Protein AF-0000000087527450 (afdb_homodimer)

Foldseek 3Di:
DAFFQCLDLVLVCLCCQDPVNFVLVQLQCQLFPCPVDDGFDGKDKDDLQPPPDDPPDDRQDFSIWIQTPVREIETEHREEADDPCVVVSQVVVQVCVQVPPDDPPDDPVPGHAYEYEYEYQADDDPVDLDQKDKDADADPPPRHGPDRRYMYMYGHLVSLDDDPVRQDGPNNLVSCCNNPLNPDPDDDPVDDDPSSVVSSVSRDCVPPDPVVVVVSVVVVVVSVVVRVVVVVVVVVVVVVVVVVVVVVVLVVVLVVVLLVCVVVVHDLVVSCVVSVNDSVVSVVSNVVD/DAFFQCLDLVLVCLCCQDPVNFVLVQLQCQLFPCPVDDGFDGKDKDDLVPDPDDPPDDRQDFSIWIQTPVREIETEHREEADDPCVVVSQVVVQVCVQVPPDDPPDDPVPGHAYEYEYEYQADDDPVDLDQKDKDADADPPPRHGPDRRYMYMYGHLVSLDDDPVRQDDPNNLVSCCNNPLNPDPDDDPSDDDPSSVVSSVSRDCVPPDPVVVVVSVVVVVVSVVVRVVVVVVVVVVVVVVVVVVVVVVLVVVLVVVLLVCVVVVHDLVVSCVVSVNDSVVSVVSNVVD

Radius of gyration: 30.74 Å; Cα contacts (8 Å, |Δi|>4): 870; chains: 2; bounding box: 102×84×64 Å

pLDDT: mean 83.57, std 12.16, range [44.69, 98.0]

Structure (mmCIF, N/CA/C/O backbone):
data_AF-0000000087527450-model_v1
#
loop_
_entity.id
_entity.type
_entity.pdbx_description
1 polymer Transposase
#
loop_
_atom_site.group_PDB
_atom_site.id
_atom_site.type_symbol
_atom_site.label_atom_id
_atom_site.label_alt_id
_atom_site.label_comp_id
_atom_site.label_asym_id
_atom_site.label_entity_id
_atom_site.label_seq_id
_atom_site.pdbx_PDB_ins_code
_atom_site.Cartn_x
_atom_site.Cartn_y
_atom_site.Cartn_z
_atom_site.occupancy
_atom_site.B_iso_or_equiv
_atom_site.auth_seq_id
_atom_site.auth_comp_id
_atom_site.auth_asym_id
_atom_site.auth_atom_id
_atom_site.pdbx_PDB_model_num
ATOM 1 N N . MET A 1 1 ? 1.921 -38.844 -21.172 1 77.94 1 MET A N 1
ATOM 2 C CA . MET A 1 1 ? 1.468 -37.469 -21.422 1 77.94 1 MET A CA 1
ATOM 3 C C . MET A 1 1 ? 2.553 -36.469 -21.062 1 77.94 1 MET A C 1
ATOM 5 O O . MET A 1 1 ? 3.416 -36.75 -20.234 1 77.94 1 MET A O 1
ATOM 9 N N . ASP A 1 2 ? 2.744 -35.469 -21.938 1 85.62 2 ASP A N 1
ATOM 10 C CA . ASP A 1 2 ? 3.676 -34.375 -21.656 1 85.62 2 ASP A CA 1
ATOM 11 C C . ASP A 1 2 ? 2.93 -33.062 -21.359 1 85.62 2 ASP A C 1
ATOM 13 O O . ASP A 1 2 ? 1.952 -32.75 -22.031 1 85.62 2 ASP A O 1
ATOM 17 N N . PHE A 1 3 ? 3.367 -32.5 -20.219 1 89.81 3 PHE A N 1
ATOM 18 C CA . PHE A 1 3 ? 2.734 -31.25 -19.844 1 89.81 3 PHE A CA 1
ATOM 19 C C . PHE A 1 3 ? 3.703 -30.078 -20 1 89.81 3 PHE A C 1
ATOM 21 O O . PHE A 1 3 ? 4.906 -30.234 -19.781 1 89.81 3 PHE A O 1
ATOM 28 N N . LEU A 1 4 ? 3.141 -28.953 -20.328 1 87.75 4 LEU A N 1
ATOM 29 C CA . LEU A 1 4 ? 3.922 -27.719 -20.344 1 87.75 4 LEU A CA 1
ATOM 30 C C . LEU A 1 4 ? 4.309 -27.312 -18.938 1 87.75 4 LEU A C 1
ATOM 32 O O . LEU A 1 4 ? 3.584 -27.594 -17.969 1 87.75 4 LEU A O 1
ATOM 36 N N . ASP A 1 5 ? 5.477 -26.672 -18.781 1 88.88 5 ASP A N 1
ATOM 37 C CA . ASP A 1 5 ? 5.84 -26.031 -17.516 1 88.88 5 ASP A CA 1
ATOM 38 C C . ASP A 1 5 ? 5.008 -24.781 -17.281 1 88.88 5 ASP A C 1
ATOM 40 O O . ASP A 1 5 ? 5.254 -23.734 -17.875 1 88.88 5 ASP A O 1
ATOM 44 N N . VAL A 1 6 ? 4.145 -24.891 -16.344 1 91.81 6 VAL A N 1
ATOM 45 C CA . VAL A 1 6 ? 3.139 -23.859 -16.094 1 91.81 6 VAL A CA 1
ATOM 46 C C . VAL A 1 6 ? 3.814 -22.578 -15.609 1 91.81 6 VAL A C 1
ATOM 48 O O . VAL A 1 6 ? 3.217 -21.5 -15.641 1 91.81 6 VAL A O 1
ATOM 51 N N . LYS A 1 7 ? 5.02 -22.688 -15.211 1 90.94 7 LYS A N 1
ATOM 52 C CA . LYS A 1 7 ? 5.746 -21.516 -14.711 1 90.94 7 LYS A CA 1
ATOM 53 C C . LYS A 1 7 ? 6.137 -20.578 -15.844 1 90.94 7 LYS A C 1
ATOM 55 O O . LYS A 1 7 ? 6.52 -19.438 -15.609 1 90.94 7 LYS A O 1
ATOM 60 N N . THR A 1 8 ? 6.078 -21.094 -17.016 1 84.06 8 THR A N 1
ATOM 61 C CA . THR A 1 8 ? 6.422 -20.25 -18.156 1 84.06 8 THR A CA 1
ATOM 62 C C . THR A 1 8 ? 5.25 -19.359 -18.531 1 84.06 8 THR A C 1
ATOM 64 O O . THR A 1 8 ? 4.09 -19.719 -18.344 1 84.06 8 THR A O 1
ATOM 67 N N . ASP A 1 9 ? 5.566 -18.219 -19.031 1 80.06 9 ASP A N 1
ATOM 68 C CA . ASP A 1 9 ? 4.574 -17.203 -19.406 1 80.06 9 ASP A CA 1
ATOM 69 C C . ASP A 1 9 ? 3.5 -17.812 -20.312 1 80.06 9 ASP A C 1
ATOM 71 O O . ASP A 1 9 ? 2.305 -17.656 -20.047 1 80.06 9 ASP A O 1
ATOM 75 N N . PHE A 1 10 ? 3.916 -18.531 -21.328 1 82.38 10 PHE A N 1
ATOM 76 C CA . PHE A 1 10 ? 2.994 -19.094 -22.312 1 82.38 10 PHE A CA 1
ATOM 77 C C . PHE A 1 10 ? 2.057 -20.094 -21.641 1 82.38 10 PHE A C 1
ATOM 79 O O . PHE A 1 10 ? 0.837 -20.016 -21.797 1 82.38 10 PHE A O 1
ATOM 86 N N . ALA A 1 11 ? 2.625 -21.031 -20.969 1 87.06 11 ALA A N 1
ATOM 87 C CA . ALA A 1 11 ? 1.831 -22.094 -20.344 1 87.06 11 ALA A CA 1
ATOM 88 C C . ALA A 1 11 ? 0.896 -21.516 -19.281 1 87.06 11 ALA A C 1
ATOM 90 O O . ALA A 1 11 ? -0.259 -21.938 -19.172 1 87.06 11 ALA A O 1
ATOM 91 N N . PHE A 1 12 ? 1.394 -20.562 -18.562 1 90.81 12 PHE A N 1
ATOM 92 C CA . PHE A 1 12 ? 0.581 -19.938 -17.531 1 90.81 12 PHE A CA 1
ATOM 93 C C . PHE A 1 12 ? -0.646 -19.266 -18.125 1 90.81 12 PHE A C 1
ATOM 95 O O . PHE A 1 12 ? -1.765 -19.453 -17.641 1 90.81 12 PHE A O 1
ATOM 102 N N . LYS A 1 13 ? -0.446 -18.5 -19.141 1 86.75 13 LYS A N 1
ATOM 103 C CA . LYS A 1 13 ? -1.53 -17.781 -19.812 1 86.75 13 LYS A CA 1
ATOM 104 C C . LYS A 1 13 ? -2.523 -18.766 -20.438 1 86.75 13 LYS A C 1
ATOM 106 O O . LYS A 1 13 ? -3.732 -18.531 -20.406 1 86.75 13 LYS A O 1
ATOM 111 N N . ARG A 1 14 ? -2.029 -19.797 -20.953 1 87.75 14 ARG A N 1
ATOM 112 C CA . ARG A 1 14 ? -2.881 -20.812 -21.547 1 87.75 14 ARG A CA 1
ATOM 113 C C . ARG A 1 14 ? -3.803 -21.453 -20.516 1 87.75 14 ARG A C 1
ATOM 115 O O . ARG A 1 14 ? -4.992 -21.656 -20.766 1 87.75 14 ARG A O 1
ATOM 122 N N . VAL A 1 15 ? -3.297 -21.672 -19.359 1 92.94 15 VAL A N 1
ATOM 123 C CA . VAL A 1 15 ? -4.043 -22.391 -18.328 1 92.94 15 VAL A CA 1
ATOM 124 C C . VAL A 1 15 ? -4.973 -21.422 -17.594 1 92.94 15 VAL A C 1
ATOM 126 O O . VAL A 1 15 ? -6.125 -21.75 -17.328 1 92.94 15 VAL A O 1
ATOM 129 N N . PHE A 1 16 ? -4.453 -20.203 -17.359 1 93.25 16 PHE A N 1
ATOM 130 C CA . PHE A 1 16 ? -5.195 -19.328 -16.453 1 93.25 16 PHE A CA 1
ATOM 131 C C .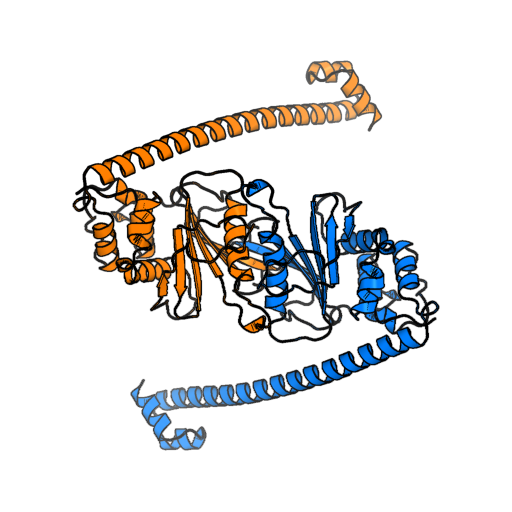 PHE A 1 16 ? -5.746 -18.109 -17.203 1 93.25 16 PHE A C 1
ATOM 133 O O . PHE A 1 16 ? -6.625 -17.406 -16.703 1 93.25 16 PHE A O 1
ATOM 140 N N . GLY A 1 17 ? -5.305 -17.797 -18.328 1 87.31 17 GLY A N 1
ATOM 141 C CA . GLY A 1 17 ? -5.602 -16.531 -18.969 1 87.31 17 GLY A CA 1
ATOM 142 C C . GLY A 1 17 ? -6.461 -16.672 -20.203 1 87.31 17 GLY A C 1
ATOM 143 O O . GLY A 1 17 ? -6.828 -15.68 -20.828 1 87.31 17 GLY A O 1
ATOM 144 N N . SER A 1 18 ? -6.762 -17.875 -20.547 1 82.81 18 SER A N 1
ATOM 145 C CA . SER A 1 18 ? -7.57 -18.094 -21.75 1 82.81 18 SER A CA 1
ATOM 146 C C . SER A 1 18 ? -9.055 -18 -21.438 1 82.81 18 SER A C 1
ATOM 148 O O . SER A 1 18 ? -9.461 -18.016 -20.281 1 82.81 18 SER A O 1
ATOM 150 N N . GLU A 1 19 ? -9.812 -17.766 -22.469 1 78.31 19 GLU A N 1
ATOM 151 C CA . GLU A 1 19 ? -11.266 -17.688 -22.312 1 78.31 19 GLU A CA 1
ATOM 152 C C . GLU A 1 19 ? -11.812 -18.969 -21.688 1 78.31 19 GLU A C 1
ATOM 154 O O . GLU A 1 19 ? -12.773 -18.922 -20.922 1 78.31 19 GLU A O 1
ATOM 159 N N . GLN A 1 20 ? -11.211 -20.047 -21.969 1 82.56 20 GLN A N 1
ATOM 160 C CA . GLN A 1 20 ? -11.656 -21.344 -21.469 1 82.56 20 GLN A CA 1
ATOM 161 C C . GLN A 1 20 ? -11.219 -21.578 -20.031 1 82.56 20 GLN A C 1
ATOM 163 O O . GLN A 1 20 ? -11.641 -22.531 -19.391 1 82.56 20 GLN A O 1
ATOM 168 N N . SER A 1 21 ? -10.5 -20.609 -19.547 1 89.38 21 SER A N 1
ATOM 169 C CA . SER A 1 21 ? -9.867 -20.828 -18.25 1 89.38 21 SER A CA 1
ATOM 170 C C . SER A 1 21 ? -10.664 -20.156 -17.141 1 89.38 21 SER A C 1
ATOM 172 O O . SER A 1 21 ? -10.219 -20.141 -15.984 1 89.38 21 SER A O 1
ATOM 174 N N . LYS A 1 22 ? -11.773 -19.656 -17.484 1 92.56 22 LYS A N 1
ATOM 175 C CA . LYS A 1 22 ? -12.531 -18.859 -16.531 1 92.56 22 LYS A CA 1
ATOM 176 C C . LYS A 1 22 ? -12.773 -19.641 -15.242 1 92.56 22 LYS A C 1
ATOM 178 O O . LYS A 1 22 ? -12.43 -19.188 -14.148 1 92.56 22 LYS A O 1
ATOM 183 N N . GLU A 1 23 ? -13.336 -20.828 -15.391 1 94.31 23 GLU A N 1
ATOM 184 C CA . GLU A 1 23 ? -13.664 -21.641 -14.227 1 94.31 23 GLU A CA 1
ATOM 185 C C . GLU A 1 23 ? -12.406 -22.078 -13.484 1 94.31 23 GLU A C 1
ATOM 187 O O . GLU A 1 23 ? -12.406 -22.188 -12.258 1 94.31 23 GLU A O 1
ATOM 192 N N . ILE A 1 24 ? -11.391 -22.344 -14.219 1 95.62 24 ILE A N 1
ATOM 193 C CA . ILE A 1 24 ? -10.109 -22.734 -13.656 1 95.62 24 ILE A CA 1
ATOM 194 C C . ILE A 1 24 ? -9.562 -21.594 -12.789 1 95.62 24 ILE A C 1
ATOM 196 O O . ILE A 1 24 ? -9.188 -21.812 -11.633 1 95.62 24 ILE A O 1
ATOM 200 N N . LEU A 1 25 ? -9.641 -20.391 -13.383 1 95.12 25 LEU A N 1
ATOM 201 C CA . LEU A 1 25 ? -9.117 -19.234 -12.68 1 95.12 25 LEU A CA 1
ATOM 202 C C . LEU A 1 25 ? -9.945 -18.953 -11.422 1 95.12 25 LEU A C 1
ATOM 204 O O . LEU A 1 25 ? -9.383 -18.625 -10.367 1 95.12 25 LEU A O 1
ATOM 208 N N . ILE A 1 26 ? -11.188 -19.078 -11.523 1 94.62 26 ILE A N 1
ATOM 209 C CA . ILE A 1 26 ? -12.062 -18.859 -10.375 1 94.62 26 ILE A CA 1
ATOM 210 C C . ILE A 1 26 ? -11.688 -19.828 -9.25 1 94.62 26 ILE A C 1
ATOM 212 O O . ILE A 1 26 ? -11.531 -19.422 -8.102 1 94.62 26 ILE A O 1
ATOM 216 N N . ASP A 1 27 ? -11.57 -21.062 -9.594 1 94.94 27 ASP A N 1
ATOM 217 C CA . ASP A 1 27 ? -11.258 -22.094 -8.609 1 94.94 27 ASP A CA 1
ATOM 218 C C . ASP A 1 27 ? -9.898 -21.844 -7.965 1 94.94 27 ASP A C 1
ATOM 220 O O . ASP A 1 27 ? -9.742 -21.984 -6.75 1 94.94 27 ASP A O 1
ATOM 224 N N . PHE A 1 28 ? -8.945 -21.453 -8.734 1 96.75 28 PHE A N 1
ATOM 225 C CA . PHE A 1 28 ? -7.602 -21.156 -8.242 1 96.75 28 PHE A CA 1
ATOM 226 C C . PHE A 1 28 ? -7.621 -19.969 -7.293 1 96.75 28 PHE A C 1
ATOM 228 O O . PHE A 1 28 ? -7.086 -20.047 -6.184 1 96.75 28 PHE A O 1
ATOM 235 N N . LEU A 1 29 ? -8.258 -18.891 -7.703 1 95.88 29 LEU A N 1
ATOM 236 C CA . LEU A 1 29 ? -8.32 -17.688 -6.891 1 95.88 29 LEU A CA 1
ATOM 237 C C . LEU A 1 29 ? -9.039 -17.953 -5.574 1 95.88 29 LEU A C 1
ATOM 239 O O . LEU A 1 29 ? -8.609 -17.484 -4.52 1 95.88 29 LEU A O 1
ATOM 243 N N . ASN A 1 30 ? -10.047 -18.734 -5.613 1 94.56 30 ASN A N 1
ATOM 244 C CA . ASN A 1 30 ? -10.781 -19.062 -4.398 1 94.56 30 ASN A CA 1
ATOM 245 C C . ASN A 1 30 ? -9.945 -19.906 -3.445 1 94.56 30 ASN A C 1
ATOM 247 O O . ASN A 1 30 ? -10.195 -19.938 -2.24 1 94.56 30 ASN A O 1
ATOM 251 N N . ALA A 1 31 ? -9.016 -20.578 -4.004 1 94.5 31 ALA A N 1
ATOM 252 C CA . ALA A 1 31 ? -8.156 -21.453 -3.195 1 94.5 31 ALA A CA 1
ATOM 253 C C . ALA A 1 31 ? -7.078 -20.641 -2.486 1 94.5 31 ALA A C 1
ATOM 255 O O . ALA A 1 31 ? -6.637 -21 -1.395 1 94.5 31 ALA A O 1
ATOM 256 N N . VAL A 1 32 ? -6.656 -19.516 -3.111 1 95.31 32 VAL A N 1
ATOM 257 C CA . VAL A 1 32 ? -5.43 -18.906 -2.602 1 95.31 32 VAL A CA 1
ATOM 258 C C . VAL A 1 32 ? -5.746 -17.547 -2.01 1 95.31 32 VAL A C 1
ATOM 260 O O . VAL A 1 32 ? -4.957 -17 -1.228 1 95.31 32 VAL A O 1
ATOM 263 N N . ILE A 1 33 ? -6.801 -16.906 -2.406 1 92.5 33 ILE A N 1
ATOM 264 C CA . ILE A 1 33 ? -7.184 -15.602 -1.886 1 92.5 33 ILE A CA 1
ATOM 265 C C . ILE A 1 33 ? -8.234 -15.773 -0.792 1 92.5 33 ILE A C 1
ATOM 267 O O . ILE A 1 33 ? -9.172 -16.562 -0.941 1 92.5 33 ILE A O 1
ATOM 271 N N . ASP A 1 34 ? -8.047 -15.078 0.252 1 82.75 34 ASP A N 1
ATOM 272 C CA . ASP A 1 34 ? -9.016 -15.102 1.34 1 82.75 34 ASP A CA 1
ATOM 273 C C . ASP A 1 34 ? -10.117 -14.062 1.124 1 82.75 34 ASP A C 1
ATOM 275 O O . ASP A 1 34 ? -9.953 -12.898 1.486 1 82.75 34 ASP A O 1
ATOM 279 N N . PHE A 1 35 ? -11.273 -14.375 0.501 1 75.56 35 PHE A N 1
ATOM 280 C CA . PHE A 1 35 ? -12.375 -13.461 0.224 1 75.56 35 PHE A CA 1
ATOM 281 C C . PHE A 1 35 ? -13.289 -13.336 1.434 1 75.56 35 PHE A C 1
ATOM 283 O O . PHE A 1 35 ? -14.227 -12.531 1.429 1 75.56 35 PHE A O 1
ATOM 290 N N . GLU A 1 36 ? -12.906 -13.375 2.742 1 65.75 36 GLU A N 1
ATOM 291 C CA . GLU A 1 36 ? -13.664 -13.297 3.984 1 65.75 36 GLU A CA 1
ATOM 292 C C . GLU A 1 36 ? -15.078 -13.844 3.803 1 65.75 36 GLU A C 1
ATOM 294 O O . GLU A 1 36 ? -15.609 -14.531 4.684 1 65.75 36 GLU A O 1
ATOM 299 N N . ASP A 1 37 ? -15.805 -13.383 2.676 1 66.19 37 ASP A N 1
ATOM 300 C CA . ASP A 1 37 ? -17.156 -13.836 2.402 1 66.19 37 ASP A CA 1
ATOM 301 C C . ASP A 1 37 ? -17.172 -15 1.412 1 66.19 37 ASP A C 1
ATOM 303 O O . ASP A 1 37 ? -16.156 -15.68 1.24 1 66.19 37 ASP A O 1
ATOM 307 N N . ALA A 1 38 ? -18.328 -15.039 0.753 1 67.81 38 ALA A N 1
ATOM 308 C CA . ALA A 1 38 ? -18.5 -16.078 -0.255 1 67.81 38 ALA A CA 1
ATOM 309 C C . ALA A 1 38 ? -17.5 -15.914 -1.397 1 67.81 38 ALA A C 1
ATOM 311 O O . ALA A 1 38 ? -17.188 -14.789 -1.795 1 67.81 38 ALA A O 1
ATOM 312 N N . GLY A 1 39 ? -16.594 -16.859 -1.729 1 80.69 39 GLY A N 1
ATOM 313 C CA . GLY A 1 39 ? -15.695 -16.891 -2.875 1 80.69 39 GLY A CA 1
ATOM 314 C C . GLY A 1 39 ? -16.281 -16.234 -4.109 1 80.69 39 GLY A C 1
ATOM 315 O O . GLY A 1 39 ? -17.453 -15.859 -4.117 1 80.69 39 GLY A O 1
ATOM 316 N N . ILE A 1 40 ? -15.492 -15.945 -5.051 1 86.81 40 ILE A N 1
ATOM 317 C CA . ILE A 1 40 ? -15.969 -15.359 -6.297 1 86.81 40 ILE A CA 1
ATOM 318 C C . ILE A 1 40 ? -16.594 -16.438 -7.172 1 86.81 40 ILE A C 1
ATOM 320 O O . ILE A 1 40 ? -16.172 -17.594 -7.152 1 86.81 40 ILE A O 1
ATOM 324 N N . THR A 1 41 ? -17.609 -16.031 -7.832 1 87.62 41 THR A N 1
ATOM 325 C CA . THR A 1 41 ? -18.344 -17 -8.656 1 87.62 41 THR A CA 1
ATOM 326 C C . THR A 1 41 ? -18.203 -16.656 -10.133 1 87.62 41 THR A C 1
ATOM 328 O O . THR A 1 41 ? -18.562 -17.453 -11 1 87.62 41 THR A O 1
ATOM 331 N N . ASP A 1 42 ? -17.75 -15.477 -10.383 1 87.69 42 ASP A N 1
ATOM 332 C CA . ASP A 1 42 ? -17.562 -15.031 -11.766 1 87.69 42 ASP A CA 1
ATOM 333 C C . ASP A 1 42 ? -16.422 -14.031 -11.875 1 87.69 42 ASP A C 1
ATOM 335 O O . ASP A 1 42 ? -16 -13.445 -10.875 1 87.69 42 ASP A O 1
ATOM 339 N N . LEU A 1 43 ? -15.836 -14.008 -13.086 1 90 43 LEU A N 1
ATOM 340 C CA . LEU A 1 43 ? -14.805 -13.016 -13.383 1 90 43 LEU A CA 1
ATOM 341 C C . LEU A 1 43 ? -14.68 -12.789 -14.883 1 90 43 LEU A C 1
ATOM 343 O O . LEU A 1 43 ? -15.258 -13.531 -15.68 1 90 43 LEU A O 1
ATOM 347 N N . THR A 1 44 ? -14.109 -11.711 -15.219 1 88.38 44 THR A N 1
ATOM 348 C CA . THR A 1 44 ? -13.797 -11.398 -16.609 1 88.38 44 THR A CA 1
ATOM 349 C C . THR A 1 44 ? -12.297 -11.25 -16.797 1 88.38 44 THR A C 1
ATOM 351 O O . THR A 1 44 ? -11.656 -10.422 -16.141 1 88.38 44 THR A O 1
ATOM 354 N N . ILE A 1 45 ? -11.789 -12.109 -17.625 1 87.69 45 ILE A N 1
ATOM 355 C CA . ILE A 1 45 ? -10.367 -12 -17.953 1 87.69 45 ILE A CA 1
ATOM 356 C C . ILE A 1 45 ? -10.156 -10.883 -18.969 1 87.69 45 ILE A C 1
ATOM 358 O O . ILE A 1 45 ? -10.859 -10.805 -19.969 1 87.69 45 ILE A O 1
ATOM 362 N N . VAL A 1 46 ? -9.312 -9.969 -18.625 1 81.19 46 VAL A N 1
ATOM 363 C CA . VAL A 1 46 ? -9.047 -8.82 -19.484 1 81.19 46 VAL A CA 1
ATOM 364 C C . VAL A 1 46 ? -7.664 -8.961 -20.125 1 81.19 46 VAL A C 1
ATOM 366 O O . VAL A 1 46 ? -6.742 -9.5 -19.5 1 81.19 46 VAL A O 1
ATOM 369 N N . ASP A 1 47 ? -7.582 -8.617 -21.375 1 71.06 47 ASP A N 1
ATOM 370 C CA . ASP A 1 47 ? -6.289 -8.641 -22.062 1 71.06 47 ASP A CA 1
ATOM 371 C C . ASP A 1 47 ? -5.305 -7.676 -21.406 1 71.06 47 ASP A C 1
ATOM 373 O O . ASP A 1 47 ? -5.578 -6.48 -21.297 1 71.06 47 ASP A O 1
ATOM 377 N N . PRO A 1 48 ? -4.301 -8.234 -20.891 1 61.34 48 PRO A N 1
ATOM 378 C CA . PRO A 1 48 ? -3.346 -7.367 -20.188 1 61.34 48 PRO A CA 1
ATOM 379 C C . PRO A 1 48 ? -2.762 -6.285 -21.094 1 61.34 48 PRO A C 1
ATOM 381 O O . PRO A 1 48 ? -2.297 -5.25 -20.609 1 61.34 48 PRO A O 1
ATOM 384 N N . TYR A 1 49 ? -2.742 -6.566 -22.422 1 56.59 49 TYR A N 1
ATOM 385 C CA . TYR A 1 49 ? -2.133 -5.645 -23.375 1 56.59 49 TYR A CA 1
ATOM 386 C C . TYR A 1 49 ? -3.129 -4.582 -23.828 1 56.59 49 TYR A C 1
ATOM 388 O O . TYR A 1 49 ? -2.746 -3.578 -24.422 1 56.59 49 TYR A O 1
ATOM 396 N N . GLN A 1 50 ? -4.375 -4.742 -23.656 1 50.16 50 GLN A N 1
ATOM 397 C CA . GLN A 1 50 ? -5.398 -3.846 -24.188 1 50.16 50 GLN A CA 1
ATOM 398 C C . GLN A 1 50 ? -5.582 -2.627 -23.281 1 50.16 50 GLN A C 1
ATOM 400 O O . GLN A 1 50 ? -6.422 -1.766 -23.562 1 50.16 50 GLN A O 1
ATOM 405 N N . VAL A 1 51 ? -5.086 -2.654 -22.203 1 47.06 51 VAL A N 1
ATOM 406 C CA . VAL A 1 51 ? -5.402 -1.442 -21.453 1 47.06 51 VAL A CA 1
ATOM 407 C C . VAL A 1 51 ? -4.602 -0.267 -22.016 1 47.06 51 VAL A C 1
ATOM 409 O O . VAL A 1 51 ? -3.373 -0.319 -22.078 1 47.06 51 VAL A O 1
ATOM 412 N N . PRO A 1 52 ? -5.285 0.579 -22.734 1 45.06 52 PRO A N 1
ATOM 413 C CA . PRO A 1 52 ? -4.586 1.751 -23.266 1 45.06 52 PRO A CA 1
ATOM 414 C C . PRO A 1 52 ? -3.68 2.418 -22.234 1 45.06 52 PRO A C 1
ATOM 416 O O . PRO A 1 52 ? -4.129 2.746 -21.141 1 45.06 52 PRO A O 1
ATOM 419 N N . LEU A 1 53 ? -2.578 1.956 -22.328 1 48.81 53 LEU A N 1
ATOM 420 C CA . LEU A 1 53 ? -1.609 2.566 -21.438 1 48.81 53 LEU A CA 1
ATOM 421 C C . LEU A 1 53 ? -1.438 4.051 -21.734 1 48.81 53 LEU A C 1
ATOM 423 O O . LEU A 1 53 ? -1.535 4.461 -22.891 1 48.81 53 LEU A O 1
ATOM 427 N N . LEU A 1 54 ? -1.581 4.816 -20.75 1 49.09 54 LEU A N 1
ATOM 428 C CA . LEU A 1 54 ? -1.228 6.219 -20.938 1 49.09 54 LEU A CA 1
ATOM 429 C C . LEU A 1 54 ? 0.114 6.355 -21.641 1 49.09 54 LEU A C 1
ATOM 431 O O . LEU A 1 54 ? 1.072 5.652 -21.312 1 49.09 54 LEU A O 1
ATOM 435 N N . LYS A 1 55 ? 0.058 6.957 -22.734 1 52.12 55 LYS A N 1
ATOM 436 C CA . LYS A 1 55 ? 1.254 7.27 -23.5 1 52.12 55 LYS A CA 1
ATOM 437 C C . LYS A 1 55 ? 2.402 7.699 -22.594 1 52.12 55 LYS A C 1
ATOM 439 O O . LYS A 1 55 ? 2.221 8.547 -21.719 1 52.12 55 LYS A O 1
ATOM 444 N N . GLY A 1 56 ? 3.533 6.992 -22.734 1 50.78 56 GLY A N 1
ATOM 445 C CA . GLY A 1 56 ? 4.75 7.383 -22.047 1 50.78 56 GLY A CA 1
ATOM 446 C C . GLY A 1 56 ? 4.977 6.609 -20.75 1 50.78 56 GLY A C 1
ATOM 447 O O . GLY A 1 56 ? 6.043 6.715 -20.141 1 50.78 56 GLY A O 1
ATOM 448 N N . MET A 1 57 ? 3.982 5.898 -20.344 1 56.69 57 MET A N 1
ATOM 449 C CA . MET A 1 57 ? 4.207 5.105 -19.141 1 56.69 57 MET A CA 1
ATOM 450 C C . MET A 1 57 ? 4.625 3.682 -19.484 1 56.69 57 MET A C 1
ATOM 452 O O . MET A 1 57 ? 4.293 3.182 -20.562 1 56.69 57 MET A O 1
ATOM 456 N N . LYS A 1 58 ? 5.406 3.07 -18.594 1 60.66 58 LYS A N 1
ATOM 457 C CA . LYS A 1 58 ? 5.879 1.701 -18.781 1 60.66 58 LYS A CA 1
ATOM 458 C C . LYS A 1 58 ? 4.715 0.72 -18.844 1 60.66 58 LYS A C 1
ATOM 460 O O . LYS A 1 58 ? 3.756 0.831 -18.078 1 60.66 58 LYS A O 1
ATOM 465 N N . ASP A 1 59 ? 4.812 -0.086 -19.906 1 59.06 59 ASP A N 1
ATOM 466 C CA . ASP A 1 59 ? 3.807 -1.137 -20.016 1 59.06 59 ASP A CA 1
ATOM 467 C C . ASP A 1 59 ? 3.961 -2.168 -18.906 1 59.06 59 ASP A C 1
ATOM 469 O O . ASP A 1 59 ? 5.082 -2.551 -18.562 1 59.06 59 ASP A O 1
ATOM 473 N N . SER A 1 60 ? 2.895 -2.217 -18.062 1 58.94 60 SER A N 1
ATOM 474 C CA . SER A 1 60 ? 2.916 -3.285 -17.078 1 58.94 60 SER A CA 1
ATOM 475 C C . SER A 1 60 ? 2.512 -4.621 -17.688 1 58.94 60 SER A C 1
ATOM 477 O O . SER A 1 60 ? 1.556 -4.688 -18.469 1 58.94 60 SER A O 1
ATOM 479 N N . TYR A 1 61 ? 3.529 -5.547 -17.797 1 62 61 TYR A N 1
ATOM 480 C CA . TYR A 1 61 ? 3.234 -6.875 -18.312 1 62 61 TYR A CA 1
ATOM 481 C C . TYR A 1 61 ? 2.877 -7.84 -17.188 1 62 61 TYR A C 1
ATOM 483 O O . TYR A 1 61 ? 3.676 -8.062 -16.281 1 62 61 TYR A O 1
ATOM 491 N N . VAL A 1 62 ? 1.546 -7.961 -16.984 1 73.31 62 VAL A N 1
ATOM 492 C CA . VAL A 1 62 ? 1.1 -9.016 -16.078 1 73.31 62 VAL A CA 1
ATOM 493 C C . VAL A 1 62 ? 0.564 -10.195 -16.875 1 73.31 62 VAL A C 1
ATOM 495 O O . VAL A 1 62 ? 0.184 -10.047 -18.047 1 73.31 62 VAL A O 1
ATOM 498 N N . ASP A 1 63 ? 0.615 -11.336 -16.312 1 74.38 63 ASP A N 1
ATOM 499 C CA . ASP A 1 63 ? 0.244 -12.555 -17.016 1 74.38 63 ASP A CA 1
ATOM 500 C C . ASP A 1 63 ? -1.271 -12.664 -17.172 1 74.38 63 ASP A C 1
ATOM 502 O O . ASP A 1 63 ? -1.766 -13.062 -18.234 1 74.38 63 ASP A O 1
ATOM 506 N N . VAL A 1 64 ? -1.964 -12.273 -16.188 1 81.81 64 VAL A N 1
ATOM 507 C CA . VAL A 1 64 ? -3.42 -12.359 -16.219 1 81.81 64 VAL A CA 1
ATOM 508 C C . VAL A 1 64 ? -4.027 -11.172 -15.477 1 81.81 64 VAL A C 1
ATOM 510 O O . VAL A 1 64 ? -3.539 -10.781 -14.414 1 81.81 64 VAL A O 1
ATOM 513 N N . LYS A 1 65 ? -4.98 -10.547 -16.078 1 86.75 65 LYS A N 1
ATOM 514 C CA . LYS A 1 65 ? -5.809 -9.523 -15.438 1 86.75 65 LYS A CA 1
ATOM 515 C C . LYS A 1 65 ? -7.277 -9.93 -15.438 1 86.75 65 LYS A C 1
ATOM 517 O O . LYS A 1 65 ? -7.785 -10.453 -16.438 1 86.75 65 LYS A O 1
ATOM 522 N N . ALA A 1 66 ? -7.906 -9.727 -14.297 1 88.88 66 ALA A N 1
ATOM 523 C CA . ALA A 1 66 ? -9.305 -10.133 -14.195 1 88.88 66 ALA A CA 1
ATOM 524 C C . ALA A 1 66 ? -10.086 -9.172 -13.305 1 88.88 66 ALA A C 1
ATOM 526 O O . ALA A 1 66 ? -9.523 -8.562 -12.391 1 88.88 66 ALA A O 1
ATOM 527 N N . VAL A 1 67 ? -11.289 -8.992 -13.609 1 89.69 67 VAL A N 1
ATOM 528 C CA . VAL A 1 67 ? -12.25 -8.297 -12.758 1 89.69 67 VAL A CA 1
ATOM 529 C C . VAL A 1 67 ? -13.211 -9.312 -12.133 1 89.69 67 VAL A C 1
ATOM 531 O O . VAL A 1 67 ? -13.875 -10.07 -12.852 1 89.69 67 VAL A O 1
ATOM 534 N N . LEU A 1 68 ? -13.258 -9.258 -10.867 1 90.88 68 LEU A N 1
ATOM 535 C CA . LEU A 1 68 ? -14.062 -10.234 -10.141 1 90.88 68 LEU A CA 1
ATOM 536 C C . LEU A 1 68 ? -15.516 -9.789 -10.055 1 90.88 68 LEU A C 1
ATOM 538 O O . LEU A 1 68 ? -15.836 -8.641 -10.359 1 90.88 68 LEU A O 1
ATOM 542 N N . SER A 1 69 ? -16.391 -10.711 -9.703 1 86.5 69 SER A N 1
ATOM 543 C CA . SER A 1 69 ? -17.812 -10.438 -9.617 1 86.5 69 SER A CA 1
ATOM 544 C C . SER A 1 69 ? -18.125 -9.406 -8.539 1 86.5 69 SER A C 1
ATOM 546 O O . SER A 1 69 ? -19.156 -8.742 -8.586 1 86.5 69 SER A O 1
ATOM 548 N N . ASP A 1 70 ? -17.203 -9.242 -7.605 1 86.31 70 ASP A N 1
ATOM 549 C CA . ASP A 1 70 ? -17.391 -8.234 -6.57 1 86.31 70 ASP A CA 1
ATOM 550 C C . ASP A 1 70 ? -16.641 -6.949 -6.926 1 86.31 70 ASP A C 1
ATOM 552 O O . ASP A 1 70 ? -16.406 -6.102 -6.059 1 86.31 70 ASP A O 1
ATOM 556 N N . HIS A 1 71 ? -16.172 -6.84 -8.109 1 88.38 71 HIS A N 1
ATOM 557 C CA . HIS A 1 71 ? -15.609 -5.645 -8.734 1 88.38 71 HIS A CA 1
ATOM 558 C C . HIS A 1 71 ? -14.148 -5.453 -8.352 1 88.38 71 HIS A C 1
ATOM 560 O O . HIS A 1 71 ? -13.484 -4.547 -8.859 1 88.38 71 HIS A O 1
ATOM 566 N N . ARG A 1 72 ? -13.695 -6.363 -7.574 1 93.25 72 ARG A N 1
ATOM 567 C CA . ARG A 1 72 ? -12.266 -6.305 -7.32 1 93.25 72 ARG A CA 1
ATOM 568 C C . ARG A 1 72 ? -11.469 -6.652 -8.57 1 93.25 72 ARG A C 1
ATOM 570 O O . ARG A 1 72 ? -11.922 -7.445 -9.398 1 93.25 72 ARG A O 1
ATOM 577 N N . LYS A 1 73 ? -10.312 -6.051 -8.656 1 92.5 73 LYS A N 1
ATOM 578 C CA . LYS A 1 73 ? -9.406 -6.34 -9.766 1 92.5 73 LYS A CA 1
ATOM 579 C C . LYS A 1 73 ? -8.219 -7.172 -9.305 1 92.5 73 LYS A C 1
ATOM 581 O O . LYS A 1 73 ? -7.656 -6.922 -8.234 1 92.5 73 LYS A O 1
ATOM 586 N N . VAL A 1 74 ? -7.914 -8.156 -10.102 1 93.81 74 VAL A N 1
ATOM 587 C CA . VAL A 1 74 ? -6.801 -9.031 -9.758 1 93.81 74 VAL A CA 1
ATOM 588 C C . VAL A 1 74 ? -5.816 -9.102 -10.922 1 93.81 74 VAL A C 1
ATOM 590 O O . VAL A 1 74 ? -6.219 -9.242 -12.078 1 93.81 74 VAL A O 1
ATOM 593 N N . ILE A 1 75 ? -4.57 -8.891 -10.602 1 93.31 75 ILE A N 1
ATOM 594 C CA . ILE A 1 75 ? -3.504 -9.148 -11.562 1 93.31 75 ILE A CA 1
ATOM 595 C C . ILE A 1 75 ? -2.627 -10.297 -11.055 1 93.31 75 ILE A C 1
ATOM 597 O O . ILE A 1 75 ? -2.369 -10.406 -9.859 1 93.31 75 ILE A O 1
ATOM 601 N N . ILE A 1 76 ? -2.266 -11.18 -11.977 1 94.25 76 ILE A N 1
ATOM 602 C CA . ILE A 1 76 ? -1.468 -12.352 -11.625 1 94.25 76 ILE A CA 1
ATOM 603 C C . ILE A 1 76 ? -0.154 -12.336 -12.406 1 94.25 76 ILE A C 1
ATOM 605 O O . ILE A 1 76 ? -0.142 -12.062 -13.609 1 94.25 76 ILE A O 1
ATOM 609 N N . GLU A 1 77 ? 0.934 -12.57 -11.68 1 91.56 77 GLU A N 1
ATOM 610 C CA . GLU A 1 77 ? 2.258 -12.625 -12.297 1 91.56 77 GLU A CA 1
ATOM 611 C C . GLU A 1 77 ? 3.02 -13.875 -11.859 1 91.56 77 GLU A C 1
ATOM 613 O O . GLU A 1 77 ? 3.008 -14.234 -10.68 1 91.56 77 GLU A O 1
ATOM 618 N N . MET A 1 78 ? 3.516 -14.602 -12.852 1 91.5 78 MET A N 1
ATOM 619 C CA . MET A 1 78 ? 4.426 -15.719 -12.602 1 91.5 78 MET A CA 1
ATOM 620 C C . MET A 1 78 ? 5.867 -15.328 -12.906 1 91.5 78 MET A C 1
ATOM 622 O O . MET A 1 78 ? 6.18 -14.914 -14.023 1 91.5 78 MET A O 1
ATOM 626 N N . GLN A 1 79 ? 6.664 -15.352 -11.852 1 87.81 79 GLN A N 1
ATOM 627 C CA . GLN A 1 79 ? 8.047 -14.922 -12.008 1 87.81 79 GLN A CA 1
ATOM 628 C C . GLN A 1 79 ? 9.023 -16.047 -11.68 1 87.81 79 GLN A C 1
ATOM 630 O O . GLN A 1 79 ? 9.07 -16.531 -10.547 1 87.81 79 GLN A O 1
ATOM 635 N N . VAL A 1 80 ? 9.828 -16.375 -12.656 1 87.75 80 VAL A N 1
ATOM 636 C CA . VAL A 1 80 ? 10.742 -17.5 -12.477 1 87.75 80 VAL A CA 1
ATOM 637 C C . VAL A 1 80 ? 12.109 -17 -12.023 1 87.75 80 VAL A C 1
ATOM 639 O O . VAL A 1 80 ? 12.742 -17.609 -11.164 1 87.75 80 VAL A O 1
ATOM 642 N N . LEU A 1 81 ? 12.508 -15.844 -12.578 1 82.62 81 LEU A N 1
ATOM 643 C CA . LEU A 1 81 ? 13.836 -15.297 -12.297 1 82.62 81 LEU A CA 1
ATOM 644 C C . LEU A 1 81 ? 13.75 -14.195 -11.25 1 82.62 81 LEU A C 1
ATOM 646 O O . LEU A 1 81 ? 12.891 -13.312 -11.336 1 82.62 81 LEU A O 1
ATOM 650 N N . ASN A 1 82 ? 14.578 -14.273 -10.297 1 84 82 ASN A N 1
ATOM 651 C CA . ASN A 1 82 ? 14.664 -13.219 -9.289 1 84 82 ASN A CA 1
ATOM 652 C C . ASN A 1 82 ? 15.492 -12.039 -9.773 1 84 82 ASN A C 1
ATOM 654 O O . ASN A 1 82 ? 16.688 -11.969 -9.523 1 84 82 ASN A O 1
ATOM 658 N N . VAL A 1 83 ? 14.891 -11.141 -10.383 1 79.69 83 VAL A N 1
ATOM 659 C CA . VAL A 1 83 ? 15.586 -9.992 -10.953 1 79.69 83 VAL A CA 1
ATOM 660 C C . VAL A 1 83 ? 15.547 -8.828 -9.969 1 79.69 83 VAL A C 1
ATOM 662 O O . VAL A 1 83 ? 14.648 -8.758 -9.117 1 79.69 83 VAL A O 1
ATOM 665 N N . GLU A 1 84 ? 16.484 -7.961 -10.086 1 79.94 84 GLU A N 1
ATOM 666 C CA . GLU A 1 84 ? 16.547 -6.777 -9.234 1 79.94 84 GLU A CA 1
ATOM 667 C C . GLU A 1 84 ? 15.312 -5.898 -9.422 1 79.94 84 GLU A C 1
ATOM 669 O O . GLU A 1 84 ? 14.891 -5.645 -10.547 1 79.94 84 GLU A O 1
ATOM 674 N N . GLY A 1 85 ? 14.75 -5.531 -8.336 1 84.94 85 GLY A N 1
ATOM 675 C CA . GLY A 1 85 ? 13.625 -4.605 -8.414 1 84.94 85 GLY A CA 1
ATOM 676 C C . GLY A 1 85 ? 12.289 -5.301 -8.609 1 84.94 85 GLY A C 1
ATOM 677 O O . GLY A 1 85 ? 11.266 -4.641 -8.789 1 84.94 85 GLY A O 1
ATOM 678 N N . PHE A 1 86 ? 12.359 -6.613 -8.508 1 88.44 86 PHE A N 1
ATOM 679 C CA . PHE A 1 86 ? 11.117 -7.34 -8.758 1 88.44 86 PHE A CA 1
ATOM 680 C C . PHE A 1 86 ? 10.047 -6.949 -7.75 1 88.44 86 PHE A C 1
ATOM 682 O O . PHE A 1 86 ? 8.883 -6.746 -8.117 1 88.44 86 PHE A O 1
ATOM 689 N N . GLU A 1 87 ? 10.422 -6.82 -6.473 1 90.44 87 GLU A N 1
ATOM 690 C CA . GLU A 1 87 ? 9.461 -6.434 -5.441 1 90.44 87 GLU A CA 1
ATOM 691 C C . GLU A 1 87 ? 8.844 -5.074 -5.746 1 90.44 87 GLU A C 1
ATOM 693 O O . GLU A 1 87 ? 7.648 -4.863 -5.523 1 90.44 87 GLU A O 1
ATOM 698 N N . LYS A 1 88 ? 9.648 -4.148 -6.262 1 91.31 88 LYS A N 1
ATOM 699 C CA . LYS A 1 88 ? 9.156 -2.83 -6.648 1 91.31 88 LYS A CA 1
ATOM 700 C C . LYS A 1 88 ? 8.203 -2.926 -7.832 1 91.31 88 LYS A C 1
ATOM 702 O O . LYS A 1 88 ? 7.199 -2.207 -7.891 1 91.31 88 LYS A O 1
ATOM 707 N N . ARG A 1 89 ? 8.5 -3.842 -8.719 1 90.5 89 ARG A N 1
ATOM 708 C CA . ARG A 1 89 ? 7.66 -4.031 -9.891 1 90.5 89 ARG A CA 1
ATOM 709 C C . ARG A 1 89 ? 6.262 -4.492 -9.5 1 90.5 89 ARG A C 1
ATOM 711 O O . ARG A 1 89 ? 5.266 -4.012 -10.039 1 90.5 89 ARG A O 1
ATOM 718 N N . VAL A 1 90 ? 6.219 -5.414 -8.562 1 93.19 90 VAL A N 1
ATOM 719 C CA . VAL A 1 90 ? 4.934 -5.938 -8.117 1 93.19 90 VAL A CA 1
ATOM 720 C C . VAL A 1 90 ? 4.082 -4.801 -7.555 1 93.19 90 VAL A C 1
ATOM 722 O O . VAL A 1 90 ? 2.922 -4.637 -7.941 1 93.19 90 VAL A O 1
ATOM 725 N N . LEU A 1 91 ? 4.668 -4.02 -6.68 1 94.81 91 LEU A N 1
ATOM 726 C CA . LEU A 1 91 ? 3.951 -2.898 -6.078 1 94.81 91 LEU A CA 1
ATOM 727 C C . LEU A 1 91 ? 3.598 -1.851 -7.129 1 94.81 91 LEU A C 1
ATOM 729 O O . LEU A 1 91 ? 2.502 -1.285 -7.102 1 94.81 91 LEU A O 1
ATOM 733 N N . TYR A 1 92 ? 4.496 -1.623 -8.055 1 93 92 TYR A N 1
ATOM 734 C CA . TYR A 1 92 ? 4.273 -0.684 -9.148 1 93 92 TYR A CA 1
ATOM 735 C C . TYR A 1 92 ? 3.037 -1.062 -9.945 1 93 92 TYR A C 1
ATOM 737 O O . TYR A 1 92 ? 2.178 -0.218 -10.211 1 93 92 TYR A O 1
ATOM 745 N N . ASN A 1 93 ? 2.955 -2.311 -10.297 1 92.19 93 ASN A N 1
ATOM 746 C CA . ASN A 1 93 ? 1.834 -2.783 -11.102 1 92.19 93 ASN A CA 1
ATOM 747 C C . ASN A 1 93 ? 0.512 -2.654 -10.352 1 92.19 93 ASN A C 1
ATOM 749 O O . ASN A 1 93 ? -0.501 -2.262 -10.93 1 92.19 93 ASN A O 1
ATOM 753 N N . ALA A 1 94 ? 0.543 -2.98 -9.094 1 93.88 94 ALA A N 1
ATOM 754 C CA . ALA A 1 94 ? -0.653 -2.844 -8.273 1 93.88 94 ALA A CA 1
ATOM 755 C C . ALA A 1 94 ? -1.075 -1.382 -8.156 1 93.88 94 ALA A C 1
ATOM 757 O O . ALA A 1 94 ? -2.252 -1.053 -8.32 1 93.88 94 ALA A O 1
ATOM 758 N N . ALA A 1 95 ? -0.124 -0.513 -7.848 1 93.19 95 ALA A N 1
ATOM 759 C CA . ALA A 1 95 ? -0.378 0.919 -7.711 1 93.19 95 ALA A CA 1
ATOM 760 C C . ALA A 1 95 ? -0.917 1.505 -9.016 1 93.19 95 ALA A C 1
ATOM 762 O O . ALA A 1 95 ? -1.849 2.314 -9 1 93.19 95 ALA A O 1
ATOM 763 N N . LYS A 1 96 ? -0.338 1.105 -10.102 1 89.69 96 LYS A N 1
ATOM 764 C CA . LYS A 1 96 ? -0.757 1.568 -11.422 1 89.69 96 LYS A CA 1
ATOM 765 C C . LYS A 1 96 ? -2.193 1.15 -11.719 1 89.69 96 LYS A C 1
ATOM 767 O O . LYS A 1 96 ? -3.006 1.968 -12.164 1 89.69 96 LYS A O 1
ATOM 772 N N . LEU A 1 97 ? -2.438 -0.058 -11.453 1 89.75 97 LEU A N 1
ATOM 773 C CA . LEU A 1 97 ? -3.791 -0.552 -11.672 1 89.75 97 LEU A CA 1
ATOM 774 C C . LEU A 1 97 ? -4.793 0.196 -10.805 1 89.75 97 LEU A C 1
ATOM 776 O O . LEU A 1 97 ? -5.891 0.526 -11.258 1 89.75 97 LEU A O 1
ATOM 780 N N . TYR A 1 98 ? -4.465 0.469 -9.602 1 92.19 98 TYR A N 1
ATOM 781 C CA . TYR A 1 98 ? -5.344 1.171 -8.672 1 92.19 98 TYR A CA 1
ATOM 782 C C . TYR A 1 98 ? -5.582 2.607 -9.125 1 92.19 98 TYR A C 1
ATOM 784 O O . TYR A 1 98 ? -6.723 3.08 -9.141 1 92.19 98 TYR A O 1
ATOM 792 N N . SER A 1 99 ? -4.559 3.316 -9.539 1 89.12 99 SER A N 1
ATOM 793 C CA . SER A 1 99 ? -4.637 4.746 -9.82 1 89.12 99 SER A CA 1
ATOM 794 C C . SER A 1 99 ? -5.184 5 -11.227 1 89.12 99 SER A C 1
ATOM 796 O O . SER A 1 99 ? -5.582 6.125 -11.547 1 89.12 99 SER A O 1
ATOM 798 N N . ASN A 1 100 ? -5.281 3.99 -12.039 1 85.19 100 ASN A N 1
ATOM 799 C CA . ASN A 1 100 ? -5.738 4.16 -13.414 1 85.19 100 ASN A CA 1
ATOM 800 C C . ASN A 1 100 ? -7.234 3.904 -13.547 1 85.19 100 ASN A C 1
ATOM 802 O O . ASN A 1 100 ? -7.777 3.912 -14.656 1 85.19 100 ASN A O 1
ATOM 806 N N . GLN A 1 101 ? -7.844 3.754 -12.484 1 85.31 101 GLN A N 1
ATOM 807 C CA . GLN A 1 101 ? -9.266 3.42 -12.539 1 85.31 101 GLN A CA 1
ATOM 808 C C . GLN A 1 101 ? -10.109 4.66 -12.805 1 85.31 101 GLN A C 1
ATOM 810 O O . GLN A 1 101 ? -11.211 4.566 -13.359 1 85.31 101 GLN A O 1
ATOM 815 N N . LEU A 1 102 ? -9.609 5.836 -12.273 1 78.25 102 LEU A N 1
ATOM 816 C CA . LEU A 1 102 ? -10.484 7.004 -12.281 1 78.25 102 LEU A CA 1
ATOM 817 C C . LEU A 1 102 ? -10.234 7.871 -13.508 1 78.25 102 LEU A C 1
ATOM 819 O O . LEU A 1 102 ? -9.094 8.266 -13.773 1 78.25 102 LEU A O 1
ATOM 823 N N . LYS A 1 103 ? -11.328 7.965 -14.305 1 73.12 103 LYS A N 1
ATOM 824 C CA . LYS A 1 103 ? -11.312 9 -15.336 1 73.12 103 LYS A CA 1
ATOM 825 C C . LYS A 1 103 ? -11.609 10.375 -14.742 1 73.12 103 LYS A C 1
ATOM 827 O O . LYS A 1 103 ? -11.914 10.492 -13.555 1 73.12 103 LYS A O 1
ATOM 832 N N . LYS A 1 104 ? -11.656 11.297 -15.641 1 66.12 104 LYS A N 1
ATOM 833 C CA . LYS A 1 104 ? -11.891 12.68 -15.219 1 66.12 104 LYS A CA 1
ATOM 834 C C . LYS A 1 104 ? -13.25 12.82 -14.531 1 66.12 104 LYS A C 1
ATOM 836 O O . LYS A 1 104 ? -14.25 12.266 -15 1 66.12 104 LYS A O 1
ATOM 841 N N . SER A 1 105 ? -13.289 13.195 -13.211 1 65.06 105 SER A N 1
ATOM 842 C CA . SER A 1 105 ? -14.484 13.625 -12.5 1 65.06 105 SER A CA 1
ATOM 843 C C . SER A 1 105 ? -15.055 12.5 -11.648 1 65.06 105 SER A C 1
ATOM 845 O O . SER A 1 105 ? -16.031 12.695 -10.914 1 65.06 105 SER A O 1
ATOM 847 N N . GLU A 1 106 ? -14.562 11.312 -11.891 1 74.25 106 GLU A N 1
ATOM 848 C CA . GLU A 1 106 ? -15.078 10.211 -11.078 1 74.25 106 GLU A CA 1
ATOM 849 C C . GLU A 1 106 ? -14.695 10.375 -9.617 1 74.25 106 GLU A C 1
ATOM 851 O O . GLU A 1 106 ? -13.664 10.977 -9.297 1 74.25 106 GLU A O 1
ATOM 856 N N . LYS A 1 107 ? -15.617 9.852 -8.875 1 80.75 107 LYS A N 1
ATOM 857 C CA . LYS A 1 107 ? -15.438 10 -7.434 1 80.75 107 LYS A CA 1
ATOM 858 C C . LYS A 1 107 ? -14.477 8.945 -6.891 1 80.75 107 LYS A C 1
ATOM 860 O O . LYS A 1 107 ? -14.492 7.797 -7.332 1 80.75 107 LYS A O 1
ATOM 865 N N . TYR A 1 108 ? -13.672 9.297 -5.902 1 8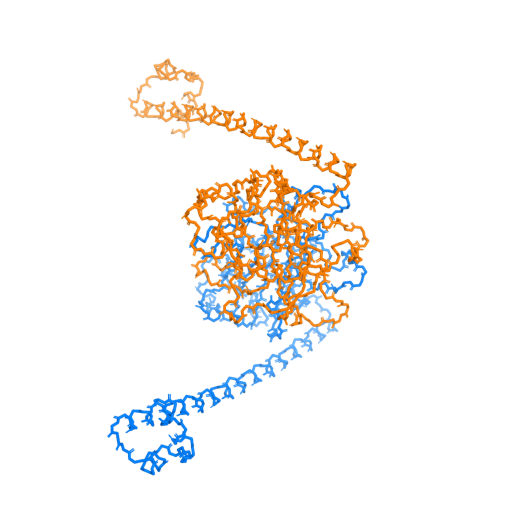4.44 108 TYR A N 1
ATOM 866 C CA . TYR A 1 108 ? -12.703 8.406 -5.277 1 84.44 108 TYR A CA 1
ATOM 867 C C . TYR A 1 108 ? -13.406 7.238 -4.59 1 84.44 108 TYR A C 1
ATOM 869 O O . TYR A 1 108 ? -12.836 6.148 -4.48 1 84.44 108 TYR A O 1
ATOM 877 N N . ALA A 1 109 ? -14.586 7.469 -4.262 1 81.69 109 ALA A N 1
ATOM 878 C CA . ALA A 1 109 ? -15.352 6.438 -3.568 1 81.69 109 ALA A CA 1
ATOM 879 C C . ALA A 1 109 ? -15.617 5.246 -4.484 1 81.69 109 ALA A C 1
ATOM 881 O O . ALA A 1 109 ? -15.906 4.145 -4.008 1 81.69 109 ALA A O 1
ATOM 882 N N . THR A 1 110 ? -15.477 5.379 -5.746 1 85.56 110 THR A N 1
ATOM 883 C CA . THR A 1 110 ? -15.805 4.324 -6.703 1 85.56 110 THR A CA 1
ATOM 884 C C . THR A 1 110 ? -14.586 3.447 -6.973 1 85.56 110 THR A C 1
ATOM 886 O O . THR A 1 110 ? -14.68 2.443 -7.684 1 85.56 110 THR A O 1
ATOM 889 N N . LEU A 1 111 ? -13.461 3.779 -6.348 1 90.06 111 LEU A N 1
ATOM 890 C CA . LEU A 1 111 ? -12.25 2.984 -6.531 1 90.06 111 LEU A CA 1
ATOM 891 C C . LEU A 1 111 ? -12.453 1.563 -6.012 1 90.06 111 LEU A C 1
ATOM 893 O O . LEU A 1 111 ? -12.961 1.368 -4.906 1 90.06 111 LEU A O 1
ATOM 897 N N . GLU A 1 112 ? -12.094 0.612 -6.871 1 91 112 GLU A N 1
ATOM 898 C CA . GLU A 1 112 ? -12.211 -0.794 -6.496 1 91 112 GLU A CA 1
ATOM 899 C C . GLU A 1 112 ? -10.883 -1.338 -5.98 1 91 112 GLU A C 1
ATOM 901 O O . GLU A 1 112 ? -9.812 -0.958 -6.473 1 91 112 GLU A O 1
ATOM 906 N N . PRO A 1 113 ? -10.977 -2.256 -5.062 1 93.31 113 PRO A N 1
ATOM 907 C CA . PRO A 1 113 ? -9.75 -2.854 -4.535 1 93.31 113 PRO A CA 1
ATOM 908 C C . PRO A 1 113 ? -8.969 -3.631 -5.594 1 93.31 113 PRO A C 1
ATOM 910 O O . PRO A 1 113 ? -9.562 -4.148 -6.547 1 93.31 113 PRO A O 1
ATOM 913 N N . VAL A 1 114 ? -7.66 -3.625 -5.441 1 94.62 114 VAL A N 1
ATOM 914 C CA . VAL A 1 114 ? -6.75 -4.324 -6.344 1 94.62 114 VAL A CA 1
ATOM 915 C C . VAL A 1 114 ? -5.988 -5.402 -5.578 1 94.62 114 VAL A C 1
ATOM 917 O O . VAL A 1 114 ? -5.484 -5.152 -4.48 1 94.62 114 VAL A O 1
ATOM 920 N N . ILE A 1 115 ? -5.941 -6.582 -6.152 1 95.44 115 ILE A N 1
ATOM 921 C CA . ILE A 1 115 ? -5.152 -7.684 -5.613 1 95.44 115 ILE A CA 1
ATOM 922 C C . ILE A 1 115 ? -4.066 -8.078 -6.613 1 95.44 115 ILE A C 1
ATOM 924 O O . ILE A 1 115 ? -4.363 -8.375 -7.773 1 95.44 115 ILE A O 1
ATOM 928 N N . ALA A 1 116 ? -2.84 -8.008 -6.199 1 95.81 116 ALA A N 1
ATOM 929 C CA . ALA A 1 116 ? -1.73 -8.516 -7.004 1 95.81 116 ALA A CA 1
ATOM 930 C C . ALA A 1 116 ? -1.248 -9.867 -6.492 1 95.81 116 ALA A C 1
ATOM 932 O O . ALA A 1 116 ? -0.606 -9.945 -5.441 1 95.81 116 ALA A O 1
ATOM 933 N N . LEU A 1 117 ? -1.587 -10.875 -7.188 1 97 117 LEU A N 1
ATOM 934 C CA . LEU A 1 117 ? -1.139 -12.227 -6.871 1 97 117 LEU A CA 1
ATOM 935 C C . LEU A 1 117 ? 0.13 -12.57 -7.645 1 97 117 LEU A C 1
ATOM 937 O O . LEU A 1 117 ? 0.117 -12.633 -8.875 1 97 117 LEU A O 1
ATOM 941 N N . THR A 1 118 ? 1.191 -12.789 -6.926 1 96.31 118 THR A N 1
ATOM 942 C CA . THR A 1 118 ? 2.482 -13.07 -7.539 1 96.31 118 THR A CA 1
ATOM 943 C C . THR A 1 118 ? 2.977 -14.461 -7.145 1 96.31 118 THR A C 1
ATOM 945 O O . THR A 1 118 ? 3.051 -14.781 -5.957 1 96.31 118 THR A O 1
ATOM 948 N N . ILE A 1 119 ? 3.24 -15.273 -8.125 1 96.62 119 ILE A N 1
ATOM 949 C CA . ILE A 1 119 ? 3.832 -16.594 -7.914 1 96.62 119 ILE A CA 1
ATOM 950 C C . ILE A 1 119 ? 5.305 -16.562 -8.312 1 96.62 119 ILE A C 1
ATOM 952 O O . ILE A 1 119 ? 5.652 -16.125 -9.406 1 96.62 119 ILE A O 1
ATOM 956 N N . THR A 1 120 ? 6.133 -17 -7.406 1 94.81 120 THR A N 1
ATOM 957 C CA . THR A 1 120 ? 7.566 -16.922 -7.684 1 94.81 120 THR A CA 1
ATOM 958 C C . THR A 1 120 ? 8.195 -18.312 -7.605 1 94.81 120 THR A C 1
ATOM 960 O O . THR A 1 120 ? 7.816 -19.125 -6.758 1 94.81 120 THR A O 1
ATOM 963 N N . ASP A 1 121 ? 9.141 -18.578 -8.445 1 93.19 121 ASP A N 1
ATOM 964 C CA . ASP A 1 121 ? 9.922 -19.812 -8.391 1 93.19 121 ASP A CA 1
ATOM 965 C C . ASP A 1 121 ? 11.219 -19.609 -7.605 1 93.19 121 ASP A C 1
ATOM 967 O O . ASP A 1 121 ? 12.242 -20.219 -7.918 1 93.19 121 ASP A O 1
ATOM 971 N N . PHE A 1 122 ? 11.25 -18.594 -6.754 1 89.81 122 PHE A N 1
ATOM 972 C CA . PHE A 1 122 ? 12.328 -18.281 -5.828 1 89.81 122 PHE A CA 1
ATOM 973 C C . PHE A 1 122 ? 11.773 -17.781 -4.504 1 89.81 122 PHE A C 1
ATOM 975 O O . PHE A 1 122 ? 10.602 -17.391 -4.422 1 89.81 122 PHE A O 1
ATOM 982 N N . GLU A 1 123 ? 12.617 -17.828 -3.504 1 92.25 123 GLU A N 1
ATOM 983 C CA . GLU A 1 123 ? 12.234 -17.297 -2.201 1 92.25 123 GLU A CA 1
ATOM 984 C C . GLU A 1 123 ? 12.477 -15.789 -2.133 1 92.25 123 GLU A C 1
ATOM 986 O O . GLU A 1 123 ? 13.609 -15.336 -2.324 1 92.25 123 GLU A O 1
ATOM 991 N N . MET A 1 124 ? 11.477 -15.109 -1.88 1 90.38 124 MET A N 1
ATOM 992 C CA . MET A 1 124 ? 11.562 -13.656 -1.816 1 90.38 124 MET A CA 1
ATOM 993 C C . MET A 1 124 ? 11.688 -13.18 -0.372 1 90.38 124 MET A C 1
ATOM 995 O O . MET A 1 124 ? 12.375 -12.195 -0.093 1 90.38 124 MET A O 1
ATOM 999 N N . PHE A 1 125 ? 10.977 -13.852 0.524 1 92.62 125 PHE A N 1
ATOM 1000 C CA . PHE A 1 125 ? 10.875 -13.414 1.909 1 92.62 125 PHE A CA 1
ATOM 1001 C C . PHE A 1 125 ? 11.438 -14.461 2.857 1 92.62 125 PHE A C 1
ATOM 1003 O O . PHE A 1 125 ? 10.703 -15.328 3.344 1 92.62 125 PHE A O 1
ATOM 1010 N N . PRO A 1 126 ? 12.695 -14.352 3.168 1 90.44 126 PRO A N 1
ATOM 1011 C CA . PRO A 1 126 ? 13.328 -15.359 4.02 1 90.44 126 PRO A CA 1
ATOM 1012 C C . PRO A 1 126 ? 12.891 -15.258 5.48 1 90.44 126 PRO A C 1
ATOM 1014 O O . PRO A 1 126 ? 13.18 -16.156 6.277 1 90.44 126 PRO A O 1
ATOM 1017 N N . GLU A 1 127 ? 12.164 -14.172 5.859 1 87.81 127 GLU A N 1
ATOM 1018 C CA . GLU A 1 127 ? 11.789 -13.891 7.242 1 87.81 127 GLU A CA 1
ATOM 1019 C C . GLU A 1 127 ? 10.797 -14.922 7.766 1 87.81 127 GLU A C 1
ATOM 1021 O O . GLU A 1 127 ? 10.633 -15.078 8.977 1 87.81 127 GLU A O 1
ATOM 1026 N N . PHE A 1 128 ? 10.086 -15.633 6.891 1 90 128 PHE A N 1
ATOM 1027 C CA . PHE A 1 128 ? 9.133 -16.656 7.312 1 90 128 PHE A CA 1
ATOM 1028 C C . PHE A 1 128 ? 9.102 -17.812 6.32 1 90 128 PHE A C 1
ATOM 1030 O O . PHE A 1 128 ? 9.586 -17.688 5.191 1 90 128 PHE A O 1
ATOM 1037 N N . ASP A 1 129 ? 8.406 -18.922 6.699 1 93.56 129 ASP A N 1
ATOM 1038 C CA . ASP A 1 129 ? 8.461 -20.141 5.898 1 93.56 129 ASP A CA 1
ATOM 1039 C C . ASP A 1 129 ? 7.121 -20.406 5.215 1 93.56 129 ASP A C 1
ATOM 1041 O O . ASP A 1 129 ? 7 -21.344 4.422 1 93.56 129 ASP A O 1
ATOM 1045 N N . ARG A 1 130 ? 6.211 -19.562 5.402 1 95.44 130 ARG A N 1
ATOM 1046 C CA . ARG A 1 130 ? 4.898 -19.797 4.805 1 95.44 130 ARG A CA 1
ATOM 1047 C C . ARG A 1 130 ? 4.969 -19.719 3.281 1 95.44 130 ARG A C 1
ATOM 1049 O O . ARG A 1 130 ? 5.656 -18.859 2.727 1 95.44 130 ARG A O 1
ATOM 1056 N N . VAL A 1 131 ? 4.227 -20.594 2.633 1 97.5 131 VAL A N 1
ATOM 1057 C CA . VAL A 1 131 ? 4.199 -20.672 1.176 1 97.5 131 VAL A CA 1
ATOM 1058 C C . VAL A 1 131 ? 3.443 -19.469 0.607 1 97.5 131 VAL A C 1
ATOM 1060 O O . VAL A 1 131 ? 3.85 -18.891 -0.406 1 97.5 131 VAL A O 1
ATOM 1063 N N . ILE A 1 132 ? 2.289 -19.141 1.273 1 97.69 132 ILE A N 1
ATOM 1064 C CA . ILE A 1 132 ? 1.46 -18.016 0.852 1 97.69 132 ILE A CA 1
ATOM 1065 C C . ILE A 1 132 ? 1.55 -16.906 1.883 1 97.69 132 ILE A C 1
ATOM 1067 O O . ILE A 1 132 ? 1.455 -17.141 3.088 1 97.69 132 ILE A O 1
ATOM 1071 N N . SER A 1 133 ? 1.814 -15.703 1.459 1 96.69 133 SER A N 1
ATOM 1072 C CA . SER A 1 133 ? 1.838 -14.531 2.338 1 96.69 133 SER A CA 1
ATOM 1073 C C . SER A 1 133 ? 0.913 -13.438 1.825 1 96.69 133 SER A C 1
ATOM 1075 O O . SER A 1 133 ? 0.744 -13.273 0.615 1 96.69 133 SER A O 1
ATOM 1077 N N . TYR A 1 134 ? 0.323 -12.75 2.723 1 96.06 134 TYR A N 1
ATOM 1078 C CA . TYR A 1 134 ? -0.639 -11.688 2.447 1 96.06 134 TYR A CA 1
ATOM 1079 C C . TYR A 1 134 ? -0.142 -10.344 2.98 1 96.06 134 TYR A C 1
ATOM 1081 O O . TYR A 1 134 ? 0.273 -10.25 4.137 1 96.06 134 TYR A O 1
ATOM 1089 N N . TRP A 1 135 ? -0.111 -9.398 2.084 1 95.56 135 TRP A N 1
ATOM 1090 C CA . TRP A 1 135 ? 0.438 -8.094 2.418 1 95.56 135 TRP A CA 1
ATOM 1091 C C . TRP A 1 135 ? -0.589 -6.992 2.172 1 95.56 135 TRP A C 1
ATOM 1093 O O . TRP A 1 135 ? -1.227 -6.953 1.117 1 95.56 135 TRP A O 1
ATOM 1103 N N . ASN A 1 136 ? -0.824 -6.125 3.102 1 95.19 136 ASN A N 1
ATOM 1104 C CA . ASN A 1 136 ? -1.684 -4.957 2.947 1 95.19 136 ASN A CA 1
ATOM 1105 C C . ASN A 1 136 ? -1.192 -3.783 3.793 1 95.19 136 ASN A C 1
ATOM 1107 O O . ASN A 1 136 ? -0.196 -3.902 4.508 1 95.19 136 ASN A O 1
ATOM 1111 N N . LEU A 1 137 ? -1.743 -2.617 3.574 1 95.75 137 LEU A N 1
ATOM 1112 C CA . LEU A 1 137 ? -1.365 -1.424 4.32 1 95.75 137 LEU A CA 1
ATOM 1113 C C . LEU A 1 137 ? -1.832 -1.52 5.77 1 95.75 137 LEU A C 1
ATOM 1115 O O . LEU A 1 137 ? -3.02 -1.724 6.031 1 95.75 137 LEU A O 1
ATOM 1119 N N . ARG A 1 138 ? -0.866 -1.371 6.672 1 94.62 138 ARG A N 1
ATOM 1120 C CA . ARG A 1 138 ? -1.176 -1.465 8.094 1 94.62 138 ARG A CA 1
ATOM 1121 C C . ARG A 1 138 ? -0.462 -0.373 8.883 1 94.62 138 ARG A C 1
ATOM 1123 O O . ARG A 1 138 ? 0.588 0.117 8.461 1 94.62 138 ARG A O 1
ATOM 1130 N N . GLU A 1 139 ? -1.136 -0.09 10.016 1 94.94 139 GLU A N 1
ATOM 1131 C CA . GLU A 1 139 ? -0.527 0.891 10.906 1 94.94 139 GLU A CA 1
ATOM 1132 C C . GLU A 1 139 ? 0.646 0.287 11.672 1 94.94 139 GLU A C 1
ATOM 1134 O O . GLU A 1 139 ? 0.58 -0.862 12.117 1 94.94 139 GLU A O 1
ATOM 1139 N N . LYS A 1 140 ? 1.703 0.975 11.812 1 91.88 140 LYS A N 1
ATOM 1140 C CA . LYS A 1 140 ? 3.006 0.5 12.273 1 91.88 140 LYS A CA 1
ATOM 1141 C C . LYS A 1 140 ? 2.922 -0.034 13.703 1 91.88 140 LYS A C 1
ATOM 1143 O O . LYS A 1 140 ? 3.578 -1.021 14.039 1 91.88 140 LYS A O 1
ATOM 1148 N N . GLU A 1 141 ? 2.156 0.527 14.586 1 90.12 141 GLU A N 1
ATOM 1149 C CA . GLU A 1 141 ? 2.145 0.169 16 1 90.12 141 GLU A CA 1
ATOM 1150 C C . GLU A 1 141 ? 0.949 -0.718 16.344 1 90.12 141 GLU A C 1
ATOM 1152 O O . GLU A 1 141 ? 1.099 -1.742 17 1 90.12 141 GLU A O 1
ATOM 1157 N N . SER A 1 142 ? -0.202 -0.368 15.844 1 90.88 142 SER A N 1
ATOM 1158 C CA . SER A 1 142 ? -1.423 -1.086 16.188 1 90.88 142 SER A CA 1
ATOM 1159 C C . SER A 1 142 ? -1.708 -2.209 15.203 1 90.88 142 SER A C 1
ATOM 1161 O O . SER A 1 142 ? -2.529 -3.088 15.469 1 90.88 142 SER A O 1
ATOM 1163 N N . PHE A 1 143 ? -1.146 -2.135 13.992 1 90.5 143 PHE A N 1
ATOM 1164 C CA . PHE A 1 143 ? -1.244 -3.135 12.938 1 90.5 143 PHE A CA 1
ATOM 1165 C C . PHE A 1 143 ? -2.664 -3.207 12.391 1 90.5 143 PHE A C 1
ATOM 1167 O O . PHE A 1 143 ? -3.039 -4.191 11.75 1 90.5 143 PHE A O 1
ATOM 1174 N N . VAL A 1 144 ? -3.395 -2.129 12.734 1 91.75 144 VAL A N 1
ATOM 1175 C CA . VAL A 1 144 ? -4.719 -2.023 12.133 1 91.75 144 VAL A CA 1
ATOM 1176 C C . VAL A 1 144 ? -4.586 -1.875 10.617 1 91.75 144 VAL A C 1
ATOM 1178 O O . VAL A 1 144 ? -3.676 -1.198 10.133 1 91.75 144 VAL A O 1
ATOM 1181 N N . GLN A 1 145 ? -5.484 -2.547 9.922 1 92.38 145 GLN A N 1
ATOM 1182 C CA . GLN A 1 145 ? -5.469 -2.465 8.469 1 92.38 14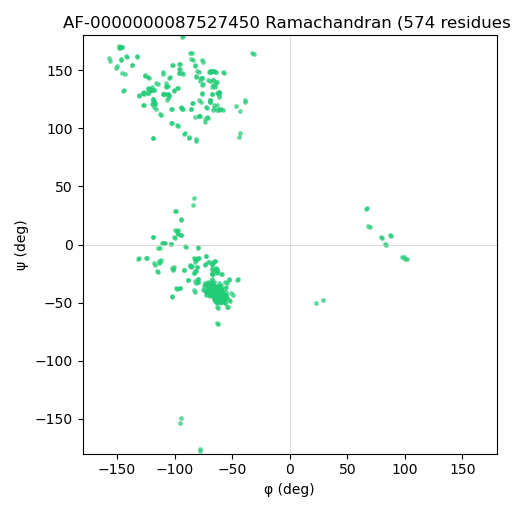5 GLN A CA 1
ATOM 1183 C C . GLN A 1 145 ? -6.055 -1.139 7.984 1 92.38 145 GLN A C 1
ATOM 1185 O O . GLN A 1 145 ? -7.055 -0.664 8.523 1 92.38 145 GLN A O 1
ATOM 1190 N N . TYR A 1 146 ? -5.398 -0.367 7.098 1 92.69 146 TYR A N 1
ATOM 1191 C CA . TYR A 1 146 ? -5.828 0.915 6.547 1 92.69 146 TYR A CA 1
ATOM 1192 C C . TYR A 1 146 ? -7.117 0.76 5.746 1 92.69 146 TYR A C 1
ATOM 1194 O O . TYR A 1 146 ? -8.125 1.4 6.051 1 92.69 146 TYR A O 1
ATOM 1202 N N . SER A 1 147 ? -6.961 0.061 4.613 1 84.75 147 SER A N 1
ATOM 1203 C CA . SER A 1 147 ? -8.047 -0.28 3.707 1 84.75 147 SER A CA 1
ATOM 1204 C C . SER A 1 147 ? -7.809 -1.625 3.031 1 84.75 147 SER A C 1
ATOM 1206 O O . SER A 1 147 ? -6.773 -2.258 3.252 1 84.75 147 SER A O 1
ATOM 1208 N N . GLY A 1 148 ? -8.734 -2.162 2.371 1 82.75 148 GLY A N 1
ATOM 1209 C CA . GLY A 1 148 ? -8.602 -3.379 1.586 1 82.75 148 GLY A CA 1
ATOM 1210 C C . GLY A 1 148 ? -8.406 -3.113 0.105 1 82.75 148 GLY A C 1
ATOM 1211 O O . GLY A 1 148 ? -8.664 -3.984 -0.728 1 82.75 148 GLY A O 1
ATOM 1212 N N . ASP A 1 149 ? -7.742 -1.819 -0.093 1 91.56 149 ASP A N 1
ATOM 1213 C CA . ASP A 1 149 ? -7.793 -1.405 -1.491 1 91.56 149 ASP A CA 1
ATOM 1214 C C . ASP A 1 149 ? -6.605 -1.958 -2.273 1 91.56 149 ASP A C 1
ATOM 1216 O O . ASP A 1 149 ? -6.676 -2.111 -3.494 1 91.56 149 ASP A O 1
ATOM 1220 N N . ILE A 1 150 ? -5.457 -2.145 -1.641 1 94.75 150 ILE A N 1
ATOM 1221 C CA . ILE A 1 150 ? -4.316 -2.77 -2.301 1 94.75 150 ILE A CA 1
ATOM 1222 C C . ILE A 1 150 ? -3.816 -3.945 -1.466 1 94.75 150 ILE A C 1
ATOM 1224 O O . ILE A 1 150 ? -3.439 -3.773 -0.305 1 94.75 150 ILE A O 1
ATOM 1228 N N . GLU A 1 151 ? -3.844 -5.051 -2.045 1 95.31 151 GLU A N 1
ATOM 1229 C CA . GLU A 1 151 ? -3.348 -6.27 -1.413 1 95.31 151 GLU A CA 1
ATOM 1230 C C . GLU A 1 151 ? -2.344 -6.988 -2.311 1 95.31 151 GLU A C 1
ATOM 1232 O O . GLU A 1 151 ? -2.568 -7.129 -3.514 1 95.31 151 GLU A O 1
ATOM 1237 N N . LEU A 1 152 ? -1.224 -7.324 -1.735 1 96.88 152 LEU A N 1
ATOM 1238 C CA . LEU A 1 152 ? -0.241 -8.164 -2.414 1 96.88 152 LEU A CA 1
ATOM 1239 C C . LEU A 1 152 ? -0.239 -9.578 -1.838 1 96.88 152 LEU A C 1
ATOM 1241 O O . LEU A 1 152 ? -0.221 -9.75 -0.618 1 96.88 152 LEU A O 1
ATOM 1245 N N . ILE A 1 153 ? -0.325 -10.516 -2.65 1 97.44 153 ILE A N 1
ATOM 1246 C CA . ILE A 1 153 ? -0.257 -11.922 -2.264 1 97.44 153 ILE A CA 1
ATOM 1247 C C . ILE A 1 153 ? 0.907 -12.602 -2.982 1 97.44 153 ILE A C 1
ATOM 1249 O O . ILE A 1 153 ? 1.102 -12.406 -4.184 1 97.44 153 ILE A O 1
ATOM 1253 N N . PHE A 1 154 ? 1.664 -13.352 -2.217 1 97.56 154 PHE A N 1
ATOM 1254 C CA . PHE A 1 154 ? 2.789 -14.062 -2.809 1 97.56 154 PHE A CA 1
ATOM 1255 C C . PHE A 1 154 ? 2.676 -15.562 -2.551 1 97.56 154 PHE A C 1
ATOM 1257 O O . PHE A 1 154 ? 2.316 -15.984 -1.449 1 97.56 154 PHE A O 1
ATOM 1264 N N . ILE A 1 155 ? 2.904 -16.297 -3.551 1 98 155 ILE A N 1
ATOM 1265 C CA . ILE A 1 155 ? 3.117 -17.75 -3.438 1 98 155 ILE A CA 1
ATOM 1266 C C . ILE A 1 155 ? 4.562 -18.078 -3.801 1 98 155 ILE A C 1
ATOM 1268 O O . ILE A 1 155 ? 4.965 -17.938 -4.957 1 98 155 ILE A O 1
ATOM 1272 N N . GLU A 1 156 ? 5.305 -18.5 -2.846 1 97.88 156 GLU A N 1
ATOM 1273 C CA . GLU A 1 156 ? 6.695 -18.875 -3.082 1 97.88 156 GLU A CA 1
ATOM 1274 C C . GLU A 1 156 ? 6.836 -20.391 -3.25 1 97.88 156 GLU A C 1
ATOM 1276 O O . GLU A 1 156 ? 6.926 -21.125 -2.266 1 97.88 156 GLU A O 1
ATOM 1281 N N . LEU A 1 157 ? 6.977 -20.828 -4.484 1 97.19 157 LEU A N 1
ATOM 1282 C CA . LEU A 1 157 ? 6.891 -22.234 -4.852 1 97.19 157 LEU A CA 1
ATOM 1283 C C . LEU A 1 157 ? 7.984 -23.047 -4.16 1 97.19 157 LEU A C 1
ATOM 1285 O O . LEU A 1 157 ? 7.742 -24.172 -3.717 1 97.19 157 LEU A O 1
ATOM 1289 N N . PRO A 1 158 ? 9.203 -22.484 -3.967 1 95.56 158 PRO A N 1
ATOM 1290 C CA . PRO A 1 158 ? 10.266 -23.297 -3.359 1 95.56 158 PRO A CA 1
ATOM 1291 C C . PRO A 1 158 ? 9.945 -23.688 -1.92 1 95.56 158 PRO A C 1
ATOM 1293 O O . PRO A 1 158 ? 10.469 -24.703 -1.427 1 95.56 158 PRO A O 1
ATOM 1296 N N . LYS A 1 159 ? 9.102 -22.969 -1.319 1 96.44 159 LYS A N 1
ATOM 1297 C CA . LYS A 1 159 ? 8.758 -23.266 0.07 1 96.44 159 LYS A CA 1
ATOM 1298 C C . LYS A 1 159 ? 7.742 -24.406 0.157 1 96.44 159 LYS A C 1
ATOM 1300 O O . LYS A 1 159 ? 7.527 -24.969 1.231 1 96.44 159 LYS A O 1
ATOM 1305 N N . PHE A 1 160 ? 7.039 -24.688 -0.923 1 97.56 160 PHE A N 1
ATOM 1306 C CA . PHE A 1 160 ? 6.094 -25.797 -0.98 1 97.56 160 PHE A CA 1
ATOM 1307 C C . PHE A 1 160 ? 6.82 -27.109 -1.173 1 97.56 160 PHE A C 1
ATOM 1309 O O . PHE A 1 160 ? 7.301 -27.406 -2.268 1 97.56 160 PHE A O 1
ATOM 1316 N N . THR A 1 161 ? 6.824 -27.953 -0.15 1 95.81 161 THR A N 1
ATOM 1317 C CA . THR A 1 161 ? 7.664 -29.141 -0.195 1 95.81 161 THR A CA 1
ATOM 1318 C C . THR A 1 161 ? 6.809 -30.406 -0.117 1 95.81 161 THR A C 1
ATOM 1320 O O . THR A 1 161 ? 7.34 -31.516 -0.057 1 95.81 161 THR A O 1
ATOM 1323 N N . LYS A 1 162 ? 5.547 -30.219 -0.163 1 94.88 162 LYS A N 1
ATOM 1324 C CA . LYS A 1 162 ? 4.668 -31.391 -0.083 1 94.88 162 LYS A CA 1
ATOM 1325 C C . LYS A 1 162 ? 4.75 -32.219 -1.354 1 94.88 162 LYS A C 1
ATOM 1327 O O . LYS A 1 162 ? 4.812 -31.688 -2.459 1 94.88 162 LYS A O 1
ATOM 1332 N N . ASN A 1 163 ? 4.719 -33.5 -1.168 1 92.94 163 ASN A N 1
ATOM 1333 C CA . ASN A 1 163 ? 4.617 -34.406 -2.305 1 92.94 163 ASN A CA 1
ATOM 1334 C C . ASN A 1 163 ? 3.166 -34.781 -2.6 1 92.94 163 ASN A C 1
ATOM 1336 O O . ASN A 1 163 ? 2.25 -34.312 -1.923 1 92.94 163 ASN A O 1
ATOM 1340 N N . GLU A 1 164 ? 2.982 -35.562 -3.615 1 91.81 164 GLU A N 1
ATOM 1341 C CA . GLU A 1 164 ? 1.653 -35.906 -4.113 1 91.81 164 GLU A CA 1
ATOM 1342 C C . GLU A 1 164 ? 0.782 -36.5 -3.01 1 91.81 164 GLU A C 1
ATOM 1344 O O . GLU A 1 164 ? -0.411 -36.188 -2.924 1 91.81 164 GLU A O 1
ATOM 1349 N N . LYS A 1 165 ? 1.328 -37.281 -2.117 1 91.5 165 LYS A N 1
ATOM 1350 C CA . LYS A 1 165 ? 0.584 -38 -1.085 1 91.5 165 LYS A CA 1
ATOM 1351 C C . LYS A 1 165 ? 0.225 -37.094 0.075 1 91.5 165 LYS A C 1
ATOM 1353 O O . LYS A 1 165 ? -0.629 -37.406 0.899 1 91.5 165 LYS A O 1
ATOM 1358 N N . GLU A 1 166 ? 0.786 -35.938 0.115 1 93.88 166 GLU A N 1
ATOM 1359 C CA . GLU A 1 166 ? 0.625 -35.031 1.251 1 93.88 166 GLU A CA 1
ATOM 1360 C C . GLU A 1 166 ? -0.358 -33.906 0.93 1 93.88 166 GLU A C 1
ATOM 1362 O O . GLU A 1 166 ? -0.593 -33.031 1.759 1 93.88 166 GLU A O 1
ATOM 1367 N N . LEU A 1 167 ? -0.854 -33.969 -0.26 1 93.75 167 LEU A N 1
ATOM 1368 C CA . LEU A 1 167 ? -1.776 -32.906 -0.667 1 93.75 167 LEU A CA 1
ATOM 1369 C C . LEU A 1 167 ? -3.115 -33.062 0.049 1 93.75 167 LEU A C 1
ATOM 1371 O O . LEU A 1 167 ? -3.822 -34.062 -0.139 1 93.75 167 LEU A O 1
ATOM 1375 N N . CYS A 1 168 ? -3.543 -32.031 0.89 1 90.5 168 CYS A N 1
ATOM 1376 C CA . CYS A 1 168 ? -4.719 -32.188 1.741 1 90.5 168 CYS A CA 1
ATOM 1377 C C . CYS A 1 168 ? -5.789 -31.172 1.367 1 90.5 168 CYS A C 1
ATOM 1379 O O . CYS A 1 168 ? -6.949 -31.312 1.755 1 90.5 168 CYS A O 1
ATOM 1381 N N . SER A 1 169 ? -5.504 -30.141 0.646 1 93.94 169 SER A N 1
ATOM 1382 C CA . SER A 1 169 ? -6.445 -29.078 0.291 1 93.94 169 SER A CA 1
ATOM 1383 C C . SER A 1 169 ? -6.379 -28.75 -1.198 1 93.94 169 SER A C 1
ATOM 1385 O O . SER A 1 169 ? -5.418 -29.125 -1.876 1 93.94 169 SER A O 1
ATOM 1387 N N . VAL A 1 170 ? -7.398 -28.141 -1.619 1 94.88 170 VAL A N 1
ATOM 1388 C CA . VAL A 1 170 ? -7.422 -27.672 -3.002 1 94.88 170 VAL A CA 1
ATOM 1389 C C . VAL A 1 170 ? -6.277 -26.703 -3.238 1 94.88 170 VAL A C 1
ATOM 1391 O O . VAL A 1 170 ? -5.66 -26.688 -4.305 1 94.88 170 VAL A O 1
ATOM 1394 N N . THR A 1 171 ? -5.984 -25.938 -2.211 1 96.31 171 THR A N 1
ATOM 1395 C CA . THR A 1 171 ? -4.863 -25.016 -2.273 1 96.31 171 THR A CA 1
ATOM 1396 C C . THR A 1 171 ? -3.555 -25.75 -2.512 1 96.31 171 THR A C 1
ATOM 1398 O O . THR A 1 171 ? -2.771 -25.375 -3.387 1 96.31 171 THR A O 1
ATOM 1401 N N . ASP A 1 172 ? -3.348 -26.828 -1.82 1 96.69 172 ASP A N 1
ATOM 1402 C CA . ASP A 1 172 ? -2.16 -27.656 -2.012 1 96.69 172 ASP A CA 1
ATOM 1403 C C . ASP A 1 172 ? -2.057 -28.141 -3.455 1 96.69 172 ASP A C 1
ATOM 1405 O O . ASP A 1 172 ? -0.984 -28.078 -4.059 1 96.69 172 ASP A O 1
ATOM 1409 N N . LYS A 1 173 ? -3.137 -28.625 -3.902 1 97 173 LYS A N 1
ATOM 1410 C CA . LYS A 1 173 ? -3.158 -29.25 -5.223 1 97 173 LYS A CA 1
ATOM 1411 C C . LYS A 1 173 ? -2.857 -28.219 -6.316 1 97 173 LYS A C 1
ATOM 1413 O O . LYS A 1 173 ? -2.135 -28.516 -7.27 1 97 173 LYS A O 1
ATOM 1418 N N . TRP A 1 174 ? -3.387 -27 -6.176 1 97.44 174 TRP A N 1
ATOM 1419 C CA . TRP A 1 174 ? -3.109 -25.953 -7.152 1 97.44 174 TRP A CA 1
ATOM 1420 C C . TRP A 1 174 ? -1.63 -25.578 -7.141 1 97.44 174 TRP A C 1
ATOM 1422 O O . TRP A 1 174 ? -1.01 -25.453 -8.203 1 97.44 174 TRP A O 1
ATOM 1432 N N . ILE A 1 175 ? -1.106 -25.391 -5.945 1 97.88 175 ILE A N 1
ATOM 1433 C CA . ILE A 1 175 ? 0.3 -25.016 -5.836 1 97.88 175 ILE A CA 1
ATOM 1434 C C . ILE A 1 175 ? 1.176 -26.141 -6.383 1 97.88 175 ILE A C 1
ATOM 1436 O O . ILE A 1 175 ? 2.146 -25.891 -7.102 1 97.88 175 ILE A O 1
ATOM 1440 N N . TYR A 1 176 ? 0.833 -27.406 -6.082 1 97.19 176 TYR A N 1
ATOM 1441 C CA . TYR A 1 176 ? 1.544 -28.562 -6.605 1 97.19 176 TYR A CA 1
ATOM 1442 C C . TYR A 1 176 ? 1.5 -28.594 -8.133 1 97.19 176 TYR A C 1
ATOM 1444 O O . TYR A 1 176 ? 2.52 -28.828 -8.781 1 97.19 176 TYR A O 1
ATOM 1452 N N . PHE A 1 177 ? 0.335 -28.391 -8.695 1 97.06 177 PHE A N 1
ATOM 1453 C CA . PHE A 1 177 ? 0.147 -28.375 -10.141 1 97.06 177 PHE A CA 1
ATOM 1454 C C . PHE A 1 177 ? 1.061 -27.328 -10.789 1 97.06 177 PHE A C 1
ATOM 1456 O O . PHE A 1 177 ? 1.805 -27.656 -11.719 1 97.06 177 PHE A O 1
ATOM 1463 N N . ILE A 1 178 ? 1.042 -26.078 -10.266 1 96.81 178 ILE A N 1
ATOM 1464 C CA . ILE A 1 178 ? 1.835 -25 -10.852 1 96.81 178 ILE A CA 1
ATOM 1465 C C . ILE A 1 178 ? 3.32 -25.344 -10.75 1 96.81 178 ILE A C 1
ATOM 1467 O O . ILE A 1 178 ? 4.07 -25.172 -11.711 1 96.81 178 ILE A O 1
ATOM 1471 N N . LYS A 1 179 ? 3.711 -25.875 -9.648 1 95.81 179 LYS A N 1
ATOM 1472 C CA . LYS A 1 179 ? 5.117 -26.125 -9.359 1 95.81 179 LYS A CA 1
ATOM 1473 C C . LYS A 1 179 ? 5.641 -27.312 -10.172 1 95.81 179 LYS A C 1
ATOM 1475 O O . LYS A 1 179 ? 6.781 -27.281 -10.641 1 95.81 179 LYS A O 1
ATOM 1480 N N . ASN A 1 180 ? 4.762 -28.328 -10.445 1 94 180 ASN A N 1
ATOM 1481 C CA . ASN A 1 180 ? 5.328 -29.625 -10.836 1 94 180 ASN A CA 1
ATOM 1482 C C . ASN A 1 180 ? 4.773 -30.094 -12.18 1 94 180 ASN A C 1
ATOM 1484 O O . ASN A 1 180 ? 5.238 -31.094 -12.734 1 94 180 ASN A O 1
ATOM 1488 N N . ALA A 1 181 ? 3.793 -29.531 -12.711 1 91.44 181 ALA A N 1
ATOM 1489 C CA . ALA A 1 181 ? 3.102 -30.047 -13.883 1 91.44 181 ALA A CA 1
ATOM 1490 C C . ALA A 1 181 ? 4.09 -30.406 -14.992 1 91.44 181 ALA A C 1
ATOM 1492 O O . ALA A 1 181 ? 3.994 -31.469 -15.602 1 91.44 181 ALA A O 1
ATOM 1493 N N . GLY A 1 182 ? 5.043 -29.531 -15.18 1 87.75 182 GLY A N 1
ATOM 1494 C CA . GLY A 1 182 ? 5.988 -29.719 -16.266 1 87.75 182 GLY A CA 1
ATOM 1495 C C . GLY A 1 182 ? 6.855 -30.953 -16.109 1 87.75 182 GLY A C 1
ATOM 1496 O O . GLY A 1 182 ? 7.484 -31.406 -17.062 1 87.75 182 GLY A O 1
ATOM 1497 N N . GLU A 1 183 ? 6.871 -31.516 -14.945 1 88.12 183 GLU A N 1
ATOM 1498 C CA . GLU A 1 183 ? 7.723 -32.688 -14.656 1 88.12 183 GLU A CA 1
ATOM 1499 C C . GLU A 1 183 ? 6.898 -33.938 -14.508 1 88.12 183 GLU A C 1
ATOM 1501 O O . GLU A 1 183 ? 7.449 -35.031 -14.289 1 88.12 183 GLU A O 1
ATOM 1506 N N . LEU A 1 184 ? 5.621 -33.812 -14.68 1 90.69 184 LEU A N 1
ATOM 1507 C CA . LEU A 1 184 ? 4.742 -34.969 -14.5 1 90.69 184 LEU A CA 1
ATOM 1508 C C . LEU A 1 184 ? 4.5 -35.688 -15.828 1 90.69 184 LEU A C 1
ATOM 1510 O O . LEU A 1 184 ? 4.426 -35.031 -16.875 1 90.69 184 LEU A O 1
ATOM 1514 N N . ASP A 1 185 ? 4.34 -36.969 -15.727 1 89.69 185 ASP A N 1
ATOM 1515 C CA . ASP A 1 185 ? 4.023 -37.781 -16.906 1 89.69 185 ASP A CA 1
ATOM 1516 C C . ASP A 1 185 ? 2.539 -38.125 -16.953 1 89.69 185 ASP A C 1
ATOM 1518 O O . ASP A 1 185 ? 2.025 -38.531 -18 1 89.69 185 ASP A O 1
ATOM 1522 N N . PHE A 1 186 ? 1.943 -38.062 -15.867 1 91 186 PHE A N 1
ATOM 1523 C CA . PHE A 1 186 ? 0.517 -38.344 -15.758 1 91 186 PHE A CA 1
ATOM 1524 C C . PHE A 1 186 ? -0.125 -37.469 -14.68 1 91 186 PHE A C 1
ATOM 1526 O O . PHE A 1 186 ? 0.571 -36.906 -13.836 1 91 186 PHE A O 1
ATOM 1533 N N . VAL A 1 187 ? -1.398 -37.344 -14.805 1 92.62 187 VAL A N 1
ATOM 1534 C CA . VAL A 1 187 ? -2.148 -36.688 -13.742 1 92.62 187 VAL A CA 1
ATOM 1535 C C . VAL A 1 187 ? -2.166 -37.562 -12.492 1 92.62 187 VAL A C 1
ATOM 1537 O O . VAL A 1 187 ? -2.619 -38.688 -12.539 1 92.62 187 VAL A O 1
ATOM 1540 N N . PRO A 1 188 ? -1.689 -37.031 -11.383 1 92.06 188 PRO A N 1
ATOM 1541 C CA . PRO A 1 188 ? -1.737 -37.844 -10.172 1 92.06 188 PRO A CA 1
ATOM 1542 C C . PRO A 1 188 ? -3.152 -38.312 -9.828 1 92.06 188 PRO A C 1
ATOM 1544 O O . PRO A 1 188 ? -4.113 -37.531 -10.008 1 92.06 188 PRO A O 1
ATOM 1547 N N . LYS A 1 189 ? -3.295 -39.438 -9.258 1 89.56 189 LYS A N 1
ATOM 1548 C CA . LYS A 1 189 ? -4.586 -40.062 -8.961 1 89.56 189 LYS A CA 1
ATOM 1549 C C . LYS A 1 189 ? -5.344 -39.281 -7.902 1 89.56 189 LYS A C 1
ATOM 1551 O O . LYS A 1 189 ? -6.574 -39.344 -7.844 1 89.56 189 LYS A O 1
ATOM 1556 N N . THR A 1 190 ? -4.625 -38.562 -7.09 1 90.38 190 THR A N 1
ATOM 1557 C CA . THR A 1 190 ? -5.227 -37.812 -6 1 90.38 190 THR A CA 1
ATOM 1558 C C . THR A 1 190 ? -6.012 -36.625 -6.535 1 90.38 190 THR A C 1
ATOM 1560 O O . THR A 1 190 ? -6.797 -36 -5.805 1 90.38 190 THR A O 1
ATOM 1563 N N . PHE A 1 191 ? -5.766 -36.281 -7.809 1 93.44 191 PHE A N 1
ATOM 1564 C CA . PHE A 1 191 ? -6.48 -35.188 -8.422 1 93.44 191 PHE A CA 1
ATOM 1565 C C . PHE A 1 191 ? -7.809 -35.625 -9 1 93.44 191 PHE A C 1
ATOM 1567 O O . PHE A 1 191 ? -7.84 -36.5 -9.883 1 93.44 191 PHE A O 1
ATOM 1574 N N . SER A 1 192 ? -8.914 -35.094 -8.461 1 92.06 192 SER A N 1
ATOM 1575 C CA . SER A 1 192 ? -10.242 -35.5 -8.93 1 92.06 192 SER A CA 1
ATOM 1576 C C . SER A 1 192 ? -11.109 -34.25 -9.211 1 92.06 192 SER A C 1
ATOM 1578 O O . SER A 1 192 ? -12.164 -34.375 -9.836 1 92.06 192 SER A O 1
ATOM 1580 N N . GLU A 1 193 ? -10.672 -33.125 -8.781 1 94.25 193 GLU A N 1
ATOM 1581 C CA . GLU A 1 193 ? -11.445 -31.906 -8.969 1 94.25 193 GLU A CA 1
ATOM 1582 C C . GLU A 1 193 ? -11.523 -31.516 -10.438 1 94.25 193 GLU A C 1
ATOM 1584 O O . GLU A 1 193 ? -10.5 -31.422 -11.117 1 94.25 193 GLU A O 1
ATOM 1589 N N . PRO A 1 194 ? -12.641 -31.266 -10.906 1 94.81 194 PRO A N 1
ATOM 1590 C CA . PRO A 1 194 ? -12.82 -31.016 -12.336 1 94.81 194 PRO A CA 1
ATOM 1591 C C . PRO A 1 194 ? -11.953 -29.875 -12.852 1 94.81 194 PRO A C 1
ATOM 1593 O O . PRO A 1 194 ? -11.344 -29.984 -13.922 1 94.81 194 PRO A O 1
ATOM 1596 N N . ASN A 1 195 ? -11.922 -28.812 -12.141 1 95.62 195 ASN A N 1
ATOM 1597 C CA . ASN A 1 195 ? -11.172 -27.641 -12.594 1 95.62 195 ASN A CA 1
ATOM 1598 C C . ASN A 1 195 ? -9.68 -27.938 -12.68 1 95.62 195 ASN A C 1
ATOM 1600 O O . ASN A 1 195 ? -8.992 -27.453 -13.586 1 95.62 195 ASN A O 1
ATOM 1604 N N . LEU A 1 196 ? -9.18 -28.688 -11.773 1 96.19 196 LEU A N 1
ATOM 1605 C CA . LEU A 1 196 ? -7.773 -29.078 -11.797 1 96.19 196 LEU A CA 1
ATOM 1606 C C . LEU A 1 196 ? -7.488 -30.016 -12.969 1 96.19 196 LEU A C 1
ATOM 1608 O O . LEU A 1 196 ? -6.449 -29.906 -13.625 1 96.19 196 LEU A O 1
ATOM 1612 N N . LEU A 1 197 ? -8.398 -30.906 -13.219 1 95.31 197 LEU A N 1
ATOM 1613 C CA . LEU A 1 197 ? -8.25 -31.797 -14.359 1 95.31 197 LEU A CA 1
ATOM 1614 C C . LEU A 1 197 ? -8.273 -31.031 -15.672 1 95.31 197 LEU A C 1
ATOM 1616 O O . LEU A 1 197 ? -7.484 -31.312 -16.578 1 95.31 197 LEU A O 1
ATOM 1620 N N . ASP A 1 198 ? -9.164 -30.062 -15.75 1 94.75 198 ASP A N 1
ATOM 1621 C CA . ASP A 1 198 ? -9.211 -29.188 -16.922 1 94.75 198 ASP A CA 1
ATOM 1622 C C . ASP A 1 198 ? -7.887 -28.453 -17.094 1 94.75 198 ASP A C 1
ATOM 1624 O O . ASP A 1 198 ? -7.426 -28.25 -18.219 1 94.75 198 ASP A O 1
ATOM 1628 N N . ALA A 1 199 ? -7.348 -28 -15.977 1 95.44 199 ALA A N 1
ATOM 1629 C CA . ALA A 1 199 ? -6.059 -27.312 -16.016 1 95.44 199 ALA A CA 1
ATOM 1630 C C . ALA A 1 199 ? -4.969 -28.219 -16.578 1 95.44 199 ALA A C 1
ATOM 1632 O O . ALA A 1 199 ? -4.16 -27.781 -17.406 1 95.44 199 ALA A O 1
ATOM 1633 N N . PHE A 1 200 ? -4.953 -29.469 -16.188 1 94.44 200 PHE A N 1
ATOM 1634 C CA . PHE A 1 200 ? -4.008 -30.438 -16.734 1 94.44 200 PHE A CA 1
ATOM 1635 C C . PHE A 1 200 ? -4.215 -30.625 -18.234 1 94.44 200 PHE A C 1
ATOM 1637 O O . PHE A 1 200 ? -3.25 -30.734 -18.984 1 94.44 200 PHE A O 1
ATOM 1644 N N . ASP A 1 201 ? -5.418 -30.656 -18.609 1 92.38 201 ASP A N 1
ATOM 1645 C CA . ASP A 1 201 ? -5.73 -30.812 -20.031 1 92.38 201 ASP A CA 1
ATOM 1646 C C . ASP A 1 201 ? -5.176 -29.641 -20.844 1 92.38 201 ASP A C 1
ATOM 1648 O O . ASP A 1 201 ? -4.602 -29.844 -21.922 1 92.38 201 ASP A O 1
ATOM 1652 N N . LEU A 1 202 ? -5.355 -28.438 -20.344 1 91.19 202 LEU A N 1
ATOM 1653 C CA . LEU A 1 202 ? -4.871 -27.25 -21.031 1 91.19 202 LEU A CA 1
ATOM 1654 C C . LEU A 1 202 ? -3.344 -27.219 -21.047 1 91.19 202 LEU A C 1
ATOM 1656 O O . LEU A 1 202 ? -2.738 -26.688 -21.984 1 91.19 202 LEU A O 1
ATOM 1660 N N . ALA A 1 203 ? -2.777 -27.797 -20.016 1 91.69 203 ALA A N 1
ATOM 1661 C CA . ALA A 1 203 ? -1.319 -27.828 -19.938 1 91.69 203 ALA A CA 1
ATOM 1662 C C . ALA A 1 203 ? -0.749 -28.969 -20.781 1 91.69 203 ALA A C 1
ATOM 1664 O O . ALA A 1 203 ? 0.454 -29 -21.047 1 91.69 203 ALA A O 1
ATOM 1665 N N . ASN A 1 204 ? -1.59 -29.844 -21.172 1 90.19 204 ASN A N 1
ATOM 1666 C CA . ASN A 1 204 ? -1.168 -31 -21.969 1 90.19 204 ASN A CA 1
ATOM 1667 C C . ASN A 1 204 ? -0.688 -30.594 -23.359 1 90.19 204 ASN A C 1
ATOM 1669 O O . ASN A 1 204 ? -1.326 -29.781 -24.016 1 90.19 204 ASN A O 1
ATOM 1673 N N . THR A 1 205 ? 0.378 -31.109 -23.844 1 82.62 205 THR A N 1
ATOM 1674 C CA . THR A 1 205 ? 1.017 -30.719 -25.094 1 82.62 205 THR A CA 1
ATOM 1675 C C . THR A 1 205 ? 0.396 -31.453 -26.281 1 82.62 205 THR A C 1
ATOM 1677 O O . THR A 1 205 ? 0.638 -31.094 -27.438 1 82.62 205 THR A O 1
ATOM 1680 N N . ALA A 1 206 ? -0.251 -32.5 -26.016 1 69.88 206 ALA A N 1
ATOM 1681 C CA . ALA A 1 206 ? -0.757 -33.375 -27.062 1 69.88 206 ALA A CA 1
ATOM 1682 C C . ALA A 1 206 ? -1.416 -32.562 -28.188 1 69.88 206 ALA A C 1
ATOM 1684 O O . ALA A 1 206 ? -1.326 -32.938 -29.359 1 69.88 206 ALA A O 1
ATOM 1685 N N . GLY A 1 207 ? -1.974 -31.438 -27.953 1 67.88 207 GLY A N 1
ATOM 1686 C CA . GLY A 1 207 ? -2.66 -30.703 -29 1 67.88 207 GLY A CA 1
ATOM 1687 C C . GLY A 1 207 ? -1.822 -29.578 -29.594 1 67.88 207 GLY A C 1
ATOM 1688 O O . GLY A 1 207 ? -2.281 -28.844 -30.469 1 67.88 207 GLY A O 1
ATOM 1689 N N . MET A 1 208 ? -0.585 -29.609 -29.281 1 77.81 208 MET A N 1
ATOM 1690 C CA . MET A 1 208 ? 0.249 -28.516 -29.797 1 77.81 208 MET A CA 1
ATOM 1691 C C . MET A 1 208 ? 1.098 -28.984 -30.969 1 77.81 208 MET A C 1
ATOM 1693 O O . MET A 1 208 ? 1.479 -30.156 -31.047 1 77.81 208 MET A O 1
ATOM 1697 N N . ASN A 1 209 ? 1.254 -28.078 -31.891 1 79.69 209 ASN A N 1
ATOM 1698 C CA . ASN A 1 209 ? 2.1 -28.438 -33.031 1 79.69 209 ASN A CA 1
ATOM 1699 C C . ASN A 1 209 ? 3.578 -28.422 -32.656 1 79.69 209 ASN A C 1
ATOM 1701 O O . ASN A 1 209 ? 3.961 -27.828 -31.641 1 79.69 209 ASN A O 1
ATOM 1705 N N . GLU A 1 210 ? 4.309 -29.141 -33.406 1 77.44 210 GLU A N 1
ATOM 1706 C CA . GLU A 1 210 ? 5.727 -29.359 -33.156 1 77.44 210 GLU A CA 1
ATOM 1707 C C . GLU A 1 210 ? 6.477 -28.031 -33.062 1 77.44 210 GLU A C 1
ATOM 1709 O O . GLU A 1 210 ? 7.336 -27.844 -32.188 1 77.44 210 GLU A O 1
ATOM 1714 N N . ASP A 1 211 ? 6.164 -27.141 -33.875 1 75.56 211 ASP A N 1
ATOM 1715 C CA . ASP A 1 211 ? 6.844 -25.844 -33.906 1 75.56 211 ASP A CA 1
ATOM 1716 C C . ASP A 1 211 ? 6.578 -25.047 -32.625 1 75.56 211 ASP A C 1
ATOM 1718 O O . ASP A 1 211 ? 7.5 -24.484 -32.031 1 75.56 211 ASP A O 1
ATOM 1722 N N . GLU A 1 212 ? 5.324 -25.094 -32.25 1 75.75 212 GLU A N 1
ATOM 1723 C CA . GLU A 1 212 ? 4.945 -24.391 -31.047 1 75.75 212 GLU A CA 1
ATOM 1724 C C . GLU A 1 212 ? 5.625 -25 -29.812 1 75.75 212 GLU A C 1
ATOM 1726 O O . GLU A 1 212 ? 6.098 -24.266 -28.938 1 75.75 212 GLU A O 1
ATOM 1731 N N . LEU A 1 213 ? 5.703 -26.266 -29.891 1 78.56 213 LEU A N 1
ATOM 1732 C CA . LEU A 1 213 ? 6.301 -26.984 -28.766 1 78.56 213 LEU A CA 1
ATOM 1733 C C . LEU A 1 213 ? 7.793 -26.688 -28.672 1 78.56 213 LEU A C 1
ATOM 1735 O O . LEU A 1 213 ? 8.312 -26.469 -27.578 1 78.56 213 LEU A O 1
ATOM 1739 N N . GLU A 1 214 ? 8.461 -26.656 -29.766 1 75.12 214 GLU A N 1
ATOM 1740 C CA . GLU A 1 214 ? 9.891 -26.375 -29.797 1 75.12 214 GLU A CA 1
ATOM 1741 C C . GLU A 1 214 ? 10.195 -24.984 -29.234 1 75.12 214 GLU A C 1
ATOM 1743 O O . GLU A 1 214 ? 11.156 -24.812 -28.484 1 75.12 214 GLU A O 1
ATOM 1748 N N . VAL A 1 215 ? 9.383 -24.109 -29.578 1 74.38 215 VAL A N 1
ATOM 1749 C CA . VAL A 1 215 ? 9.57 -22.734 -29.109 1 74.38 215 VAL A CA 1
ATOM 1750 C C . VAL A 1 215 ? 9.422 -22.688 -27.594 1 74.38 215 VAL A C 1
ATOM 1752 O O . VAL A 1 215 ? 10.227 -22.047 -26.906 1 74.38 215 VAL A O 1
ATOM 1755 N N . GLN A 1 216 ? 8.5 -23.359 -27.141 1 77.06 216 GLN A N 1
ATOM 1756 C CA . GLN A 1 216 ? 8.234 -23.344 -25.703 1 77.06 216 GLN A CA 1
ATOM 1757 C C . GLN A 1 216 ? 9.336 -24.047 -24.938 1 77.06 216 GLN A C 1
ATOM 1759 O O . GLN A 1 216 ? 9.734 -23.594 -23.844 1 77.06 216 GLN A O 1
ATOM 1764 N N . PHE A 1 217 ? 9.859 -25.047 -25.594 1 73 217 PHE A N 1
ATOM 1765 C CA . PHE A 1 217 ? 10.93 -25.781 -24.938 1 73 217 PHE A CA 1
ATOM 1766 C C . PHE A 1 217 ? 12.219 -24.953 -24.906 1 73 217 PHE A C 1
ATOM 1768 O O . PHE A 1 217 ? 12.914 -24.922 -23.891 1 73 217 PHE A O 1
ATOM 1775 N N . LYS A 1 218 ? 12.492 -24.312 -25.938 1 69.06 218 LYS A N 1
ATOM 1776 C CA . LYS A 1 218 ? 13.664 -23.453 -25.984 1 69.06 218 LYS A CA 1
ATOM 1777 C C . LYS A 1 218 ? 13.562 -22.312 -24.984 1 69.06 218 LYS A C 1
ATOM 1779 O O . LYS A 1 218 ? 14.539 -21.984 -24.312 1 69.06 218 LYS A O 1
ATOM 1784 N N . ARG A 1 219 ? 12.406 -21.828 -24.891 1 70.12 219 ARG A N 1
ATOM 1785 C CA . ARG A 1 219 ? 12.18 -20.75 -23.922 1 70.12 219 ARG A CA 1
ATOM 1786 C C . ARG A 1 219 ? 12.383 -21.25 -22.5 1 70.12 219 ARG A C 1
ATOM 1788 O O . ARG A 1 219 ? 13.023 -20.562 -21.688 1 70.12 219 ARG A O 1
ATOM 1795 N N . ARG A 1 220 ? 11.812 -22.312 -22.297 1 74.12 220 ARG A N 1
ATOM 1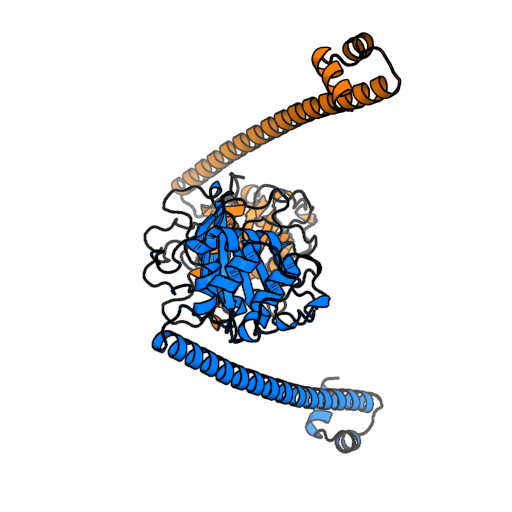796 C CA . ARG A 1 220 ? 11.969 -22.922 -20.984 1 74.12 220 ARG A CA 1
ATOM 1797 C C . ARG A 1 220 ? 13.445 -23.141 -20.656 1 74.12 220 ARG A C 1
ATOM 1799 O O . ARG A 1 220 ? 13.898 -22.781 -19.562 1 74.12 220 ARG A O 1
ATOM 1806 N N . ASP A 1 221 ? 14.156 -23.625 -21.594 1 70 221 ASP A N 1
ATOM 1807 C CA . ASP A 1 221 ? 15.578 -23.891 -21.391 1 70 221 ASP A CA 1
ATOM 1808 C C . ASP A 1 221 ? 16.344 -22.594 -21.156 1 70 221 ASP A C 1
ATOM 1810 O O . ASP A 1 221 ? 17.25 -22.547 -20.312 1 70 221 ASP A O 1
ATOM 1814 N N . PHE A 1 222 ? 16 -21.703 -21.891 1 68.38 222 PHE A N 1
ATOM 1815 C CA . PHE A 1 222 ? 16.641 -20.406 -21.75 1 68.38 222 PHE A CA 1
ATOM 1816 C C . PHE A 1 222 ? 16.406 -19.828 -20.359 1 68.38 222 PHE A C 1
ATOM 1818 O O . PHE A 1 222 ? 17.344 -19.359 -19.719 1 68.38 222 PHE A O 1
ATOM 1825 N N . ILE A 1 223 ? 15.242 -19.922 -19.922 1 73.19 223 ILE A N 1
ATOM 1826 C CA . ILE A 1 223 ? 14.883 -19.406 -18.594 1 73.19 223 ILE A CA 1
ATOM 1827 C C . ILE A 1 223 ? 15.641 -20.188 -17.516 1 73.19 223 ILE A C 1
ATOM 1829 O O . ILE A 1 223 ? 16.156 -19.594 -16.578 1 73.19 223 ILE A O 1
ATOM 1833 N N . TRP A 1 224 ? 15.781 -21.375 -17.781 1 71.88 224 TRP A N 1
ATOM 1834 C CA . TRP A 1 224 ? 16.469 -22.219 -16.812 1 71.88 224 TRP A CA 1
ATOM 1835 C C . TRP A 1 224 ? 17.969 -21.906 -16.766 1 71.88 224 TRP A C 1
ATOM 1837 O O . TRP A 1 224 ? 18.562 -21.859 -15.695 1 71.88 224 TRP A O 1
ATOM 1847 N N . LEU A 1 225 ? 18.438 -21.672 -17.938 1 65.88 225 LEU A N 1
ATOM 1848 C CA . LEU A 1 225 ? 19.844 -21.25 -18 1 65.88 225 LEU A CA 1
ATOM 1849 C C . LEU A 1 225 ? 20.031 -19.922 -17.266 1 65.88 225 LEU A C 1
ATOM 1851 O O . LEU A 1 225 ? 20.984 -19.766 -16.5 1 65.88 225 LEU A O 1
ATOM 1855 N N . GLN A 1 226 ? 19.172 -19.078 -17.484 1 69.31 226 GLN A N 1
ATOM 1856 C CA . GLN A 1 226 ? 19.25 -17.781 -16.812 1 69.31 226 GLN A CA 1
ATOM 1857 C C . GLN A 1 226 ? 19.094 -17.938 -15.312 1 69.31 226 GLN A C 1
ATOM 1859 O O . GLN A 1 226 ? 19.797 -17.281 -14.539 1 69.31 226 GLN A O 1
ATOM 1864 N N . LYS A 1 227 ? 18.141 -18.703 -14.977 1 71.88 227 LYS A N 1
ATOM 1865 C CA . LYS A 1 227 ? 17.922 -18.969 -13.555 1 71.88 227 LYS A CA 1
ATOM 1866 C C . LYS A 1 227 ? 19.172 -19.531 -12.891 1 71.88 227 LYS A C 1
ATOM 1868 O O . LYS A 1 227 ? 19.562 -19.094 -11.805 1 71.88 227 LYS A O 1
ATOM 1873 N N . GLY A 1 228 ? 19.766 -20.5 -13.562 1 67.62 228 GLY A N 1
ATOM 1874 C CA . GLY A 1 228 ? 21.016 -21.047 -13.07 1 67.62 228 GLY A CA 1
ATOM 1875 C C . GLY A 1 228 ? 22.109 -20.016 -12.938 1 67.62 228 GLY A C 1
ATOM 1876 O O . GLY A 1 228 ? 22.859 -20 -11.953 1 67.62 228 GLY A O 1
ATOM 1877 N N . SER A 1 229 ? 22.141 -19.125 -13.898 1 64.56 229 SER A N 1
ATOM 1878 C CA . SER A 1 229 ? 23.141 -18.047 -13.891 1 64.56 229 SER A CA 1
ATOM 1879 C C . SER A 1 229 ? 22.906 -17.078 -12.742 1 64.56 229 SER A C 1
ATOM 1881 O O . SER A 1 229 ? 23.844 -16.672 -12.07 1 64.56 229 SER A O 1
ATOM 1883 N N . LEU A 1 230 ? 21.719 -16.75 -12.531 1 69.62 230 LEU A N 1
ATOM 1884 C CA . LEU A 1 230 ? 21.391 -15.812 -11.461 1 69.62 230 LEU A CA 1
ATOM 1885 C C . LEU A 1 230 ? 21.625 -16.453 -10.094 1 69.62 230 LEU A C 1
ATOM 1887 O O . LEU A 1 230 ? 22.109 -15.789 -9.172 1 69.62 230 LEU A O 1
ATOM 1891 N N . GLU A 1 231 ? 21.203 -17.656 -9.961 1 66.69 231 GLU A N 1
ATOM 1892 C CA . GLU A 1 231 ? 21.469 -18.375 -8.711 1 66.69 231 GLU A CA 1
ATOM 1893 C C . GLU A 1 231 ? 22.953 -18.453 -8.406 1 66.69 231 GLU A C 1
ATOM 1895 O O . GLU A 1 231 ? 23.375 -18.281 -7.262 1 66.69 231 GLU A O 1
ATOM 1900 N N . LYS A 1 232 ? 23.688 -18.734 -9.422 1 59.78 232 LYS A N 1
ATOM 1901 C CA . LYS A 1 232 ? 25.141 -18.75 -9.258 1 59.78 232 LYS A CA 1
ATOM 1902 C C . LYS A 1 232 ? 25.672 -17.375 -8.867 1 59.78 232 LYS A C 1
ATOM 1904 O O . LYS A 1 232 ? 26.5 -17.266 -7.957 1 59.78 232 LYS A O 1
ATOM 1909 N N . ALA A 1 233 ? 25.172 -16.375 -9.516 1 64.06 233 ALA A N 1
ATOM 1910 C CA . ALA A 1 233 ? 25.578 -15 -9.195 1 64.06 233 ALA A CA 1
ATOM 1911 C C . ALA A 1 233 ? 25.203 -14.656 -7.754 1 64.06 233 ALA A C 1
ATOM 1913 O O . ALA A 1 233 ? 26 -14.016 -7.047 1 64.06 233 ALA A O 1
ATOM 1914 N N . ARG A 1 234 ? 24.109 -15.031 -7.363 1 63.59 234 ARG A N 1
ATOM 1915 C CA . ARG A 1 234 ? 23.672 -14.805 -5.988 1 63.59 234 ARG A CA 1
ATOM 1916 C C . ARG A 1 234 ? 24.562 -15.547 -5.004 1 63.59 234 ARG A C 1
ATOM 1918 O O . ARG A 1 234 ? 24.984 -14.977 -3.988 1 63.59 234 ARG A O 1
ATOM 1925 N N . LYS A 1 235 ? 24.75 -16.844 -5.277 1 59.25 235 LYS A N 1
ATOM 1926 C CA . LYS A 1 235 ? 25.625 -17.641 -4.426 1 59.25 235 LYS A CA 1
ATOM 1927 C C . LYS A 1 235 ? 27.016 -17 -4.336 1 59.25 235 LYS A C 1
ATOM 1929 O O . LYS A 1 235 ? 27.594 -16.906 -3.246 1 59.25 235 LYS A O 1
ATOM 1934 N N . ASP A 1 236 ? 27.453 -16.578 -5.465 1 59.16 236 ASP A N 1
ATOM 1935 C CA . ASP A 1 236 ? 28.734 -15.891 -5.488 1 59.16 236 ASP A CA 1
ATOM 1936 C C . ASP A 1 236 ? 28.688 -14.602 -4.676 1 59.16 236 ASP A C 1
ATOM 1938 O O . ASP A 1 236 ? 29.625 -14.281 -3.943 1 59.16 236 ASP A O 1
ATOM 1942 N N . GLY A 1 237 ? 27.609 -13.945 -4.824 1 60.72 237 GLY A N 1
ATOM 1943 C CA . GLY A 1 237 ? 27.422 -12.727 -4.062 1 60.72 237 GLY A CA 1
ATOM 1944 C C . GLY A 1 237 ? 27.312 -12.969 -2.566 1 60.72 237 GLY A C 1
ATOM 1945 O O . GLY A 1 237 ? 27.891 -12.227 -1.771 1 60.72 237 GLY A O 1
ATOM 1946 N N . VAL A 1 238 ? 26.531 -13.898 -2.217 1 59.5 238 VAL A N 1
ATOM 1947 C CA . VAL A 1 238 ? 26.422 -14.281 -0.812 1 59.5 238 VAL A CA 1
ATOM 1948 C C . VAL A 1 238 ? 27.797 -14.656 -0.272 1 59.5 238 VAL A C 1
ATOM 1950 O O . VAL A 1 238 ? 28.188 -14.227 0.82 1 59.5 238 VAL A O 1
ATOM 1953 N N . GLN A 1 239 ? 28.516 -15.406 -1.052 1 58 239 GLN A N 1
ATOM 1954 C CA . GLN A 1 239 ? 29.859 -15.789 -0.642 1 58 239 GLN A CA 1
ATOM 1955 C C . GLN A 1 239 ? 30.766 -14.57 -0.494 1 58 239 GLN A C 1
ATOM 1957 O O . GLN A 1 239 ? 31.516 -14.453 0.481 1 58 239 GLN A O 1
ATOM 1962 N N . GLU A 1 240 ? 30.641 -13.75 -1.434 1 61.56 240 GLU A N 1
ATOM 1963 C CA . GLU A 1 240 ? 31.391 -12.5 -1.346 1 61.56 240 GLU A CA 1
ATOM 1964 C C . GLU A 1 240 ? 30.953 -11.68 -0.139 1 61.56 240 GLU A C 1
ATOM 1966 O O . GLU A 1 240 ? 31.781 -11.094 0.561 1 61.56 240 GLU A O 1
ATOM 1971 N N . GLY A 1 241 ? 29.672 -11.617 0.071 1 62.75 241 GLY A N 1
ATOM 1972 C CA . GLY A 1 241 ? 29.125 -10.914 1.226 1 62.75 241 GLY A CA 1
ATOM 1973 C C . GLY A 1 241 ? 29.562 -11.523 2.547 1 62.75 241 GLY A C 1
ATOM 1974 O O . GLY A 1 241 ? 29.922 -10.797 3.479 1 62.75 241 GLY A O 1
ATOM 1975 N N . ILE A 1 242 ? 29.453 -12.781 2.627 1 60.16 242 ILE A N 1
ATOM 1976 C CA . ILE A 1 242 ? 29.938 -13.492 3.807 1 60.16 242 ILE A CA 1
ATOM 1977 C C . ILE A 1 242 ? 31.422 -13.172 4.027 1 60.16 242 ILE A C 1
ATOM 1979 O O . ILE A 1 242 ? 31.844 -12.875 5.148 1 60.16 242 ILE A O 1
ATOM 1983 N N . GLN A 1 243 ? 32.188 -13.18 2.982 1 62.81 243 GLN A N 1
ATOM 1984 C CA . GLN A 1 243 ? 33.625 -12.875 3.09 1 62.81 243 GLN A CA 1
ATOM 1985 C C . GLN A 1 243 ? 33.844 -11.438 3.541 1 62.81 243 GLN A C 1
ATOM 1987 O O . GLN A 1 243 ? 34.656 -11.172 4.426 1 62.81 243 GLN A O 1
ATOM 1992 N N . GLU A 1 244 ? 33.094 -10.617 2.912 1 65.06 244 GLU A N 1
ATOM 1993 C CA . GLU A 1 244 ? 33.188 -9.219 3.316 1 65.06 244 GLU A CA 1
ATOM 1994 C C . GLU A 1 244 ? 32.719 -9.031 4.762 1 65.06 244 GLU A C 1
ATOM 1996 O O . GLU A 1 244 ? 33.344 -8.289 5.523 1 65.06 244 GLU A O 1
ATOM 2001 N N . GLY A 1 245 ? 31.656 -9.617 5.07 1 65.31 245 GLY A N 1
ATOM 2002 C CA . GLY A 1 245 ? 31.172 -9.578 6.441 1 65.31 245 GLY A CA 1
ATOM 2003 C C . GLY A 1 245 ? 32.156 -10.164 7.438 1 65.31 245 GLY A C 1
ATOM 2004 O O . GLY A 1 245 ? 32.344 -9.609 8.523 1 65.31 245 GLY A O 1
ATOM 2005 N N . LEU A 1 246 ? 32.688 -11.266 7.066 1 64 246 LEU A N 1
ATOM 2006 C CA . LEU A 1 246 ? 33.719 -11.891 7.879 1 64 246 LEU A CA 1
ATOM 2007 C C . LEU A 1 246 ? 34.875 -10.938 8.078 1 64 246 LEU A C 1
ATOM 2009 O O . LEU A 1 246 ? 35.406 -10.797 9.188 1 64 246 LEU A O 1
ATOM 2013 N N . GLU A 1 247 ? 35.312 -10.352 7.066 1 67.56 247 GLU A N 1
ATOM 2014 C CA . GLU A 1 247 ? 36.406 -9.406 7.16 1 67.56 247 GLU A CA 1
ATOM 2015 C C . GLU A 1 247 ? 36.062 -8.203 8.023 1 67.56 247 GLU A C 1
ATOM 2017 O O . GLU A 1 247 ? 36.844 -7.766 8.859 1 67.56 247 GLU A O 1
ATOM 2022 N N . LYS A 1 248 ? 34.906 -7.777 7.77 1 68.38 248 LYS A N 1
ATOM 2023 C CA . LYS A 1 248 ? 34.438 -6.66 8.578 1 68.38 248 LYS A CA 1
ATOM 2024 C C . LYS A 1 248 ? 34.281 -7.066 10.039 1 68.38 248 LYS A C 1
ATOM 2026 O O . LYS A 1 248 ? 34.656 -6.309 10.945 1 68.38 248 LYS A O 1
ATOM 2031 N N . GLY A 1 249 ? 33.75 -8.18 10.258 1 68.88 249 GLY A N 1
ATOM 2032 C CA . GLY A 1 249 ? 33.625 -8.719 11.602 1 68.88 249 GLY A CA 1
ATOM 2033 C C . GLY A 1 249 ? 34.969 -8.906 12.289 1 68.88 249 GLY A C 1
ATOM 2034 O O . GLY A 1 249 ? 35.125 -8.57 13.469 1 68.88 249 GLY A O 1
ATOM 2035 N N . LYS A 1 250 ? 35.844 -9.508 11.625 1 69.56 250 LYS A N 1
ATOM 2036 C CA . LYS A 1 250 ? 37.219 -9.664 12.141 1 69.56 250 LYS A CA 1
ATOM 2037 C C . LYS A 1 250 ? 37.812 -8.312 12.508 1 69.56 250 LYS A C 1
ATOM 2039 O O . LYS A 1 250 ? 38.438 -8.172 13.57 1 69.56 250 LYS A O 1
ATOM 2044 N N . ARG A 1 251 ? 37.625 -7.426 11.617 1 72 251 ARG A N 1
ATOM 2045 C CA . ARG A 1 251 ? 38.156 -6.094 11.875 1 72 251 ARG A CA 1
ATOM 2046 C C . ARG A 1 251 ? 37.5 -5.465 13.102 1 72 251 ARG A C 1
ATOM 2048 O O . ARG A 1 251 ? 38.188 -4.883 13.945 1 72 251 ARG A O 1
ATOM 2055 N N . GLU A 1 252 ? 36.25 -5.59 13.156 1 77.5 252 GLU A N 1
ATOM 2056 C CA . GLU A 1 252 ? 35.531 -5.059 14.312 1 77.5 252 GLU A CA 1
ATOM 2057 C C . GLU A 1 252 ? 35.938 -5.758 15.602 1 77.5 252 GLU A C 1
ATOM 2059 O O . GLU A 1 252 ? 36.094 -5.117 16.641 1 77.5 252 GLU A O 1
ATOM 2064 N N . ALA A 1 253 ? 36.156 -7.039 15.547 1 73.38 253 ALA A N 1
ATOM 2065 C CA . ALA A 1 253 ? 36.656 -7.809 16.688 1 73.38 253 ALA A CA 1
ATOM 2066 C C . ALA A 1 253 ? 38.031 -7.344 17.094 1 73.38 253 ALA A C 1
ATOM 2068 O O . ALA A 1 253 ? 38.312 -7.191 18.297 1 73.38 253 ALA A O 1
ATOM 2069 N N . LYS A 1 254 ? 38.875 -7.156 16.156 1 77.12 254 LYS A N 1
ATOM 2070 C CA . LYS A 1 254 ? 40.219 -6.668 16.438 1 77.12 254 LYS A CA 1
ATOM 2071 C C . LYS A 1 254 ? 40.188 -5.293 17.094 1 77.12 254 LYS A C 1
ATOM 2073 O O . LYS A 1 254 ? 40.938 -5.035 18.047 1 77.12 254 LYS A O 1
ATOM 2078 N N . LEU A 1 255 ? 39.281 -4.516 16.641 1 81.06 255 LEU A N 1
ATOM 2079 C CA . LEU A 1 255 ? 39.156 -3.174 17.188 1 81.06 255 LEU A CA 1
ATOM 2080 C C . LEU A 1 255 ? 38.625 -3.227 18.609 1 81.06 255 LEU A C 1
ATOM 2082 O O . LEU A 1 255 ? 39.094 -2.506 19.484 1 81.06 255 LEU A O 1
ATOM 2086 N N . SER A 1 256 ? 37.688 -4.02 18.781 1 80.94 256 SER A N 1
ATOM 2087 C CA . SER A 1 256 ? 37.156 -4.207 20.125 1 80.94 256 SER A CA 1
ATOM 2088 C C . SER A 1 256 ? 38.219 -4.715 21.094 1 80.94 256 SER A C 1
ATOM 2090 O O . SER A 1 256 ? 38.344 -4.223 22.219 1 80.94 256 SER A O 1
ATOM 2092 N N . ILE A 1 257 ? 39.031 -5.625 20.656 1 79.19 257 ILE A N 1
ATOM 2093 C CA . ILE A 1 257 ? 40.125 -6.188 21.453 1 79.19 257 ILE A CA 1
ATOM 2094 C C . ILE A 1 257 ? 41.156 -5.109 21.75 1 79.19 257 ILE A C 1
ATOM 2096 O O . ILE A 1 257 ? 41.656 -4.984 22.875 1 79.19 257 ILE A O 1
ATOM 2100 N N . ALA A 1 258 ? 41.406 -4.328 20.75 1 81.25 258 ALA A N 1
ATOM 2101 C CA . ALA A 1 258 ? 42.375 -3.246 20.891 1 81.25 258 ALA A CA 1
ATOM 2102 C C . ALA A 1 258 ? 41.906 -2.238 21.938 1 81.25 258 ALA A C 1
ATOM 2104 O O . ALA A 1 258 ? 42.688 -1.813 22.797 1 81.25 258 ALA A O 1
ATOM 2105 N N . ARG A 1 259 ? 40.719 -1.911 21.906 1 84.75 259 ARG A N 1
ATOM 2106 C CA . ARG A 1 259 ? 40.156 -0.967 22.859 1 84.75 259 ARG A CA 1
ATOM 2107 C C . ARG A 1 259 ? 40.219 -1.521 24.281 1 84.75 259 ARG A C 1
ATOM 2109 O O . ARG A 1 259 ? 40.562 -0.796 25.219 1 84.75 259 ARG A O 1
ATOM 2116 N N . ASN A 1 260 ? 39.875 -2.809 24.344 1 81.25 260 ASN A N 1
ATOM 2117 C CA . ASN A 1 260 ? 39.938 -3.465 25.656 1 81.25 260 ASN A CA 1
ATOM 2118 C C . ASN A 1 260 ? 41.375 -3.498 26.188 1 81.25 260 ASN A C 1
ATOM 2120 O O . ASN A 1 260 ? 41.594 -3.279 27.391 1 81.25 260 ASN A O 1
ATOM 2124 N N . LEU A 1 261 ? 42.312 -3.686 25.375 1 83.44 261 LEU A N 1
ATOM 2125 C CA . LEU A 1 261 ? 43.719 -3.742 25.766 1 83.44 261 LEU A CA 1
ATOM 2126 C C . LEU A 1 261 ? 44.25 -2.355 26.125 1 83.44 261 LEU A C 1
ATOM 2128 O O . LEU A 1 261 ? 45.031 -2.205 27.078 1 83.44 261 LEU A O 1
ATOM 2132 N N . LEU A 1 262 ? 43.781 -1.383 25.469 1 85 262 LEU A N 1
ATOM 2133 C CA . LEU A 1 262 ? 44.156 -0.006 25.781 1 85 262 LEU A CA 1
ATOM 2134 C C . LEU A 1 262 ? 43.594 0.396 27.141 1 85 262 LEU A C 1
ATOM 2136 O O . LEU A 1 262 ? 44.312 1.054 27.922 1 85 262 LEU A O 1
ATOM 2140 N N . ALA A 1 263 ? 42.438 -0.038 27.391 1 84.12 263 ALA A N 1
ATOM 2141 C CA . ALA A 1 263 ? 41.812 0.239 28.672 1 84.12 263 ALA A CA 1
ATOM 2142 C C . ALA A 1 263 ? 42.594 -0.399 29.812 1 84.12 263 ALA A C 1
ATOM 2144 O O . ALA A 1 263 ? 42.562 0.086 30.953 1 84.12 263 ALA A O 1
ATOM 2145 N N . GLN A 1 264 ? 43.375 -1.435 29.531 1 84.12 264 GLN A N 1
ATOM 2146 C CA . GLN A 1 264 ? 44.188 -2.131 30.516 1 84.12 264 GLN A CA 1
ATOM 2147 C C . GLN A 1 264 ? 45.625 -1.619 30.484 1 84.12 264 GLN A C 1
ATOM 2149 O O . GLN A 1 264 ? 46.531 -2.242 31.047 1 84.12 264 GLN A O 1
ATOM 2154 N N . ASN A 1 265 ? 45.812 -0.524 29.719 1 85.75 265 ASN A N 1
ATOM 2155 C CA . ASN A 1 265 ? 47.062 0.223 29.656 1 85.75 265 ASN A CA 1
ATOM 2156 C C . ASN A 1 265 ? 48.156 -0.599 29.016 1 85.75 265 ASN A C 1
ATOM 2158 O O . ASN A 1 265 ? 49.312 -0.531 29.438 1 85.75 265 ASN A O 1
ATOM 2162 N N . ILE A 1 266 ? 47.781 -1.451 28.109 1 83.75 266 ILE A N 1
ATOM 2163 C CA . ILE A 1 266 ? 48.781 -2.195 27.344 1 83.75 266 ILE A CA 1
ATOM 2164 C C . ILE A 1 266 ? 49.406 -1.291 26.281 1 83.75 266 ILE A C 1
ATOM 2166 O O . ILE A 1 266 ? 48.719 -0.443 25.703 1 83.75 266 ILE A O 1
ATOM 2170 N N . ALA A 1 267 ? 50.625 -1.438 26.047 1 86.38 267 ALA A N 1
ATOM 2171 C CA . ALA A 1 267 ? 51.375 -0.582 25.125 1 86.38 267 ALA A CA 1
ATOM 2172 C C . ALA A 1 267 ? 50.875 -0.751 23.703 1 86.38 267 ALA A C 1
ATOM 2174 O O . ALA A 1 267 ? 50.594 -1.868 23.266 1 86.38 267 ALA A O 1
ATOM 2175 N N . PRO A 1 268 ? 50.688 0.273 22.891 1 87.69 268 PRO A N 1
ATOM 2176 C CA . PRO A 1 268 ? 50.188 0.255 21.531 1 87.69 268 PRO A CA 1
ATOM 2177 C C . PRO A 1 268 ? 50.938 -0.692 20.609 1 87.69 268 PRO A C 1
ATOM 2179 O O . PRO A 1 268 ? 50.375 -1.314 19.719 1 87.69 268 PRO A O 1
ATOM 2182 N N . GLU A 1 269 ? 52.219 -0.814 20.984 1 85.81 269 GLU A N 1
ATOM 2183 C CA . GLU A 1 269 ? 53.062 -1.688 20.172 1 85.81 269 GLU A CA 1
ATOM 2184 C C . GLU A 1 269 ? 52.656 -3.15 20.344 1 85.81 269 GLU A C 1
ATOM 2186 O O . GLU A 1 269 ? 52.625 -3.902 19.359 1 85.81 269 GLU A O 1
ATOM 2191 N N . ILE A 1 270 ? 52.281 -3.551 21.516 1 84.62 270 ILE A N 1
ATOM 2192 C CA . ILE A 1 270 ? 51.844 -4.906 21.828 1 84.62 270 ILE A CA 1
ATOM 2193 C C . ILE A 1 270 ? 50.469 -5.156 21.219 1 84.62 270 ILE A C 1
ATOM 2195 O O . ILE A 1 270 ? 50.219 -6.223 20.641 1 84.62 270 ILE A O 1
ATOM 2199 N N . ILE A 1 271 ? 49.625 -4.184 21.281 1 87.19 271 ILE A N 1
ATOM 2200 C CA . ILE A 1 271 ? 48.281 -4.293 20.734 1 87.19 271 ILE A CA 1
ATOM 2201 C C . ILE A 1 271 ? 48.344 -4.43 19.219 1 87.19 271 ILE A C 1
ATOM 2203 O O . ILE A 1 271 ? 47.625 -5.262 18.641 1 87.19 271 ILE A O 1
ATOM 2207 N N . ALA A 1 272 ? 49.219 -3.668 18.625 1 85.06 272 ALA A N 1
ATOM 2208 C CA . ALA A 1 272 ? 49.375 -3.725 17.172 1 85.06 272 ALA A CA 1
ATOM 2209 C C . ALA A 1 272 ? 49.844 -5.098 16.734 1 85.06 272 ALA A C 1
ATOM 2211 O O . ALA A 1 272 ? 49.312 -5.672 15.766 1 85.06 272 ALA A O 1
ATOM 2212 N N . SER A 1 273 ? 50.812 -5.59 17.453 1 84.25 273 SER A N 1
ATOM 2213 C CA . SER A 1 273 ? 51.375 -6.887 17.109 1 84.25 273 SER A CA 1
ATOM 2214 C C . SER A 1 273 ? 50.375 -8.016 17.359 1 84.25 273 SER A C 1
ATOM 2216 O O . SER A 1 273 ? 50.312 -8.977 16.594 1 84.25 273 SER A O 1
ATOM 2218 N N . SER A 1 274 ? 49.562 -7.891 18.344 1 78.94 274 SER A N 1
ATOM 2219 C CA . SER A 1 274 ? 48.625 -8.938 18.734 1 78.94 274 SER A CA 1
ATOM 2220 C C . SER A 1 274 ? 47.375 -8.93 17.859 1 78.94 274 SER A C 1
ATOM 2222 O O . SER A 1 274 ? 46.781 -9.977 17.594 1 78.94 274 SER A O 1
ATOM 2224 N N . THR A 1 275 ? 47 -7.77 17.438 1 82.12 275 THR A N 1
ATOM 2225 C CA . THR A 1 275 ? 45.75 -7.645 16.719 1 82.12 275 THR A CA 1
ATOM 2226 C C . THR A 1 275 ? 45.969 -7.566 15.211 1 82.12 275 THR A C 1
ATOM 2228 O O . THR A 1 275 ? 45.062 -7.824 14.414 1 82.12 275 THR A O 1
ATOM 2231 N N . GLY A 1 276 ? 47.219 -7.211 14.875 1 82.88 276 GLY A N 1
ATOM 2232 C CA . GLY A 1 276 ? 47.531 -7.031 13.469 1 82.88 276 GLY A CA 1
ATOM 2233 C C . GLY A 1 276 ? 47.094 -5.688 12.922 1 82.88 276 GLY A C 1
ATOM 2234 O O . GLY A 1 276 ? 47.188 -5.441 11.719 1 82.88 276 GLY A O 1
ATOM 2235 N N . LEU A 1 277 ? 46.594 -4.836 13.852 1 85.25 277 LEU A N 1
ATOM 2236 C CA . LEU A 1 277 ? 46.188 -3.484 13.469 1 85.25 277 LEU A CA 1
ATOM 2237 C C . LEU A 1 277 ? 47.406 -2.553 13.422 1 85.25 277 LEU A C 1
ATOM 2239 O O . LEU A 1 277 ? 48.438 -2.822 14.055 1 85.25 277 LEU A O 1
ATOM 2243 N N . SER A 1 278 ? 47.219 -1.547 12.617 1 85.88 278 SER A N 1
ATOM 2244 C CA . SER A 1 278 ? 48.344 -0.61 12.523 1 85.88 278 SER A CA 1
ATOM 2245 C C . SER A 1 278 ? 48.5 0.182 13.812 1 85.88 278 SER A C 1
ATOM 2247 O O . SER A 1 278 ? 47.531 0.455 14.516 1 85.88 278 SER A O 1
ATOM 2249 N N . LYS A 1 279 ? 49.75 0.481 14.023 1 86.44 279 LYS A N 1
ATOM 2250 C CA . LYS A 1 279 ? 50.062 1.271 15.203 1 86.44 279 LYS A CA 1
ATOM 2251 C C . LYS A 1 279 ? 49.375 2.629 15.164 1 86.44 279 LYS A C 1
ATOM 2253 O O . LYS A 1 279 ? 48.906 3.119 16.203 1 86.44 279 LYS A O 1
ATOM 2258 N N . GLU A 1 280 ? 49.312 3.139 14.031 1 85.19 280 GLU A N 1
ATOM 2259 C CA . GLU A 1 280 ? 48.688 4.441 13.852 1 85.19 280 GLU A CA 1
ATOM 2260 C C . GLU A 1 280 ? 47.188 4.398 14.25 1 85.19 280 GLU A C 1
ATOM 2262 O O . GLU A 1 280 ? 46.688 5.309 14.914 1 85.19 280 GLU A O 1
ATOM 2267 N N . LEU A 1 281 ? 46.625 3.348 13.867 1 86.38 281 LEU A N 1
ATOM 2268 C CA . LEU A 1 281 ? 45.188 3.191 14.172 1 86.38 281 LEU A CA 1
ATOM 2269 C C . LEU A 1 281 ? 44.969 3.025 15.672 1 86.38 281 LEU A C 1
ATOM 2271 O O . LEU A 1 281 ? 44.031 3.576 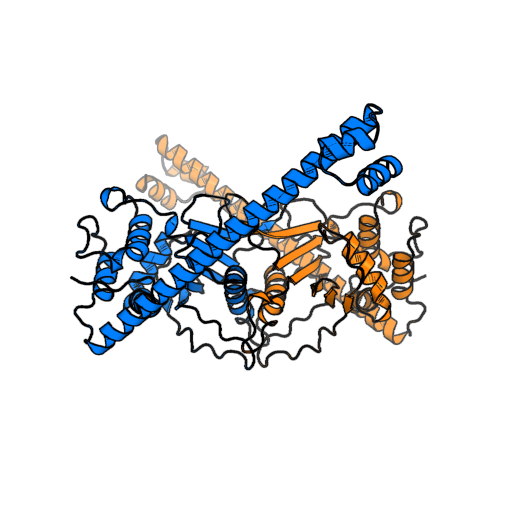16.234 1 86.38 281 LEU A O 1
ATOM 2275 N N . ILE A 1 282 ? 45.906 2.357 16.312 1 85 282 ILE A N 1
ATOM 2276 C CA . ILE A 1 282 ? 45.812 2.096 17.75 1 85 282 ILE A CA 1
ATOM 2277 C C . ILE A 1 282 ? 46.031 3.396 18.516 1 85 282 ILE A C 1
ATOM 2279 O O . ILE A 1 282 ? 45.312 3.662 19.5 1 85 282 ILE A O 1
ATOM 2283 N N . ILE A 1 283 ? 46.875 4.195 18.031 1 84.62 283 ILE A N 1
ATOM 2284 C CA . ILE A 1 283 ? 47.156 5.473 18.672 1 84.62 283 ILE A CA 1
ATOM 2285 C C . ILE A 1 283 ? 45.938 6.402 18.516 1 84.62 283 ILE A C 1
ATOM 2287 O O . ILE A 1 283 ? 45.562 7.105 19.453 1 84.62 283 ILE A O 1
ATOM 2291 N N . ARG A 1 284 ? 45.375 6.293 17.422 1 85.56 284 ARG A N 1
ATOM 2292 C CA . ARG A 1 284 ? 44.188 7.094 17.172 1 85.56 284 ARG A CA 1
ATOM 2293 C C . ARG A 1 284 ? 43.031 6.684 18.078 1 85.56 284 ARG A C 1
ATOM 2295 O O . ARG A 1 284 ? 42.281 7.531 18.562 1 85.56 284 ARG A O 1
ATOM 2302 N N . LEU A 1 285 ? 42.906 5.445 18.234 1 83.12 285 LEU A N 1
ATOM 2303 C CA . LEU A 1 285 ? 41.875 4.898 19.109 1 83.12 285 LEU A CA 1
ATOM 2304 C C . LEU A 1 285 ? 42.094 5.34 20.547 1 83.12 285 LEU A C 1
ATOM 2306 O O . LEU A 1 285 ? 41.125 5.641 21.266 1 83.12 285 LEU A O 1
ATOM 2310 N N . ARG A 1 286 ? 43.312 5.41 20.953 1 80.38 286 ARG A N 1
ATOM 2311 C CA . ARG A 1 286 ? 43.688 5.848 22.281 1 80.38 286 ARG A CA 1
ATOM 2312 C C . ARG A 1 286 ? 43.344 7.312 22.516 1 80.38 286 ARG A C 1
ATOM 2314 O O . ARG A 1 286 ? 42.844 7.676 23.578 1 80.38 286 ARG A O 1
ATOM 2321 N N . ASP A 1 287 ? 43.438 8.039 21.422 1 78 287 ASP A N 1
ATOM 2322 C CA . ASP A 1 287 ? 43.219 9.469 21.531 1 78 287 ASP A CA 1
ATOM 2323 C C . ASP A 1 287 ? 41.719 9.797 21.484 1 78 287 ASP A C 1
ATOM 2325 O O . ASP A 1 287 ? 41.281 10.867 21.922 1 78 287 ASP A O 1
ATOM 2329 N N . GLN A 1 288 ? 41 9.016 20.938 1 71.75 288 GLN A N 1
ATOM 2330 C CA . GLN A 1 288 ? 39.562 9.219 20.859 1 71.75 288 GLN A CA 1
ATOM 2331 C C . GLN A 1 288 ? 38.875 8.781 22.141 1 71.75 288 GLN A C 1
ATOM 2333 O O . GLN A 1 288 ? 37.781 9.25 22.453 1 71.75 288 GLN A O 1
ATOM 2338 N N . GLU A 1 289 ? 39.438 7.953 22.875 1 61.81 289 GLU A N 1
ATOM 2339 C CA . GLU A 1 289 ? 38.938 7.582 24.188 1 61.81 289 GLU A CA 1
ATOM 2340 C C . GLU A 1 289 ? 39.438 8.531 25.281 1 61.81 289 GLU A C 1
ATOM 2342 O O . GLU A 1 289 ? 40.562 9.023 25.203 1 61.81 289 GLU A O 1
ATOM 2347 N N . MET B 1 1 ? -1.686 40.906 16.188 1 77.88 1 MET B N 1
ATOM 2348 C CA . MET B 1 1 ? -1.371 40.25 14.93 1 77.88 1 MET B CA 1
ATOM 2349 C C . MET B 1 1 ? -2.459 39.25 14.555 1 77.88 1 MET B C 1
ATOM 2351 O O . MET B 1 1 ? -3.17 38.75 15.43 1 77.88 1 MET B O 1
ATOM 2355 N N . ASP B 1 2 ? -2.834 39.25 13.273 1 85.5 2 ASP B N 1
ATOM 2356 C CA . ASP B 1 2 ? -3.787 38.281 12.758 1 85.5 2 ASP B CA 1
ATOM 2357 C C . ASP B 1 2 ? -3.098 37.281 11.852 1 85.5 2 ASP B C 1
ATOM 2359 O O . ASP B 1 2 ? -2.248 37.625 11.031 1 85.5 2 ASP B O 1
ATOM 2363 N N . PHE B 1 3 ? -3.41 36.031 12.203 1 89.88 3 PHE B N 1
ATOM 2364 C CA . PHE B 1 3 ? -2.812 34.969 11.406 1 89.88 3 PHE B CA 1
ATOM 2365 C C . PHE B 1 3 ? -3.867 34.25 10.555 1 89.88 3 PHE B C 1
ATOM 2367 O O . PHE B 1 3 ? -5.016 34.125 10.977 1 89.88 3 PHE B O 1
ATOM 2374 N N . LEU B 1 4 ? -3.436 33.812 9.398 1 87.56 4 LEU B N 1
ATOM 2375 C CA . LEU B 1 4 ? -4.289 32.969 8.562 1 87.56 4 LEU B CA 1
ATOM 2376 C C . LEU B 1 4 ? -4.492 31.609 9.203 1 87.56 4 LEU B C 1
ATOM 2378 O O . LEU B 1 4 ? -3.623 31.125 9.93 1 87.56 4 LEU B O 1
ATOM 2382 N N . ASP B 1 5 ? -5.672 31.016 8.969 1 88.75 5 ASP B N 1
ATOM 2383 C CA .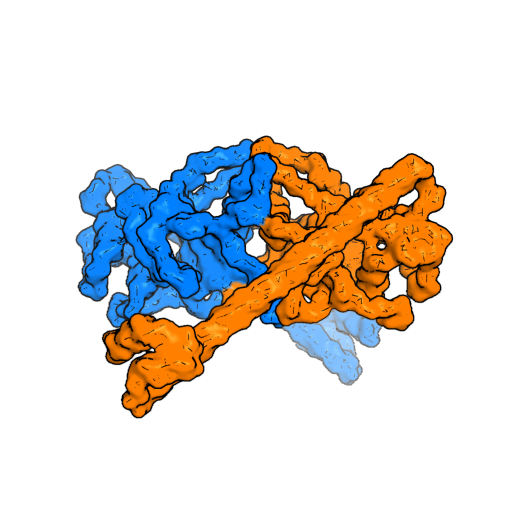 ASP B 1 5 ? -5.891 29.609 9.344 1 88.75 5 ASP B CA 1
ATOM 2384 C C . ASP B 1 5 ? -5.117 28.672 8.43 1 88.75 5 ASP B C 1
ATOM 2386 O O . ASP B 1 5 ? -5.52 28.438 7.285 1 88.75 5 ASP B O 1
ATOM 2390 N N . VAL B 1 6 ? -4.121 28.078 8.984 1 91.62 6 VAL B N 1
ATOM 2391 C CA . VAL B 1 6 ? -3.164 27.297 8.211 1 91.62 6 VAL B CA 1
ATOM 2392 C C . VAL B 1 6 ? -3.848 26.062 7.645 1 91.62 6 VAL B C 1
ATOM 2394 O O . VAL B 1 6 ? -3.336 25.422 6.719 1 91.62 6 VAL B O 1
ATOM 2397 N N . LYS B 1 7 ? -4.977 25.75 8.148 1 90.5 7 LYS B N 1
ATOM 2398 C CA . LYS B 1 7 ? -5.703 24.562 7.688 1 90.5 7 LYS B CA 1
ATOM 2399 C C . LYS B 1 7 ? -6.309 24.797 6.305 1 90.5 7 LYS B C 1
ATOM 2401 O O . LYS B 1 7 ? -6.727 23.844 5.637 1 90.5 7 LYS B O 1
ATOM 2406 N N . THR B 1 8 ? -6.395 26.016 5.949 1 83.44 8 THR B N 1
ATOM 2407 C CA . THR B 1 8 ? -6.945 26.328 4.633 1 83.44 8 THR B CA 1
ATOM 2408 C C . THR B 1 8 ? -5.898 26.109 3.545 1 83.44 8 THR B C 1
ATOM 2410 O O . THR B 1 8 ? -4.699 26.266 3.785 1 83.44 8 THR B O 1
ATOM 2413 N N . ASP B 1 9 ? -6.367 25.734 2.406 1 79.19 9 ASP B N 1
ATOM 2414 C CA . ASP B 1 9 ? -5.504 25.422 1.269 1 79.19 9 ASP B CA 1
ATOM 2415 C C . ASP B 1 9 ? -4.535 26.578 0.996 1 79.19 9 ASP B C 1
ATOM 2417 O O . ASP B 1 9 ? -3.326 26.359 0.887 1 79.19 9 ASP B O 1
ATOM 2421 N N . PHE B 1 10 ? -5.031 27.781 0.949 1 81.06 10 PHE B N 1
ATOM 2422 C CA . PHE B 1 10 ? -4.223 28.953 0.639 1 81.06 10 PHE B CA 1
ATOM 2423 C C . PHE B 1 10 ? -3.137 29.156 1.69 1 81.06 10 PHE B C 1
ATOM 2425 O O . PHE B 1 10 ? -1.961 29.328 1.354 1 81.06 10 PHE B O 1
ATOM 2432 N N . ALA B 1 11 ? -3.539 29.234 2.898 1 86.44 11 ALA B N 1
ATOM 2433 C CA . ALA B 1 11 ? -2.598 29.484 3.986 1 86.44 11 ALA B CA 1
ATOM 2434 C C . ALA B 1 11 ? -1.56 28.375 4.09 1 86.44 11 ALA B C 1
ATOM 2436 O O . ALA B 1 11 ? -0.376 28.641 4.312 1 86.44 11 ALA B O 1
ATOM 2437 N N . PHE B 1 12 ? -2.01 27.172 3.898 1 90.25 12 PHE B N 1
ATOM 2438 C CA . PHE B 1 12 ? -1.099 26.031 3.969 1 90.25 12 PHE B CA 1
ATOM 2439 C C . PHE B 1 12 ? -0.019 26.141 2.898 1 90.25 12 PHE B C 1
ATOM 2441 O O . PHE B 1 12 ? 1.167 25.953 3.186 1 90.25 12 PHE B O 1
ATOM 2448 N N . LYS B 1 13 ? -0.408 26.406 1.708 1 85.75 13 LYS B N 1
ATOM 2449 C CA . LYS B 1 13 ? 0.519 26.531 0.586 1 85.75 13 LYS B CA 1
ATOM 2450 C C . LYS B 1 13 ? 1.477 27.703 0.793 1 85.75 13 LYS B C 1
ATOM 2452 O O . LYS B 1 13 ? 2.658 27.609 0.458 1 85.75 13 LYS B O 1
ATOM 2457 N N . ARG B 1 14 ? 0.991 28.734 1.32 1 86.94 14 ARG B N 1
ATOM 2458 C CA . ARG B 1 14 ? 1.814 29.906 1.594 1 86.94 14 ARG B CA 1
ATOM 2459 C C . ARG B 1 14 ? 2.912 29.578 2.602 1 86.94 14 ARG B C 1
ATOM 2461 O O . ARG B 1 14 ? 4.062 29.984 2.424 1 86.94 14 ARG B O 1
ATOM 2468 N N . VAL B 1 15 ? 2.59 28.812 3.582 1 92.25 15 VAL B N 1
ATOM 2469 C CA . VAL B 1 15 ? 3.518 28.531 4.672 1 92.25 15 VAL B CA 1
ATOM 2470 C C . VAL B 1 15 ? 4.477 27.422 4.266 1 92.25 15 VAL B C 1
ATOM 2472 O O . VAL B 1 15 ? 5.676 27.5 4.523 1 92.25 15 VAL B O 1
ATOM 2475 N N . PHE B 1 16 ? 3.914 26.406 3.572 1 92.5 16 PHE B N 1
ATOM 2476 C CA . PHE B 1 16 ? 4.715 25.203 3.371 1 92.5 16 PHE B CA 1
ATOM 2477 C C . PHE B 1 16 ? 5.074 25.031 1.899 1 92.5 16 PHE B C 1
ATOM 2479 O O . PHE B 1 16 ? 5.961 24.25 1.558 1 92.5 16 PHE B O 1
ATOM 2486 N N . GLY B 1 17 ? 4.484 25.672 1.019 1 85.88 17 GLY B N 1
ATOM 2487 C CA . GLY B 1 17 ? 4.613 25.359 -0.397 1 85.88 17 GLY B CA 1
ATOM 2488 C C . GLY B 1 17 ? 5.289 26.469 -1.188 1 85.88 17 GLY B C 1
ATOM 2489 O O . GLY B 1 17 ? 5.512 26.328 -2.395 1 85.88 17 GLY B O 1
ATOM 2490 N N . SER B 1 18 ? 5.594 27.531 -0.551 1 81.44 18 SER B N 1
ATOM 2491 C CA . SER B 1 18 ? 6.234 28.641 -1.251 1 81.44 18 SER B CA 1
ATOM 2492 C C . SER B 1 18 ? 7.742 28.438 -1.352 1 81.44 18 SER B C 1
ATOM 2494 O O . SER B 1 18 ? 8.305 27.578 -0.669 1 81.44 18 SER B O 1
ATOM 2496 N N . GLU B 1 19 ? 8.32 29.109 -2.293 1 77.44 19 GLU B N 1
ATOM 2497 C CA . GLU B 1 19 ? 9.773 29.047 -2.463 1 77.44 19 GLU B CA 1
ATOM 2498 C C . GLU B 1 19 ? 10.492 29.406 -1.172 1 77.44 19 GLU B C 1
ATOM 2500 O O . GLU B 1 19 ? 11.555 28.859 -0.863 1 77.44 19 GLU B O 1
ATOM 2505 N N . GLN B 1 20 ? 9.945 30.266 -0.422 1 81.12 20 GLN B N 1
ATOM 2506 C CA . GLN B 1 20 ? 10.547 30.766 0.814 1 81.12 20 GLN B CA 1
ATOM 2507 C C . GLN B 1 20 ? 10.336 29.766 1.957 1 81.12 20 GLN B C 1
ATOM 2509 O O . GLN B 1 20 ? 10.906 29.922 3.035 1 81.12 20 GLN B O 1
ATOM 2514 N N . SER B 1 21 ? 9.633 28.75 1.626 1 88.19 21 SER B N 1
ATOM 2515 C CA . SER B 1 21 ? 9.195 27.859 2.699 1 88.19 21 SER B CA 1
ATOM 2516 C C . SER B 1 21 ? 10.086 26.625 2.789 1 88.19 21 SER B C 1
ATOM 2518 O O . SER B 1 21 ? 9.812 25.703 3.564 1 88.19 21 SER B O 1
ATOM 2520 N N . LYS B 1 22 ? 11.109 26.625 2.012 1 91.38 22 LYS B N 1
ATOM 2521 C CA . LYS B 1 22 ? 11.938 25.422 1.917 1 91.38 22 LYS B CA 1
ATOM 2522 C C . LYS B 1 22 ? 12.406 24.969 3.295 1 91.38 22 LYS B C 1
ATOM 2524 O O . LYS B 1 22 ? 12.188 23.828 3.689 1 91.38 22 LYS B O 1
ATOM 2529 N N . GLU B 1 23 ? 13.023 25.891 4.02 1 93.19 23 GLU B N 1
ATOM 2530 C CA . GLU B 1 23 ? 13.562 25.547 5.332 1 93.19 23 GLU B CA 1
ATOM 2531 C C . GLU B 1 23 ? 12.453 25.188 6.312 1 93.19 23 GLU B C 1
ATOM 2533 O O . GLU B 1 23 ? 12.625 24.312 7.172 1 93.19 23 GLU B O 1
ATOM 2538 N N . ILE B 1 24 ? 11.359 25.844 6.191 1 95 24 ILE B N 1
ATOM 2539 C CA . ILE B 1 24 ? 10.195 25.578 7.027 1 95 24 ILE B CA 1
ATOM 2540 C C . ILE B 1 24 ? 9.703 24.156 6.789 1 95 24 ILE B C 1
ATOM 2542 O O . ILE B 1 24 ? 9.5 23.391 7.742 1 95 24 ILE B O 1
ATOM 2546 N N . LEU B 1 25 ? 9.609 23.844 5.504 1 94.25 25 LEU B N 1
ATOM 2547 C CA . LEU B 1 25 ? 9.117 22.516 5.137 1 94.25 25 LEU B CA 1
ATOM 2548 C C . LEU B 1 25 ? 10.086 21.438 5.602 1 94.25 25 LEU B C 1
ATOM 2550 O O . LEU B 1 25 ? 9.656 20.391 6.109 1 94.25 25 LEU B O 1
ATOM 2554 N N . ILE B 1 26 ? 11.312 21.688 5.441 1 93.56 26 ILE B N 1
ATOM 2555 C CA . ILE B 1 26 ? 12.32 20.719 5.879 1 93.56 26 ILE B CA 1
ATOM 2556 C C . ILE B 1 26 ? 12.18 20.469 7.379 1 93.56 26 ILE B C 1
ATOM 2558 O O . ILE B 1 26 ? 12.164 19.328 7.824 1 93.56 26 ILE B O 1
ATOM 2562 N N . ASP B 1 27 ? 12.102 21.531 8.125 1 94.19 27 ASP B N 1
ATOM 2563 C CA . ASP B 1 27 ? 12 21.422 9.578 1 94.19 27 ASP B CA 1
ATOM 2564 C C . ASP B 1 27 ? 10.727 20.688 9.984 1 94.19 27 ASP B C 1
ATOM 2566 O O . ASP B 1 27 ? 10.758 19.844 10.891 1 94.19 27 ASP B O 1
ATOM 2570 N N . PHE B 1 28 ? 9.648 20.938 9.344 1 96.31 28 PHE B N 1
ATOM 2571 C CA . PHE B 1 28 ? 8.375 20.297 9.625 1 96.31 28 PHE B CA 1
ATOM 2572 C C . PHE B 1 28 ? 8.445 18.797 9.32 1 96.31 28 PHE B C 1
ATOM 2574 O O . PHE B 1 28 ? 8.078 17.969 10.156 1 96.31 28 PHE B O 1
ATOM 2581 N N . LEU B 1 29 ? 8.945 18.469 8.156 1 95.12 29 LEU B N 1
ATOM 2582 C CA . LEU B 1 29 ? 9.047 17.078 7.738 1 95.12 29 LEU B CA 1
ATOM 2583 C C . LEU B 1 29 ? 9.953 16.281 8.68 1 95.12 29 LEU B C 1
ATOM 2585 O O . LEU B 1 29 ? 9.641 15.156 9.047 1 95.12 29 LEU B O 1
ATOM 2589 N N . ASN B 1 30 ? 11 16.891 9.094 1 93.62 30 ASN B N 1
ATOM 2590 C CA . ASN B 1 30 ? 11.922 16.234 10.016 1 93.62 30 ASN B CA 1
ATOM 2591 C C . ASN B 1 30 ? 11.281 16 11.383 1 93.62 30 ASN B C 1
ATOM 2593 O O . ASN B 1 30 ? 11.695 15.102 12.125 1 93.62 30 ASN B O 1
ATOM 2597 N N . ALA B 1 31 ? 10.336 16.797 11.672 1 94 31 ALA B N 1
ATOM 2598 C CA . ALA B 1 31 ? 9.656 16.688 12.961 1 94 31 ALA B CA 1
ATOM 2599 C C . ALA B 1 31 ? 8.633 15.562 12.945 1 94 31 ALA B C 1
ATOM 2601 O O . ALA B 1 31 ? 8.367 14.938 13.977 1 94 31 ALA B O 1
ATOM 2602 N N . VAL B 1 32 ? 8.047 15.266 11.766 1 95.06 32 VAL B N 1
ATOM 2603 C CA . VAL B 1 32 ? 6.871 14.406 11.797 1 95.06 32 VAL B CA 1
ATOM 2604 C C . VAL B 1 32 ? 7.172 13.094 11.086 1 95.06 32 VAL B C 1
ATOM 2606 O O . VAL B 1 32 ? 6.465 12.102 11.273 1 95.06 32 VAL B O 1
ATOM 2609 N N . ILE B 1 33 ? 8.125 13.055 10.211 1 92.12 33 ILE B N 1
ATOM 2610 C CA . ILE B 1 33 ? 8.492 11.836 9.5 1 92.12 33 ILE B CA 1
ATOM 2611 C C . ILE B 1 33 ? 9.688 11.18 10.172 1 92.12 33 ILE B C 1
ATOM 2613 O O . ILE B 1 33 ? 10.648 11.859 10.547 1 92.12 33 ILE B O 1
ATOM 2617 N N . ASP B 1 34 ? 9.602 9.922 10.344 1 81.94 34 ASP B N 1
ATOM 2618 C CA . ASP B 1 34 ? 10.711 9.18 10.93 1 81.94 34 ASP B CA 1
ATOM 2619 C C . ASP B 1 34 ? 11.703 8.742 9.852 1 81.94 34 ASP B C 1
ATOM 2621 O O . ASP B 1 34 ? 11.523 7.684 9.234 1 81.94 34 ASP B O 1
ATOM 2625 N N . PHE B 1 35 ? 12.766 9.508 9.516 1 75.56 35 PHE B N 1
ATOM 2626 C CA . PHE B 1 35 ? 13.766 9.195 8.5 1 75.56 35 PHE B CA 1
ATOM 2627 C C . PHE B 1 35 ? 14.836 8.273 9.055 1 75.56 35 PHE B C 1
ATOM 2629 O O . PHE B 1 35 ? 15.688 7.781 8.312 1 75.56 35 PHE B O 1
ATOM 2636 N N . GLU B 1 36 ? 14.633 7.23 9.883 1 65.31 36 GLU B N 1
ATOM 2637 C CA . GLU B 1 36 ? 15.555 6.293 10.516 1 65.31 36 GLU B CA 1
ATOM 2638 C C . GLU B 1 36 ? 16.953 6.883 10.617 1 65.31 36 GLU B C 1
ATOM 2640 O O . GLU B 1 36 ? 17.641 6.711 11.625 1 65.31 36 GLU B O 1
ATOM 2645 N N . ASP B 1 37 ? 17.5 7.438 9.461 1 65.31 37 ASP B N 1
ATOM 2646 C CA . ASP B 1 37 ? 18.828 8.023 9.453 1 65.31 37 ASP B CA 1
ATOM 2647 C C . ASP B 1 37 ? 18.781 9.531 9.695 1 65.31 37 ASP B C 1
ATOM 2649 O O . ASP B 1 37 ? 17.828 10.031 10.297 1 65.31 37 ASP B O 1
ATOM 2653 N N . ALA B 1 38 ? 19.828 10.156 9.047 1 65.56 38 ALA B N 1
ATOM 2654 C CA . ALA B 1 38 ? 19.953 11.609 9.164 1 65.56 38 ALA B CA 1
ATOM 2655 C C . ALA B 1 38 ? 18.781 12.312 8.5 1 65.56 38 ALA B C 1
ATOM 2657 O O . ALA B 1 38 ? 18.281 11.859 7.473 1 65.56 38 ALA B O 1
ATOM 2658 N N . GLY B 1 39 ? 17.922 13.141 9.172 1 78.5 39 GLY B N 1
ATOM 2659 C CA . GLY B 1 39 ? 16.891 14 8.625 1 78.5 39 GLY B CA 1
ATOM 2660 C C . GLY B 1 39 ? 17.219 14.539 7.254 1 78.5 39 GLY B C 1
ATOM 2661 O O . GLY B 1 39 ? 18.344 14.359 6.762 1 78.5 39 GLY B O 1
ATOM 2662 N N . ILE B 1 40 ? 16.25 15.031 6.566 1 84.38 40 ILE B N 1
ATOM 2663 C CA . ILE B 1 40 ? 16.484 15.617 5.254 1 84.38 40 ILE B CA 1
ATOM 2664 C C . ILE B 1 40 ? 17.062 17.016 5.414 1 84.38 40 ILE B C 1
ATOM 2666 O O . ILE B 1 40 ? 16.719 17.75 6.352 1 84.38 40 ILE B O 1
ATOM 2670 N N . THR B 1 41 ? 17.969 17.281 4.547 1 84.25 41 THR B N 1
ATOM 2671 C CA . THR B 1 41 ? 18.641 18.578 4.641 1 84.25 41 THR B CA 1
ATOM 2672 C C . THR B 1 41 ? 18.281 19.469 3.455 1 84.25 41 THR B C 1
ATOM 2674 O O . THR B 1 41 ? 18.562 20.672 3.461 1 84.25 41 THR B O 1
ATOM 2677 N N . ASP B 1 42 ? 17.703 18.859 2.479 1 84.31 42 ASP B N 1
ATOM 2678 C CA . ASP B 1 42 ? 17.312 19.609 1.288 1 84.31 42 ASP B CA 1
ATOM 2679 C C . ASP B 1 42 ? 16.094 18.969 0.621 1 84.31 42 ASP B C 1
ATOM 2681 O O . ASP B 1 42 ? 15.773 17.812 0.871 1 84.31 42 ASP B O 1
ATOM 2685 N N . LEU B 1 43 ? 15.32 19.875 -0.073 1 86.62 43 LEU B N 1
ATOM 2686 C CA . LEU B 1 43 ? 14.195 19.391 -0.861 1 86.62 43 LEU B CA 1
ATOM 2687 C C . LEU B 1 43 ? 13.844 20.375 -1.97 1 86.62 43 LEU B C 1
ATOM 2689 O O . LEU B 1 43 ? 14.336 21.5 -1.979 1 86.62 43 LEU B O 1
ATOM 2693 N N . THR B 1 44 ? 13.211 19.891 -2.928 1 85.25 44 THR B N 1
ATOM 2694 C CA . THR B 1 44 ? 12.688 20.719 -4 1 85.25 44 THR B CA 1
ATOM 2695 C C . THR B 1 44 ? 11.164 20.672 -4.035 1 85.25 44 THR B C 1
ATOM 2697 O O . THR B 1 44 ? 10.578 19.609 -4.184 1 85.25 44 THR B O 1
ATOM 2700 N N . ILE B 1 45 ? 10.594 21.828 -3.799 1 85.31 45 ILE B N 1
ATOM 2701 C CA . ILE B 1 45 ? 9.141 21.922 -3.887 1 85.31 45 ILE B CA 1
ATOM 2702 C C . ILE B 1 45 ? 8.719 21.969 -5.352 1 85.31 45 ILE B C 1
ATOM 2704 O O . ILE B 1 45 ? 9.242 22.766 -6.137 1 85.31 45 ILE B O 1
ATOM 2708 N N . VAL B 1 46 ? 7.898 21.062 -5.75 1 78.69 46 VAL B N 1
ATOM 2709 C CA . VAL B 1 46 ? 7.441 20.969 -7.133 1 78.69 46 VAL B CA 1
ATOM 2710 C C . VAL B 1 46 ? 5.992 21.453 -7.23 1 78.69 46 VAL B C 1
ATOM 2712 O O . VAL B 1 46 ? 5.207 21.266 -6.301 1 78.69 46 VAL B O 1
ATOM 2715 N N . ASP B 1 47 ? 5.734 22.234 -8.258 1 68.25 47 ASP B N 1
ATOM 2716 C CA . ASP B 1 47 ? 4.363 22.688 -8.477 1 68.25 47 ASP B CA 1
ATOM 2717 C C . ASP B 1 47 ? 3.422 21.5 -8.672 1 68.25 47 ASP B C 1
ATOM 2719 O O . ASP B 1 47 ? 3.639 20.672 -9.562 1 68.25 47 ASP B O 1
ATOM 2723 N N . PRO B 1 48 ? 2.529 21.375 -7.785 1 59.47 48 PRO B N 1
ATOM 2724 C CA . PRO B 1 48 ? 1.634 20.219 -7.887 1 59.47 48 PRO B CA 1
ATOM 2725 C C . PRO B 1 48 ? 0.84 20.203 -9.195 1 59.47 48 PRO B C 1
ATOM 2727 O O . PRO B 1 48 ? 0.38 19.141 -9.625 1 59.47 48 PRO B O 1
ATOM 2730 N N . TYR B 1 49 ? 0.646 21.406 -9.781 1 55.16 49 TYR B N 1
ATOM 2731 C CA . TYR B 1 49 ? -0.154 21.516 -11 1 55.16 49 TYR B CA 1
ATOM 2732 C C . TYR B 1 49 ? 0.691 21.25 -12.234 1 55.16 49 TYR B C 1
ATOM 2734 O O . TYR B 1 49 ? 0.155 21.047 -13.328 1 55.16 49 TYR B O 1
ATOM 2742 N N . GLN B 1 50 ? 2.008 21.312 -12.219 1 47.69 50 GLN B N 1
ATOM 2743 C CA . GLN B 1 50 ? 2.889 21.203 -13.375 1 47.69 50 GLN B CA 1
ATOM 2744 C C . GLN B 1 50 ? 3.102 19.734 -13.773 1 47.69 50 GLN B C 1
ATOM 2746 O O . GLN B 1 50 ? 3.857 19.453 -14.695 1 47.69 50 GLN B O 1
ATOM 2751 N N . VAL B 1 51 ? 2.777 18.906 -13.07 1 45.16 51 VAL B N 1
ATOM 2752 C CA . VAL B 1 51 ? 3.113 17.578 -13.555 1 45.16 51 VAL B CA 1
ATOM 2753 C C . VAL B 1 51 ? 2.18 17.203 -14.703 1 45.16 51 VAL B C 1
ATOM 2755 O O . VAL B 1 51 ? 0.956 17.219 -14.547 1 45.16 51 VAL B O 1
ATOM 2758 N N . PRO B 1 52 ? 2.732 17.188 -15.883 1 44.69 52 PRO B N 1
ATOM 2759 C CA . PRO B 1 52 ? 1.903 16.797 -17.031 1 44.69 52 PRO B CA 1
ATOM 2760 C C . PRO B 1 52 ? 1.022 15.594 -16.734 1 44.69 52 PRO B C 1
ATOM 2762 O O . PRO B 1 52 ? 1.516 14.57 -16.25 1 44.69 52 PRO B O 1
ATOM 2765 N N . LEU B 1 53 ? -0.112 15.945 -16.391 1 47.47 53 LEU B N 1
ATOM 2766 C CA . LEU B 1 53 ? -1.091 14.898 -16.141 1 47.47 53 LEU B CA 1
ATOM 2767 C C . LEU B 1 53 ? -1.285 14.023 -17.359 1 47.47 53 LEU B C 1
ATOM 2769 O O . LEU B 1 53 ? -1.306 14.523 -18.5 1 47.47 53 LEU B O 1
ATOM 2773 N N . LEU B 1 54 ? -0.953 12.828 -17.234 1 46.81 54 LEU B N 1
ATOM 2774 C CA . LEU B 1 54 ? -1.373 11.953 -18.312 1 46.81 54 LEU B CA 1
ATOM 2775 C C . LEU B 1 54 ? -2.811 12.25 -18.734 1 46.81 54 LEU B C 1
ATOM 2777 O O . LEU B 1 54 ? -3.695 12.367 -17.875 1 46.81 54 LEU B O 1
ATOM 2781 N N . LYS B 1 55 ? -2.949 12.695 -19.891 1 50.5 55 LYS B N 1
ATOM 2782 C CA . LYS B 1 55 ? -4.25 12.969 -20.484 1 50.5 55 LYS B CA 1
ATOM 2783 C C . LYS B 1 55 ? -5.273 11.906 -20.109 1 50.5 55 LYS B C 1
ATOM 2785 O O . LYS B 1 55 ? -5.004 10.711 -20.219 1 50.5 55 LYS B O 1
ATOM 2790 N N . GLY B 1 56 ? -6.395 12.414 -19.484 1 48.53 56 GLY B N 1
ATOM 2791 C CA . GLY B 1 56 ? -7.527 11.547 -19.219 1 48.53 56 GLY B CA 1
ATOM 2792 C C . GLY B 1 56 ? -7.559 11.039 -17.781 1 48.53 56 GLY B C 1
ATOM 2793 O O . GLY B 1 56 ? -8.555 10.453 -17.359 1 48.53 56 GLY B O 1
ATOM 2794 N N . MET B 1 57 ? -6.484 11.266 -17.062 1 53.41 57 MET B N 1
ATOM 2795 C CA . MET B 1 57 ? -6.5 10.812 -15.672 1 53.41 57 MET B CA 1
ATOM 2796 C C . MET B 1 57 ? -6.891 11.953 -14.734 1 53.41 57 MET B C 1
ATOM 2798 O O . MET B 1 57 ? -6.688 13.125 -15.062 1 53.41 57 MET B O 1
ATOM 2802 N N . LYS B 1 58 ? -7.508 11.602 -13.609 1 58.19 58 LYS B N 1
ATOM 2803 C CA . LYS B 1 58 ? -7.938 12.578 -12.609 1 58.19 58 LYS B CA 1
ATOM 2804 C C . LYS B 1 58 ? -6.746 13.352 -12.047 1 58.19 58 LYS B C 1
ATOM 2806 O O . LYS B 1 58 ? -5.703 12.766 -11.75 1 58.19 58 LYS B O 1
ATOM 2811 N N . ASP B 1 59 ? -6.941 14.688 -12.094 1 55.59 59 ASP B N 1
ATOM 2812 C CA . ASP B 1 59 ? -5.906 15.531 -11.5 1 55.59 59 ASP B CA 1
ATOM 2813 C C . ASP B 1 59 ? -5.828 15.336 -9.992 1 55.59 59 ASP B C 1
ATOM 2815 O O . ASP B 1 59 ? -6.855 15.188 -9.328 1 55.59 59 ASP B O 1
ATOM 2819 N N . SER B 1 60 ? -4.633 14.852 -9.562 1 57.19 60 SER B N 1
ATOM 2820 C CA . SER B 1 60 ? -4.438 14.773 -8.117 1 57.19 60 SER B CA 1
ATOM 2821 C C . SER B 1 60 ? -4.008 16.125 -7.551 1 57.19 60 SER B C 1
ATOM 2823 O O . SER B 1 60 ? -3.158 16.812 -8.133 1 57.19 60 SER B O 1
ATOM 2825 N N . TYR B 1 61 ? -4.945 16.75 -6.789 1 59.88 61 TYR B N 1
ATOM 2826 C CA . TYR B 1 61 ? -4.621 18.016 -6.164 1 59.88 61 TYR B CA 1
ATOM 2827 C C . TYR B 1 61 ? -4.059 17.812 -4.762 1 59.88 61 TYR B C 1
ATOM 2829 O O . TYR B 1 61 ? -4.719 17.234 -3.9 1 59.88 61 TYR B O 1
ATOM 2837 N N . VAL B 1 62 ? -2.688 17.797 -4.727 1 72.31 62 VAL B N 1
ATOM 2838 C CA . VAL B 1 62 ? -2.061 17.797 -3.408 1 72.31 62 VAL B CA 1
ATOM 2839 C C . VAL B 1 62 ? -1.563 19.203 -3.08 1 72.31 62 VAL B C 1
ATOM 2841 O O . VAL B 1 62 ? -1.348 20.031 -3.979 1 72.31 62 VAL B O 1
ATOM 2844 N N . ASP B 1 63 ? -1.464 19.5 -1.865 1 73.75 63 ASP B N 1
ATOM 2845 C CA . ASP B 1 63 ? -1.121 20.844 -1.425 1 73.75 63 ASP B CA 1
ATOM 2846 C C . ASP B 1 63 ? 0.365 21.125 -1.634 1 73.75 63 ASP B C 1
ATOM 2848 O O . ASP B 1 63 ? 0.738 22.219 -2.055 1 73.75 63 ASP B O 1
ATOM 2852 N N . VAL B 1 64 ? 1.166 20.188 -1.396 1 80.06 64 VAL B N 1
ATOM 2853 C CA . VAL B 1 64 ? 2.607 20.359 -1.541 1 80.06 64 VAL B CA 1
ATOM 2854 C C . VAL B 1 64 ? 3.229 19.062 -2.08 1 80.06 64 VAL B C 1
ATOM 2856 O O . VAL B 1 64 ? 2.857 17.969 -1.661 1 80.06 64 VAL B O 1
ATOM 2859 N N . LYS B 1 65 ? 4.055 19.172 -3.049 1 84 65 LYS B N 1
ATOM 2860 C CA . LYS B 1 65 ? 4.883 18.094 -3.562 1 84 65 LYS B CA 1
ATOM 2861 C C . LYS B 1 65 ? 6.367 18.438 -3.473 1 84 65 LYS B C 1
ATOM 2863 O O . LYS B 1 65 ? 6.77 19.562 -3.807 1 84 65 LYS B O 1
ATOM 2868 N N . ALA B 1 66 ? 7.133 17.5 -2.945 1 86 66 ALA B N 1
ATOM 2869 C CA . ALA B 1 66 ? 8.555 17.766 -2.768 1 86 66 ALA B CA 1
ATOM 2870 C C . ALA B 1 66 ? 9.391 16.516 -3.033 1 86 66 ALA B C 1
ATOM 2872 O O . ALA B 1 66 ? 8.922 15.398 -2.844 1 86 66 ALA B O 1
ATOM 2873 N N . VAL B 1 67 ? 10.531 16.719 -3.539 1 86.94 67 VAL B N 1
ATOM 2874 C CA . VAL B 1 67 ? 11.555 15.688 -3.656 1 86.94 67 VAL B CA 1
ATOM 2875 C C . VAL B 1 67 ? 12.656 15.93 -2.627 1 86.94 67 VAL B C 1
ATOM 2877 O O . VAL B 1 67 ? 13.266 17 -2.598 1 86.94 67 VAL B O 1
ATOM 2880 N N . LEU B 1 68 ? 12.883 14.906 -1.88 1 89.31 68 LEU B N 1
ATOM 2881 C CA . LEU B 1 68 ? 13.836 15.039 -0.785 1 89.31 68 LEU B CA 1
ATOM 2882 C C . LEU B 1 68 ? 15.258 14.773 -1.268 1 89.31 68 LEU B C 1
ATOM 2884 O O . LEU B 1 68 ? 15.461 14.297 -2.387 1 89.31 68 LEU B O 1
ATOM 2888 N N . SER B 1 69 ? 16.234 15.156 -0.457 1 83.81 69 SER B N 1
ATOM 2889 C CA . SER B 1 69 ? 17.641 15 -0.799 1 83.81 69 SER B CA 1
ATOM 2890 C C . SER B 1 69 ? 18.031 13.539 -0.963 1 83.81 69 SER B C 1
ATOM 2892 O O . SER B 1 69 ? 19 13.211 -1.651 1 83.81 69 SER B O 1
ATOM 2894 N N . ASP B 1 70 ? 17.219 12.648 -0.37 1 84.19 70 ASP B N 1
ATOM 2895 C CA . ASP B 1 70 ? 17.469 11.219 -0.52 1 84.19 70 ASP B CA 1
ATOM 2896 C C . ASP B 1 70 ? 16.594 10.617 -1.618 1 84.19 70 ASP B C 1
ATOM 2898 O O . ASP B 1 70 ? 16.406 9.398 -1.683 1 84.19 70 ASP B O 1
ATOM 2902 N N . HIS B 1 71 ? 15.953 11.445 -2.377 1 86.75 71 HIS B N 1
ATOM 2903 C CA . HIS B 1 71 ? 15.227 11.125 -3.604 1 86.75 71 HIS B CA 1
ATOM 2904 C C . HIS B 1 71 ? 13.82 10.633 -3.301 1 86.75 71 HIS B C 1
ATOM 2906 O O . HIS B 1 71 ? 13.023 10.414 -4.219 1 86.75 71 HIS B O 1
ATOM 2912 N N . ARG B 1 72 ? 13.547 10.594 -2.049 1 92.44 72 ARG B N 1
ATOM 2913 C CA . ARG B 1 72 ? 12.156 10.281 -1.725 1 92.44 72 ARG B CA 1
ATOM 2914 C C . ARG B 1 72 ? 11.227 11.406 -2.152 1 92.44 72 ARG B C 1
ATOM 2916 O O . ARG B 1 72 ? 11.617 12.578 -2.143 1 92.44 72 ARG B O 1
ATOM 2923 N N . LYS B 1 73 ? 10.031 10.984 -2.494 1 91.56 73 LYS B N 1
ATOM 2924 C CA . LYS B 1 73 ? 9.008 11.961 -2.852 1 91.56 73 LYS B CA 1
ATOM 2925 C C . LYS B 1 73 ? 7.945 12.07 -1.759 1 91.56 73 LYS B C 1
ATOM 2927 O O . LYS B 1 73 ? 7.527 11.055 -1.192 1 91.56 73 LYS B O 1
ATOM 2932 N N . VAL B 1 74 ? 7.609 13.305 -1.491 1 93.12 74 VAL B N 1
ATOM 2933 C CA . VAL B 1 74 ? 6.613 13.539 -0.449 1 93.12 74 VAL B CA 1
ATOM 2934 C C . VAL B 1 74 ? 5.48 14.406 -1.002 1 93.12 74 VAL B C 1
ATOM 2936 O O . VAL B 1 74 ? 5.727 15.398 -1.691 1 93.12 74 VAL B O 1
ATOM 2939 N N . ILE B 1 75 ? 4.27 13.953 -0.751 1 92.19 75 ILE B N 1
ATOM 2940 C CA . ILE B 1 75 ? 3.1 14.781 -1.012 1 92.19 75 ILE B CA 1
ATOM 2941 C C . ILE B 1 75 ? 2.375 15.078 0.3 1 92.19 75 ILE B C 1
ATOM 2943 O O . ILE B 1 75 ? 2.297 14.219 1.181 1 92.19 75 ILE B O 1
ATOM 2947 N N . ILE B 1 76 ? 1.932 16.328 0.422 1 93.44 76 ILE B N 1
ATOM 2948 C CA . ILE B 1 76 ? 1.265 16.766 1.645 1 93.44 76 ILE B CA 1
ATOM 2949 C C . ILE B 1 76 ? -0.144 17.25 1.317 1 93.44 76 ILE B C 1
ATOM 2951 O O . ILE B 1 76 ? -0.342 17.984 0.347 1 93.44 76 ILE B O 1
ATOM 2955 N N . GLU B 1 77 ? -1.099 16.781 2.109 1 90.56 77 GLU B N 1
ATOM 2956 C CA . GLU B 1 77 ? -2.488 17.203 1.948 1 90.56 77 GLU B CA 1
ATOM 2957 C C . GLU B 1 77 ? -3.096 17.625 3.281 1 90.56 77 GLU B C 1
ATOM 2959 O O . GLU B 1 77 ? -2.893 16.969 4.301 1 90.56 77 GLU B O 1
ATOM 2964 N N . MET B 1 78 ? -3.686 18.812 3.268 1 90.81 78 MET B N 1
ATOM 2965 C CA . MET B 1 78 ? -4.473 19.297 4.402 1 90.81 78 MET B CA 1
ATOM 2966 C C . MET B 1 78 ? -5.965 19.172 4.113 1 90.81 78 MET B C 1
ATOM 2968 O O . MET B 1 78 ? -6.461 19.734 3.133 1 90.81 78 MET B O 1
ATOM 2972 N N . GLN B 1 79 ? -6.617 18.344 4.922 1 87.12 79 GLN B N 1
ATOM 2973 C CA . GLN B 1 79 ? -8.039 18.094 4.691 1 87.12 79 GLN B CA 1
ATOM 2974 C C . GLN B 1 79 ? -8.875 18.516 5.895 1 87.12 79 GLN B C 1
ATOM 2976 O O . GLN B 1 79 ? -8.734 17.953 6.984 1 87.12 79 GLN B O 1
ATOM 2981 N N . VAL B 1 80 ? -9.789 19.422 5.641 1 87.25 80 VAL B N 1
ATOM 2982 C CA . VAL B 1 80 ? -10.594 19.953 6.738 1 87.25 80 VAL B CA 1
ATOM 2983 C C . VAL B 1 80 ? -11.906 19.188 6.836 1 87.25 80 VAL B C 1
ATOM 2985 O O . VAL B 1 80 ? -12.375 18.875 7.934 1 87.25 80 VAL B O 1
ATOM 2988 N N . LEU B 1 81 ? -12.461 18.828 5.66 1 81.94 81 LEU B N 1
ATOM 2989 C CA . LEU B 1 81 ? -13.758 18.172 5.621 1 81.94 81 LEU B CA 1
ATOM 2990 C C . LEU B 1 81 ? -13.602 16.672 5.43 1 81.94 81 LEU B C 1
ATOM 2992 O O . LEU B 1 81 ? -12.828 16.219 4.582 1 81.94 81 LEU B O 1
ATOM 2996 N N . ASN B 1 82 ? -14.281 15.938 6.203 1 83.38 82 ASN B N 1
ATOM 2997 C CA . ASN B 1 82 ? -14.289 14.492 6.055 1 83.38 82 ASN B CA 1
ATOM 2998 C C . ASN B 1 82 ? -15.258 14.047 4.965 1 83.38 82 ASN B C 1
ATOM 3000 O O . ASN B 1 82 ? -16.438 13.766 5.238 1 83.38 82 ASN B O 1
ATOM 3004 N N . VAL B 1 83 ? -14.797 13.945 3.816 1 78.88 83 VAL B N 1
ATOM 3005 C CA . VAL B 1 83 ? -15.641 13.578 2.682 1 78.88 83 VAL B CA 1
ATOM 3006 C C . VAL B 1 83 ? -15.539 12.078 2.414 1 78.88 83 VAL B C 1
ATOM 3008 O O . VAL B 1 83 ? -14.539 11.453 2.777 1 78.88 83 VAL B O 1
ATOM 3011 N N . GLU B 1 84 ? -16.547 11.547 1.806 1 79.12 84 GLU B N 1
ATOM 3012 C CA . GLU B 1 84 ? -16.562 10.133 1.459 1 79.12 84 GLU B CA 1
ATOM 3013 C C . GLU B 1 84 ? -15.43 9.781 0.5 1 79.12 84 GLU B C 1
ATOM 3015 O O . GLU B 1 84 ? -15.188 10.508 -0.469 1 79.12 84 GLU B O 1
ATOM 3020 N N . GLY B 1 85 ? -14.742 8.766 0.834 1 84.25 85 GLY B N 1
ATOM 3021 C CA . GLY B 1 85 ? -13.711 8.297 -0.075 1 84.25 85 GLY B CA 1
ATOM 3022 C C . GLY B 1 85 ? -12.375 8.984 0.139 1 84.25 85 GLY B C 1
ATOM 3023 O O . GLY B 1 85 ? -11.43 8.766 -0.624 1 84.25 85 GLY B O 1
ATOM 3024 N N . PHE B 1 86 ? -12.336 9.766 1.205 1 87.88 86 PHE B N 1
ATOM 3025 C CA . PHE B 1 86 ? -11.102 10.508 1.421 1 87.88 86 PHE B CA 1
ATOM 3026 C C . PHE B 1 86 ? -9.922 9.562 1.615 1 87.88 86 PHE B C 1
ATOM 3028 O O . PHE B 1 86 ? -8.844 9.789 1.069 1 87.88 86 PHE B O 1
ATOM 3035 N N . GLU B 1 87 ? -10.125 8.477 2.383 1 90.19 87 GLU B N 1
ATOM 3036 C CA . GLU B 1 87 ? -9.055 7.508 2.609 1 90.19 87 GLU B CA 1
ATOM 3037 C C . GLU B 1 87 ? -8.578 6.895 1.297 1 90.19 87 GLU B C 1
ATOM 3039 O O . GLU B 1 87 ? -7.379 6.664 1.114 1 90.19 87 GLU B O 1
ATOM 3044 N N . LYS B 1 88 ? -9.508 6.637 0.388 1 91.19 88 LYS B N 1
ATOM 3045 C CA . LYS B 1 88 ? -9.164 6.109 -0.928 1 91.19 88 LYS B CA 1
ATOM 3046 C C . LYS B 1 88 ? -8.383 7.133 -1.744 1 91.19 88 LYS B C 1
ATOM 3048 O O . LYS B 1 88 ? -7.449 6.773 -2.467 1 91.19 88 LYS B O 1
ATOM 3053 N N . ARG B 1 89 ? -8.742 8.375 -1.576 1 90 89 ARG B N 1
ATOM 3054 C CA . ARG B 1 89 ? -8.062 9.445 -2.299 1 90 89 ARG B CA 1
ATOM 3055 C C . ARG B 1 89 ? -6.598 9.539 -1.892 1 90 89 ARG B C 1
ATOM 3057 O O . ARG B 1 89 ? -5.719 9.703 -2.742 1 90 89 ARG B O 1
ATOM 3064 N N . VAL B 1 90 ? -6.363 9.43 -0.604 1 92.69 90 VAL B N 1
ATOM 3065 C CA . VAL B 1 90 ? -4.996 9.508 -0.101 1 92.69 90 VAL B CA 1
ATOM 3066 C C . VAL B 1 90 ? -4.148 8.406 -0.723 1 92.69 90 VAL B C 1
ATOM 3068 O O . VAL B 1 90 ? -3.07 8.664 -1.257 1 92.69 90 VAL B O 1
ATOM 3071 N N . LEU B 1 91 ? -4.664 7.195 -0.685 1 94.5 91 LEU B N 1
ATOM 3072 C CA . LEU B 1 91 ? -3.947 6.059 -1.249 1 94.5 91 LEU B CA 1
ATOM 3073 C C . LEU B 1 91 ? -3.811 6.199 -2.762 1 94.5 91 LEU B C 1
ATOM 3075 O O . LEU B 1 91 ? -2.762 5.883 -3.326 1 94.5 91 LEU B O 1
ATOM 3079 N N . TYR B 1 92 ? -4.84 6.691 -3.396 1 92.69 92 TYR B N 1
ATOM 3080 C CA . TYR B 1 92 ? -4.836 6.926 -4.836 1 92.69 92 TYR B CA 1
ATOM 3081 C C . TYR B 1 92 ? -3.701 7.859 -5.234 1 92.69 92 TYR B C 1
ATOM 3083 O O . TYR B 1 92 ? -2.943 7.566 -6.16 1 92.69 92 TYR B O 1
ATOM 3091 N N . ASN B 1 93 ? -3.588 8.945 -4.531 1 91.75 93 ASN B N 1
ATOM 3092 C CA . ASN B 1 93 ? -2.562 9.93 -4.84 1 91.75 93 ASN B CA 1
ATOM 3093 C C . ASN B 1 93 ? -1.159 9.367 -4.645 1 91.75 93 ASN B C 1
ATOM 3095 O O . ASN B 1 93 ? -0.264 9.617 -5.453 1 91.75 93 ASN B O 1
ATOM 3099 N N . ALA B 1 94 ? -0.993 8.617 -3.596 1 93.44 94 ALA B N 1
ATOM 3100 C CA . ALA B 1 94 ? 0.296 7.98 -3.34 1 93.44 94 ALA B CA 1
ATOM 3101 C C . ALA B 1 94 ? 0.634 6.969 -4.434 1 93.44 94 ALA B C 1
ATOM 3103 O O . ALA B 1 94 ? 1.751 6.961 -4.957 1 93.44 94 ALA B O 1
ATOM 3104 N N . ALA B 1 95 ? -0.323 6.113 -4.758 1 92.94 95 ALA B N 1
ATOM 3105 C CA . ALA B 1 95 ? -0.147 5.098 -5.793 1 92.94 95 ALA B CA 1
ATOM 3106 C C . ALA B 1 95 ? 0.166 5.742 -7.145 1 92.94 95 ALA B C 1
ATOM 3108 O O . ALA B 1 95 ? 1.037 5.266 -7.875 1 92.94 95 ALA B O 1
ATOM 3109 N N . LYS B 1 96 ? -0.532 6.785 -7.449 1 89.25 96 LYS B N 1
ATOM 3110 C CA . LYS B 1 96 ? -0.332 7.516 -8.703 1 89.25 96 LYS B CA 1
ATOM 3111 C C . LYS B 1 96 ? 1.074 8.102 -8.773 1 89.25 96 LYS B C 1
ATOM 3113 O O . LYS B 1 96 ? 1.762 7.957 -9.789 1 89.25 96 LYS B O 1
ATOM 3118 N N . LEU B 1 97 ? 1.435 8.703 -7.73 1 89.12 97 LEU B N 1
ATOM 3119 C CA . LEU B 1 97 ? 2.773 9.289 -7.691 1 89.12 97 LEU B CA 1
ATOM 3120 C C . LEU B 1 97 ? 3.838 8.203 -7.84 1 89.12 97 LEU B C 1
ATOM 3122 O O . LEU B 1 97 ? 4.84 8.406 -8.531 1 89.12 97 LEU B O 1
ATOM 3126 N N . TYR B 1 98 ? 3.666 7.086 -7.23 1 92 98 TYR B N 1
ATOM 3127 C CA . TYR B 1 98 ? 4.621 5.988 -7.293 1 92 98 TYR B CA 1
ATOM 3128 C C . TYR B 1 98 ? 4.699 5.41 -8.703 1 92 98 TYR B C 1
ATOM 3130 O O . TYR B 1 98 ? 5.793 5.191 -9.227 1 92 98 TYR B O 1
ATOM 3138 N N . SER B 1 99 ? 3.584 5.195 -9.352 1 89 99 SER B N 1
ATOM 3139 C CA . SER B 1 99 ? 3.529 4.488 -10.625 1 89 99 SER B CA 1
ATOM 3140 C C . SER B 1 99 ? 3.865 5.418 -11.789 1 89 99 SER B C 1
ATOM 3142 O O . SER B 1 99 ? 4.148 4.957 -12.898 1 89 99 SER B O 1
ATOM 3144 N N . ASN B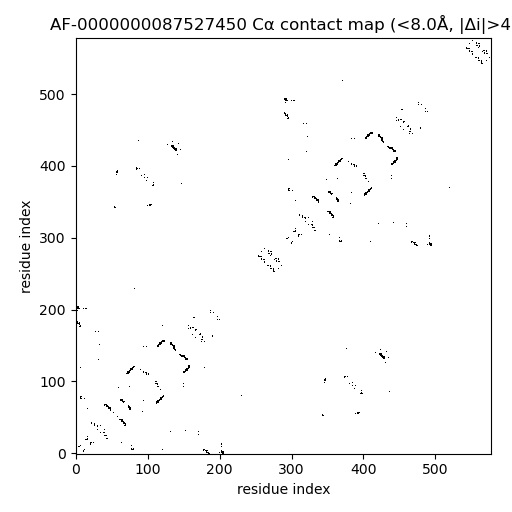 1 100 ? 3.902 6.699 -11.57 1 84.75 100 ASN B N 1
ATOM 3145 C CA . ASN B 1 100 ? 4.148 7.66 -12.641 1 84.75 100 ASN B CA 1
ATOM 3146 C C . ASN B 1 100 ? 5.629 8.023 -12.734 1 84.75 100 ASN B C 1
ATOM 3148 O O . ASN B 1 100 ? 6.008 8.883 -13.531 1 84.75 100 ASN B O 1
ATOM 3152 N N . GLN B 1 101 ? 6.391 7.367 -12.031 1 85 101 GLN B N 1
ATOM 3153 C CA . GLN B 1 101 ? 7.805 7.719 -12.016 1 85 101 GLN B CA 1
ATOM 3154 C C . GLN B 1 101 ? 8.523 7.164 -13.25 1 85 101 GLN B C 1
ATOM 3156 O O . GLN B 1 101 ? 9.531 7.719 -13.688 1 85 101 GLN B O 1
ATOM 3161 N N . LEU B 1 102 ? 8.023 5.961 -13.727 1 78.5 102 LEU B N 1
ATOM 3162 C CA . LEU B 1 102 ? 8.805 5.266 -14.742 1 78.5 102 LEU B CA 1
ATOM 3163 C C . LEU B 1 102 ? 8.32 5.629 -16.141 1 78.5 102 LEU B C 1
ATOM 3165 O O . LEU B 1 102 ? 7.133 5.516 -16.438 1 78.5 102 LEU B O 1
ATOM 3169 N N . LYS B 1 103 ? 9.297 6.258 -16.875 1 73.12 103 LYS B N 1
ATOM 3170 C CA . LYS B 1 103 ? 9.07 6.371 -18.312 1 73.12 103 LYS B CA 1
ATOM 3171 C C . LYS B 1 103 ? 9.367 5.051 -19.016 1 73.12 103 LYS B C 1
ATOM 3173 O O . LYS B 1 103 ? 9.812 4.09 -18.391 1 73.12 103 LYS B O 1
ATOM 3178 N N . LYS B 1 104 ? 9.258 5.152 -20.328 1 66 104 LYS B N 1
ATOM 3179 C CA . LYS B 1 104 ? 9.461 3.953 -21.141 1 66 104 LYS B CA 1
ATOM 3180 C C . LYS B 1 104 ? 10.891 3.436 -21 1 66 104 LYS B C 1
ATOM 3182 O O . LYS B 1 104 ? 11.844 4.215 -21.047 1 66 104 LYS B O 1
ATOM 3187 N N . SER B 1 105 ? 11.07 2.186 -20.422 1 64.81 105 SER B N 1
ATOM 3188 C CA . SER B 1 105 ? 12.328 1.447 -20.469 1 64.81 105 SER B CA 1
ATOM 3189 C C . SER B 1 105 ? 13.078 1.552 -19.141 1 64.81 105 SER B C 1
ATOM 3191 O O . SER B 1 105 ? 14.133 0.933 -18.969 1 64.81 105 SER B O 1
ATOM 3193 N N . GLU B 1 106 ? 12.602 2.461 -18.328 1 74.81 106 GLU B N 1
ATOM 3194 C CA . GLU B 1 106 ? 13.297 2.586 -17.047 1 74.81 106 GLU B CA 1
ATOM 3195 C C . GLU B 1 106 ? 13.109 1.335 -16.188 1 74.81 106 GLU B C 1
ATOM 3197 O O . GLU B 1 106 ? 12.094 0.64 -16.312 1 74.81 106 GLU B O 1
ATOM 3202 N N . LYS B 1 107 ? 14.164 1.171 -15.453 1 81.12 107 LYS B N 1
ATOM 3203 C CA . LYS B 1 107 ? 14.172 -0.033 -14.633 1 81.12 107 LYS B CA 1
ATOM 3204 C C . LYS B 1 107 ? 13.367 0.174 -13.352 1 81.12 107 LYS B C 1
ATOM 3206 O O . LYS B 1 107 ? 13.398 1.253 -12.758 1 81.12 107 LYS B O 1
ATOM 3211 N N . TYR B 1 108 ? 12.688 -0.867 -12.875 1 84.69 108 TYR B N 1
ATOM 3212 C CA . TYR B 1 108 ? 11.883 -0.822 -11.664 1 84.69 108 TYR B CA 1
ATOM 3213 C C . TYR B 1 108 ? 12.742 -0.545 -10.445 1 84.69 108 TYR B C 1
ATOM 3215 O O . TYR B 1 108 ? 12.273 0.038 -9.461 1 84.69 108 TYR B O 1
ATOM 3223 N N . ALA B 1 109 ? 13.953 -0.868 -10.578 1 81.88 109 ALA B N 1
ATOM 3224 C CA . ALA B 1 109 ? 14.883 -0.675 -9.461 1 81.88 109 ALA B CA 1
ATOM 3225 C C . ALA B 1 109 ? 15.086 0.809 -9.18 1 81.88 109 ALA B C 1
ATOM 3227 O O . ALA B 1 109 ? 15.508 1.181 -8.078 1 81.88 109 ALA B O 1
ATOM 3228 N N . THR B 1 110 ? 14.773 1.68 -10.055 1 85.38 110 THR B N 1
ATOM 3229 C CA . THR B 1 110 ? 15.031 3.109 -9.914 1 85.38 110 THR B CA 1
ATOM 3230 C C . THR B 1 110 ? 13.844 3.805 -9.242 1 85.38 110 THR B C 1
ATOM 3232 O O . THR B 1 110 ? 13.906 5 -8.953 1 85.38 110 THR B O 1
ATOM 3235 N N . LEU B 1 111 ? 12.789 3.035 -8.953 1 89.94 111 LEU B N 1
ATOM 3236 C CA . LEU B 1 111 ? 11.617 3.617 -8.297 1 89.94 111 LEU B CA 1
ATOM 3237 C C . LEU B 1 111 ? 11.984 4.16 -6.918 1 89.94 111 LEU B C 1
ATOM 3239 O O . LEU B 1 111 ? 12.648 3.479 -6.133 1 89.94 111 LEU B O 1
ATOM 3243 N N . GLU B 1 112 ? 11.578 5.41 -6.684 1 90.62 112 GLU B N 1
ATOM 3244 C CA . GLU B 1 112 ? 11.844 6.051 -5.398 1 90.62 112 GLU B CA 1
ATOM 3245 C C . GLU B 1 112 ? 10.641 5.926 -4.469 1 90.62 112 GLU B C 1
ATOM 3247 O O . GLU B 1 112 ? 9.492 5.984 -4.918 1 90.62 112 GLU B O 1
ATOM 3252 N N . PRO B 1 113 ? 10.922 5.84 -3.203 1 92.88 113 PRO B N 1
ATOM 3253 C CA . PRO B 1 113 ? 9.828 5.75 -2.238 1 92.88 113 PRO B CA 1
ATOM 3254 C C . PRO B 1 113 ? 8.961 7.008 -2.211 1 92.88 113 PRO B C 1
ATOM 3256 O O . PRO B 1 113 ? 9.445 8.102 -2.51 1 92.88 113 PRO B O 1
ATOM 3259 N N . VAL B 1 114 ? 7.688 6.801 -1.927 1 94.19 114 VAL B N 1
ATOM 3260 C CA . VAL B 1 114 ? 6.711 7.883 -1.84 1 94.19 114 VAL B CA 1
ATOM 3261 C C . VAL B 1 114 ? 6.137 7.945 -0.427 1 94.19 114 VAL B C 1
ATOM 3263 O O . VAL B 1 114 ? 5.773 6.918 0.15 1 94.19 114 VAL B O 1
ATOM 3266 N N . ILE B 1 115 ? 6.09 9.156 0.1 1 95.06 115 ILE B N 1
ATOM 3267 C CA . ILE B 1 115 ? 5.457 9.406 1.39 1 95.06 115 ILE B CA 1
ATOM 3268 C C . ILE B 1 115 ? 4.27 10.352 1.206 1 95.06 115 ILE B C 1
ATOM 3270 O O . ILE B 1 115 ? 4.418 11.445 0.652 1 95.06 115 ILE B O 1
ATOM 3274 N N . ALA B 1 116 ? 3.105 9.906 1.606 1 95.38 116 ALA B N 1
ATOM 3275 C CA . ALA B 1 116 ? 1.928 10.773 1.626 1 95.38 116 ALA B CA 1
ATOM 3276 C C . ALA B 1 116 ? 1.604 11.227 3.047 1 95.38 116 ALA B C 1
ATOM 3278 O O . ALA B 1 116 ? 1.112 10.438 3.859 1 95.38 116 ALA B O 1
ATOM 3279 N N . LEU B 1 117 ? 1.915 12.438 3.32 1 96.62 117 LEU B N 1
ATOM 3280 C CA . LEU B 1 117 ? 1.601 13.047 4.609 1 96.62 117 LEU B CA 1
ATOM 3281 C C . LEU B 1 117 ? 0.262 13.773 4.559 1 96.62 117 LEU B C 1
ATOM 3283 O O . LEU B 1 117 ? 0.104 14.734 3.807 1 96.62 117 LEU B O 1
ATOM 3287 N N . THR B 1 118 ? -0.673 13.305 5.34 1 95.81 118 THR B N 1
ATOM 3288 C CA . THR B 1 118 ? -2.016 13.867 5.348 1 95.81 118 THR B CA 1
ATOM 3289 C C . THR B 1 118 ? -2.359 14.438 6.723 1 95.81 118 THR B C 1
ATOM 3291 O O . THR B 1 118 ? -2.238 13.734 7.734 1 95.81 118 THR B O 1
ATOM 3294 N N . ILE B 1 119 ? -2.707 15.688 6.754 1 96.25 119 ILE B N 1
ATOM 3295 C CA . ILE B 1 119 ? -3.176 16.328 7.969 1 96.25 119 ILE B CA 1
ATOM 3296 C C . ILE B 1 119 ? -4.691 16.516 7.906 1 96.25 119 ILE B C 1
ATOM 3298 O O . ILE B 1 119 ? -5.219 17.031 6.918 1 96.25 119 ILE B O 1
ATOM 3302 N N . THR B 1 120 ? -5.355 16.078 8.93 1 94.5 120 THR B N 1
ATOM 3303 C CA . THR B 1 120 ? -6.812 16.141 8.906 1 94.5 120 THR B CA 1
ATOM 3304 C C . THR B 1 120 ? -7.336 16.938 10.094 1 94.5 120 THR B C 1
ATOM 3306 O O . THR B 1 120 ? -6.789 16.844 11.195 1 94.5 120 THR B O 1
ATOM 3309 N N . ASP B 1 121 ? -8.367 17.672 9.906 1 92.81 121 ASP B N 1
ATOM 3310 C CA . ASP B 1 121 ? -9.055 18.375 10.977 1 92.81 121 ASP B CA 1
ATOM 3311 C C . ASP B 1 121 ? -10.234 17.562 11.508 1 92.81 121 ASP B C 1
ATOM 3313 O O . ASP B 1 121 ? -11.258 18.125 11.914 1 92.81 121 ASP B O 1
ATOM 3317 N N . PHE B 1 122 ? -10.211 16.266 11.273 1 89.38 122 PHE B N 1
ATOM 3318 C CA . PHE B 1 122 ? -11.164 15.281 11.773 1 89.38 122 PHE B CA 1
ATOM 3319 C C . PHE B 1 122 ? -10.461 13.984 12.148 1 89.38 122 PHE B C 1
ATOM 3321 O O . PHE B 1 122 ? -9.32 13.75 11.75 1 89.38 122 PHE B O 1
ATOM 3328 N N . GLU B 1 123 ? -11.164 13.211 12.953 1 92 123 GLU B N 1
ATOM 3329 C CA . GLU B 1 123 ? -10.633 11.898 13.32 1 92 123 GLU B CA 1
ATOM 3330 C C . GLU B 1 123 ? -10.961 10.859 12.25 1 92 123 GLU B C 1
ATOM 3332 O O . GLU B 1 123 ? -12.133 10.633 11.938 1 92 123 GLU B O 1
ATOM 3337 N N . MET B 1 124 ? -9.977 10.289 11.758 1 90.12 124 MET B N 1
ATOM 3338 C CA . MET B 1 124 ? -10.148 9.297 10.703 1 90.12 124 MET B CA 1
ATOM 3339 C C . MET B 1 124 ? -10.094 7.883 11.273 1 90.12 124 MET B C 1
ATOM 3341 O O . MET B 1 124 ? -10.797 6.988 10.797 1 90.12 124 MET B O 1
ATOM 3345 N N . PHE B 1 125 ? -9.227 7.68 12.25 1 92.44 125 PHE B N 1
ATOM 3346 C CA . PHE B 1 125 ? -8.961 6.348 12.781 1 92.44 125 PHE B CA 1
ATOM 3347 C C . PHE B 1 125 ? -9.32 6.273 14.266 1 92.44 125 PHE B C 1
ATOM 3349 O O . PHE B 1 125 ? -8.469 6.504 15.125 1 92.44 125 PHE B O 1
ATOM 3356 N N . PRO B 1 126 ? -10.516 5.891 14.555 1 90.31 126 PRO B N 1
ATOM 3357 C CA . PRO B 1 126 ? -10.953 5.859 15.953 1 90.31 126 PRO B CA 1
ATOM 3358 C C . PRO B 1 126 ? -10.328 4.715 16.75 1 90.31 126 PRO B C 1
ATOM 3360 O O . PRO B 1 126 ? -10.438 4.672 17.969 1 90.31 126 PRO B O 1
ATOM 3363 N N . GLU B 1 127 ? -9.625 3.768 16.062 1 87.81 127 GLU B N 1
ATOM 3364 C CA . GLU B 1 127 ? -9.078 2.561 16.672 1 87.81 127 GLU B CA 1
ATOM 3365 C C . GLU B 1 127 ? -7.957 2.896 17.656 1 87.81 127 GLU B C 1
ATOM 3367 O O . GLU B 1 127 ? -7.613 2.084 18.516 1 87.81 127 GLU B O 1
ATOM 3372 N N . PHE B 1 128 ? -7.34 4.059 17.531 1 89.88 128 PHE B N 1
ATOM 3373 C CA . PHE B 1 128 ? -6.273 4.461 18.438 1 89.88 128 PHE B CA 1
ATOM 3374 C C . PHE B 1 128 ? -6.309 5.965 18.672 1 89.88 128 PHE B C 1
ATOM 3376 O O . PHE B 1 128 ? -6.949 6.707 17.938 1 89.88 128 PHE B O 1
ATOM 3383 N N . ASP B 1 129 ? -5.492 6.441 19.672 1 93.5 129 ASP B N 1
ATOM 3384 C CA . ASP B 1 129 ? -5.574 7.836 20.094 1 93.5 129 ASP B CA 1
ATOM 3385 C C . ASP B 1 129 ? -4.328 8.609 19.672 1 93.5 129 ASP B C 1
ATOM 3387 O O . ASP B 1 129 ? -4.254 9.828 19.859 1 93.5 129 ASP B O 1
ATOM 3391 N N . ARG B 1 130 ? -3.457 7.984 19.031 1 95.38 130 ARG B N 1
ATOM 3392 C CA . ARG B 1 130 ? -2.229 8.664 18.641 1 95.38 130 ARG B CA 1
ATOM 3393 C C . ARG B 1 130 ? -2.514 9.766 17.625 1 95.38 130 ARG B C 1
ATOM 3395 O O . ARG B 1 130 ? -3.324 9.586 16.703 1 95.38 130 ARG B O 1
ATOM 3402 N N . VAL B 1 131 ? -1.812 10.875 17.766 1 97.44 131 VAL B N 1
ATOM 3403 C CA . VAL B 1 131 ? -1.984 12.039 16.891 1 97.44 131 VAL B CA 1
ATOM 3404 C C . VAL B 1 131 ? -1.395 11.742 15.523 1 97.44 131 VAL B C 1
ATOM 3406 O O . VAL B 1 131 ? -1.974 12.117 14.5 1 97.44 131 VAL B O 1
ATOM 3409 N N . ILE B 1 132 ? -0.188 11.109 15.531 1 97.56 132 ILE B N 1
ATOM 3410 C CA . ILE B 1 132 ? 0.499 10.75 14.297 1 97.56 132 ILE B CA 1
ATOM 3411 C C . ILE B 1 132 ? 0.482 9.234 14.109 1 97.56 132 ILE B C 1
ATOM 3413 O O . ILE B 1 132 ? 0.757 8.484 15.047 1 97.56 132 ILE B O 1
ATOM 3417 N N . SER B 1 133 ? 0.08 8.773 12.969 1 96.56 133 SER B N 1
ATOM 3418 C CA . SER B 1 133 ? 0.104 7.348 12.648 1 96.56 133 SER B CA 1
ATOM 3419 C C . SER B 1 133 ? 0.874 7.086 11.359 1 96.56 133 SER B C 1
ATOM 3421 O O . SER B 1 133 ? 0.862 7.91 10.445 1 96.56 133 SER B O 1
ATOM 3423 N N . TYR B 1 134 ? 1.536 5.996 11.312 1 95.94 134 TYR B N 1
ATOM 3424 C CA . TYR B 1 134 ? 2.379 5.582 10.203 1 95.94 134 TYR B CA 1
ATOM 3425 C C . TYR B 1 134 ? 1.875 4.277 9.594 1 95.94 134 TYR B C 1
ATOM 3427 O O . TYR B 1 134 ? 1.629 3.305 10.312 1 95.94 134 TYR B O 1
ATOM 3435 N N . TRP B 1 135 ? 1.658 4.344 8.305 1 95.44 135 TRP B N 1
ATOM 3436 C CA . TRP B 1 135 ? 1.075 3.203 7.602 1 95.44 135 TRP B CA 1
ATOM 3437 C C . TRP B 1 135 ? 1.98 2.744 6.465 1 95.44 135 TRP B C 1
ATOM 3439 O O . TRP B 1 135 ? 2.459 3.561 5.676 1 95.44 135 TRP B O 1
ATOM 3449 N N . ASN B 1 136 ? 2.275 1.496 6.359 1 95.19 136 ASN B N 1
ATOM 3450 C CA . ASN B 1 136 ? 3.025 0.911 5.254 1 95.19 136 ASN B CA 1
ATOM 3451 C C . ASN B 1 136 ? 2.582 -0.523 4.973 1 95.19 136 ASN B C 1
ATOM 3453 O O . ASN B 1 136 ? 1.712 -1.055 5.664 1 95.19 136 ASN B O 1
ATOM 3457 N N . LEU B 1 137 ? 3.023 -1.086 3.869 1 95.81 137 LEU B N 1
ATOM 3458 C CA . LEU B 1 137 ? 2.678 -2.453 3.496 1 95.81 137 LEU B CA 1
ATOM 3459 C C . LEU B 1 137 ? 3.348 -3.457 4.426 1 95.81 137 LEU B C 1
ATOM 3461 O O . LEU B 1 137 ? 4.57 -3.445 4.582 1 95.81 137 LEU B O 1
ATOM 3465 N N . ARG B 1 138 ? 2.516 -4.297 5.027 1 94.69 138 ARG B N 1
ATOM 3466 C CA . ARG B 1 138 ? 3.029 -5.293 5.961 1 94.69 138 ARG B CA 1
ATOM 3467 C C . ARG B 1 138 ? 2.363 -6.648 5.734 1 94.69 138 ARG B C 1
ATOM 3469 O O . ARG B 1 138 ? 1.234 -6.719 5.246 1 94.69 138 ARG B O 1
ATOM 3476 N N . GLU B 1 139 ? 3.172 -7.652 6.152 1 95.12 139 GLU B N 1
ATOM 3477 C CA . GLU B 1 139 ? 2.635 -9.008 6.059 1 95.12 139 GLU B CA 1
ATOM 3478 C C . GLU B 1 139 ? 1.623 -9.273 7.172 1 95.12 139 GLU B C 1
ATOM 3480 O O . GLU B 1 139 ? 1.826 -8.859 8.312 1 95.12 139 GLU B O 1
ATOM 3485 N N . LYS B 1 140 ? 0.553 -9.891 6.879 1 92.06 140 LYS B N 1
ATOM 3486 C CA . LYS B 1 140 ? -0.638 -10.016 7.715 1 92.06 140 LYS B CA 1
ATOM 3487 C C . LYS B 1 140 ? -0.323 -10.742 9.016 1 92.06 140 LYS B C 1
ATOM 3489 O O . LYS B 1 140 ? -0.861 -10.406 10.07 1 92.06 140 LYS B O 1
ATOM 3494 N N . GLU B 1 141 ? 0.513 -11.711 9.047 1 90.19 14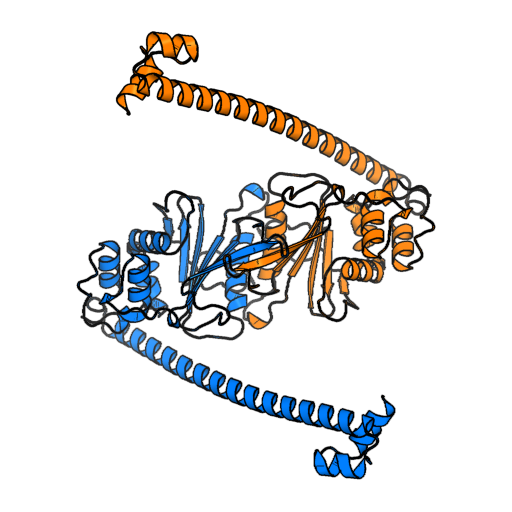1 GLU B N 1
ATOM 3495 C CA . GLU B 1 141 ? 0.745 -12.555 10.219 1 90.19 141 GLU B CA 1
ATOM 3496 C C . GLU B 1 141 ? 2.031 -12.156 10.938 1 90.19 141 GLU B C 1
ATOM 3498 O O . GLU B 1 141 ? 2.043 -12.008 12.164 1 90.19 141 GLU B O 1
ATOM 3503 N N . SER B 1 142 ? 3.074 -11.945 10.188 1 91 142 SER B N 1
ATOM 3504 C CA . SER B 1 142 ? 4.379 -11.672 10.789 1 91 142 SER B CA 1
ATOM 3505 C C . SER B 1 142 ? 4.594 -10.172 10.969 1 91 142 SER B C 1
ATOM 3507 O O . SER B 1 142 ? 5.5 -9.75 11.688 1 91 142 SER B O 1
ATOM 3509 N N . PHE B 1 143 ? 3.883 -9.336 10.219 1 90.56 143 PHE B N 1
ATOM 3510 C CA . PHE B 1 143 ? 3.895 -7.879 10.297 1 90.56 143 PHE B CA 1
ATOM 3511 C C . PHE B 1 143 ? 5.223 -7.32 9.797 1 90.56 143 PHE B C 1
ATOM 3513 O O . PHE B 1 143 ? 5.562 -6.168 10.07 1 90.56 143 PHE B O 1
ATOM 3520 N N . VAL B 1 144 ? 5.93 -8.242 9.109 1 91.94 144 VAL B N 1
ATOM 3521 C CA . VAL B 1 144 ? 7.145 -7.762 8.461 1 91.94 144 VAL B CA 1
ATOM 3522 C C . VAL B 1 144 ? 6.785 -6.723 7.398 1 91.94 144 VAL B C 1
ATOM 3524 O O . VAL B 1 144 ? 5.77 -6.855 6.711 1 91.94 144 VAL B O 1
ATOM 3527 N N . GLN B 1 145 ? 7.613 -5.691 7.34 1 92.5 145 GLN B N 1
ATOM 3528 C CA . GLN B 1 145 ? 7.387 -4.645 6.348 1 92.5 145 GLN B CA 1
ATOM 3529 C C . GLN B 1 145 ? 7.809 -5.102 4.957 1 92.5 145 GLN B C 1
ATOM 3531 O O . GLN B 1 145 ? 8.844 -5.75 4.797 1 92.5 145 GLN B O 1
ATOM 3536 N N . TYR B 1 146 ? 6.977 -4.961 3.896 1 92.75 146 TYR B N 1
ATOM 3537 C CA . TYR B 1 146 ? 7.242 -5.348 2.514 1 92.75 146 TYR B CA 1
ATOM 3538 C C . TYR B 1 146 ? 8.414 -4.562 1.941 1 92.75 146 TYR B C 1
ATOM 3540 O O . TYR B 1 146 ? 9.406 -5.148 1.5 1 92.75 146 TYR B O 1
ATOM 3548 N N . SER B 1 147 ? 8.148 -3.271 1.789 1 84.81 147 SER B N 1
ATOM 3549 C CA . SER B 1 147 ? 9.125 -2.301 1.317 1 84.81 147 SER B CA 1
ATOM 3550 C C . SER B 1 147 ? 8.891 -0.929 1.94 1 84.81 147 SER B C 1
ATOM 3552 O O . SER B 1 147 ? 7.949 -0.746 2.713 1 84.81 147 SER B O 1
ATOM 3554 N N . GLY B 1 148 ? 9.742 -0.015 1.783 1 82.75 148 GLY B N 1
ATOM 3555 C CA . GLY B 1 148 ? 9.586 1.363 2.221 1 82.75 148 GLY B CA 1
ATOM 3556 C C . GLY B 1 148 ? 9.164 2.301 1.105 1 82.75 148 GLY B C 1
ATOM 3557 O O . GLY B 1 148 ? 9.367 3.514 1.197 1 82.75 148 GLY B O 1
ATOM 3558 N N . ASP B 1 149 ? 8.398 1.571 0.107 1 91.44 149 ASP B N 1
ATOM 3559 C CA . ASP B 1 149 ? 8.227 2.363 -1.108 1 91.44 149 ASP B CA 1
ATOM 3560 C C . ASP B 1 149 ? 6.977 3.236 -1.022 1 91.44 149 ASP B C 1
ATOM 3562 O O . ASP B 1 149 ? 6.887 4.27 -1.693 1 91.44 149 ASP B O 1
ATOM 3566 N N . ILE B 1 150 ? 5.945 2.803 -0.304 1 94.62 150 ILE B N 1
ATOM 3567 C CA . ILE B 1 150 ? 4.766 3.635 -0.096 1 94.62 150 ILE B CA 1
ATOM 3568 C C . ILE B 1 150 ? 4.461 3.732 1.396 1 94.62 150 ILE B C 1
ATOM 3570 O O . ILE B 1 150 ? 4.238 2.717 2.059 1 94.62 150 ILE B O 1
ATOM 3574 N N . GLU B 1 151 ? 4.484 4.902 1.858 1 95.19 151 GLU B N 1
ATOM 3575 C CA . GLU B 1 151 ? 4.164 5.18 3.256 1 95.19 151 GLU B CA 1
ATOM 3576 C C . GLU B 1 151 ? 3.09 6.262 3.369 1 95.19 151 GLU B C 1
ATOM 3578 O O . GLU B 1 151 ? 3.152 7.281 2.682 1 95.19 151 GLU B O 1
ATOM 3583 N N . LEU B 1 152 ? 2.084 5.965 4.148 1 96.69 152 LEU B N 1
ATOM 3584 C CA . LEU B 1 152 ? 1.071 6.957 4.492 1 96.69 152 LEU B CA 1
ATOM 3585 C C . LEU B 1 152 ? 1.241 7.434 5.93 1 96.69 152 LEU B C 1
ATOM 3587 O O . LEU B 1 152 ? 1.41 6.621 6.84 1 96.69 152 LEU B O 1
ATOM 3591 N N . ILE B 1 153 ? 1.271 8.672 6.117 1 97.31 153 ILE B N 1
ATOM 3592 C CA . ILE B 1 153 ? 1.352 9.281 7.438 1 97.31 153 ILE B CA 1
ATOM 3593 C C . ILE B 1 153 ? 0.145 10.195 7.66 1 97.31 153 ILE B C 1
ATOM 3595 O O . ILE B 1 153 ? -0.228 10.969 6.773 1 97.31 153 ILE B O 1
ATOM 3599 N N . PHE B 1 154 ? -0.454 10.055 8.828 1 97.38 154 PHE B N 1
ATOM 3600 C CA . PHE B 1 154 ? -1.604 10.891 9.148 1 97.38 154 PHE B CA 1
ATOM 3601 C C . PHE B 1 154 ? -1.359 11.672 10.43 1 97.38 154 PHE B C 1
ATOM 3603 O O . PHE B 1 154 ? -0.827 11.133 11.406 1 97.38 154 PHE B O 1
ATOM 3610 N N . ILE B 1 155 ? -1.662 12.898 10.391 1 97.88 155 ILE B N 1
ATOM 3611 C CA . ILE B 1 155 ? -1.763 13.727 11.586 1 97.88 155 ILE B CA 1
ATOM 3612 C C . ILE B 1 155 ? -3.219 14.133 11.812 1 97.88 155 ILE B C 1
ATOM 3614 O O . ILE B 1 155 ? -3.787 14.898 11.031 1 97.88 155 ILE B O 1
ATOM 3618 N N . GLU B 1 156 ? -3.799 13.617 12.852 1 97.75 156 GLU B N 1
ATOM 3619 C CA . GLU B 1 156 ? -5.184 13.953 13.188 1 97.75 156 GLU B CA 1
ATOM 3620 C C . GLU B 1 156 ? -5.25 15.047 14.242 1 97.75 156 GLU B C 1
ATOM 3622 O O . GLU B 1 156 ? -5.156 14.766 15.438 1 97.75 156 GLU B O 1
ATOM 3627 N N . LEU B 1 157 ? -5.52 16.266 13.812 1 97.06 157 LEU B N 1
ATOM 3628 C CA . LEU B 1 157 ? -5.398 17.453 14.633 1 97.06 157 LEU B CA 1
ATOM 3629 C C . LEU B 1 157 ? -6.324 17.391 15.844 1 97.06 157 LEU B C 1
ATOM 3631 O O . LEU B 1 157 ? -5.949 17.797 16.953 1 97.06 157 LEU B O 1
ATOM 3635 N N . PRO B 1 158 ? -7.543 16.797 15.719 1 95.44 158 PRO B N 1
ATOM 3636 C CA . PRO B 1 158 ? -8.445 16.797 16.859 1 95.44 158 PRO B CA 1
ATOM 3637 C C . PRO B 1 158 ? -7.906 15.977 18.047 1 95.44 158 PRO B C 1
ATOM 3639 O O . PRO B 1 158 ? -8.281 16.219 19.188 1 95.44 158 PRO B O 1
ATOM 3642 N N . LYS B 1 159 ? -7.031 15.109 17.75 1 96.31 159 LYS B N 1
ATOM 3643 C CA . LYS B 1 159 ? -6.473 14.266 18.812 1 96.31 159 LYS B CA 1
ATOM 3644 C C . LYS B 1 159 ? -5.387 15 19.578 1 96.31 159 LYS B C 1
ATOM 3646 O O . LYS B 1 159 ? -4.988 14.57 20.672 1 96.31 159 LYS B O 1
ATOM 3651 N N . PHE B 1 160 ? -4.824 16.047 19.016 1 97.44 160 PHE B N 1
ATOM 3652 C CA . PHE B 1 160 ? -3.826 16.859 19.688 1 97.44 160 PHE B CA 1
ATOM 3653 C C . PHE B 1 160 ? -4.488 17.828 20.672 1 97.44 160 PHE B C 1
ATOM 3655 O O . PHE B 1 160 ? -5.094 18.812 20.266 1 97.44 160 PHE B O 1
ATOM 3662 N N . THR B 1 161 ? -4.297 17.594 21.969 1 95.75 161 THR B N 1
ATOM 3663 C CA . THR B 1 161 ? -5.055 18.344 22.953 1 95.75 161 THR B CA 1
ATOM 3664 C C . THR B 1 161 ? -4.117 19.156 23.844 1 95.75 161 THR B C 1
ATOM 3666 O O . THR B 1 161 ? -4.559 19.797 24.797 1 95.75 161 THR B O 1
ATOM 3669 N N . LYS B 1 162 ? -2.879 19.141 23.5 1 94.81 162 LYS B N 1
ATOM 3670 C CA . LYS B 1 162 ? -1.924 19.891 24.312 1 94.81 162 LYS B CA 1
ATOM 3671 C C . LYS B 1 162 ? -2.129 21.391 24.156 1 94.81 162 LYS B C 1
ATOM 3673 O O . LYS B 1 162 ? -2.379 21.891 23.047 1 94.81 162 LYS B O 1
ATOM 3678 N N . ASN B 1 163 ? -1.999 22.078 25.234 1 92.81 163 ASN B N 1
ATOM 3679 C CA . ASN B 1 163 ? -2.002 23.531 25.188 1 92.81 163 ASN B CA 1
ATOM 3680 C C . ASN B 1 163 ? -0.587 24.094 25.078 1 92.81 163 ASN B C 1
ATOM 3682 O O . ASN B 1 163 ? 0.383 23.344 25.016 1 92.81 163 ASN B O 1
ATOM 3686 N N . GLU B 1 164 ? -0.498 25.406 25.016 1 91.62 164 GLU B N 1
ATOM 3687 C CA . GLU B 1 164 ? 0.766 26.094 24.766 1 91.62 164 GLU B CA 1
ATOM 3688 C C . GLU B 1 164 ? 1.819 25.688 25.797 1 91.62 164 GLU B C 1
ATOM 3690 O O . GLU B 1 164 ? 2.992 25.516 25.453 1 91.62 164 GLU B O 1
ATOM 3695 N N . LYS B 1 165 ? 1.455 25.484 27.047 1 91.31 165 LYS B N 1
ATOM 3696 C CA . LYS B 1 165 ? 2.381 25.203 28.141 1 91.31 165 LYS B CA 1
ATOM 3697 C C . LYS B 1 165 ? 2.84 23.75 28.125 1 91.31 165 LYS B C 1
ATOM 3699 O O . LYS B 1 165 ? 3.822 23.391 28.781 1 91.31 165 LYS B O 1
ATOM 3704 N N . GLU B 1 166 ? 2.223 22.938 27.359 1 93.69 166 GLU B N 1
ATOM 3705 C CA . GLU B 1 166 ? 2.484 21.5 27.375 1 93.69 166 GLU B CA 1
ATOM 3706 C C . GLU B 1 166 ? 3.336 21.078 26.172 1 93.69 166 GLU B C 1
ATOM 3708 O O . GLU B 1 166 ? 3.631 19.891 26 1 93.69 166 GLU B O 1
ATOM 3713 N N . LEU B 1 167 ? 3.666 22.047 25.375 1 93.62 167 LEU B N 1
ATOM 3714 C CA . LEU B 1 167 ? 4.449 21.734 24.188 1 93.62 167 LEU B CA 1
ATOM 3715 C C . LEU B 1 167 ? 5.883 21.375 24.562 1 93.62 167 LEU B C 1
ATOM 3717 O O . LEU B 1 167 ? 6.617 22.203 25.109 1 93.62 167 LEU B O 1
ATOM 3721 N N . CYS B 1 168 ? 6.355 20.109 24.281 1 90.38 168 CYS B N 1
ATOM 3722 C CA . CYS B 1 168 ? 7.645 19.625 24.766 1 90.38 168 CYS B CA 1
ATOM 3723 C C . CYS B 1 168 ? 8.586 19.328 23.594 1 90.38 168 CYS B C 1
ATOM 3725 O O . CYS B 1 168 ? 9.797 19.219 23.781 1 90.38 168 CYS B O 1
ATOM 3727 N N . SER B 1 169 ? 8.133 19.188 22.391 1 93.56 169 SER B N 1
ATOM 3728 C CA . SER B 1 169 ? 8.953 18.844 21.234 1 93.56 169 SER B CA 1
ATOM 3729 C C . SER B 1 169 ? 8.656 19.766 20.047 1 93.56 169 SER B C 1
ATOM 3731 O O . SER B 1 169 ? 7.637 20.453 20.047 1 93.56 169 SER B O 1
ATOM 3733 N N . VAL B 1 170 ? 9.562 19.75 19.172 1 94.56 170 VAL B N 1
ATOM 3734 C CA . VAL B 1 170 ? 9.359 20.516 17.938 1 94.56 170 VAL B CA 1
ATOM 3735 C C . VAL B 1 170 ? 8.133 19.984 17.203 1 94.56 170 VAL B C 1
ATOM 3737 O O . VAL B 1 170 ? 7.379 20.75 16.609 1 94.56 170 VAL B O 1
ATOM 3740 N N . THR B 1 171 ? 7.938 18.688 17.344 1 96.12 171 THR B N 1
ATOM 3741 C CA . THR B 1 171 ? 6.762 18.062 16.75 1 96.12 171 THR B CA 1
ATOM 3742 C C . THR B 1 171 ? 5.48 18.641 17.344 1 96.12 171 THR B C 1
ATOM 3744 O O . THR B 1 171 ? 4.562 19 16.609 1 96.12 171 THR B O 1
ATOM 3747 N N . ASP B 1 172 ? 5.438 18.797 18.625 1 96.5 172 ASP B N 1
ATOM 3748 C CA . ASP B 1 172 ? 4.293 19.406 19.297 1 96.5 172 ASP B CA 1
ATOM 3749 C C . ASP B 1 172 ? 4.02 20.812 18.766 1 96.5 172 ASP B C 1
ATOM 3751 O O . ASP B 1 172 ? 2.871 21.156 18.484 1 96.5 172 ASP B O 1
ATOM 3755 N N . LYS B 1 173 ? 5.066 21.516 18.688 1 96.81 173 LYS B N 1
ATOM 3756 C CA . LYS B 1 173 ? 4.941 22.938 18.312 1 96.81 173 LYS B CA 1
ATOM 3757 C C . LYS B 1 173 ? 4.426 23.078 16.891 1 96.81 173 LYS B C 1
ATOM 3759 O O . LYS B 1 173 ? 3.598 23.953 16.609 1 96.81 173 LYS B O 1
ATOM 3764 N N . TRP B 1 174 ? 4.891 22.219 15.977 1 97.25 174 TRP B N 1
ATOM 3765 C CA . TRP B 1 174 ? 4.41 22.266 14.602 1 97.25 174 TRP B CA 1
ATOM 3766 C C . TRP B 1 174 ? 2.926 21.922 14.531 1 97.25 174 TRP B C 1
ATOM 3768 O O . TRP B 1 174 ? 2.156 22.594 13.844 1 97.25 174 TRP B O 1
ATOM 3778 N N . ILE B 1 175 ? 2.557 20.859 15.227 1 97.75 175 ILE B N 1
ATOM 3779 C CA . ILE B 1 175 ? 1.158 20.438 15.211 1 97.75 175 ILE B CA 1
ATOM 3780 C C . ILE B 1 175 ? 0.29 21.531 15.836 1 97.75 175 ILE B C 1
ATOM 3782 O O . ILE B 1 175 ? -0.786 21.844 15.328 1 97.75 175 ILE B O 1
ATOM 3786 N N . TYR B 1 176 ? 0.756 22.141 16.938 1 97 176 TYR B N 1
ATOM 3787 C CA . TYR B 1 176 ? 0.056 23.234 17.578 1 97 176 TYR B CA 1
ATOM 3788 C C . TYR B 1 176 ? -0.115 24.422 16.625 1 97 176 TYR B C 1
ATOM 3790 O O . TYR B 1 176 ? -1.198 25 16.531 1 97 176 TYR B O 1
ATOM 3798 N N . PHE B 1 177 ? 0.943 24.797 15.945 1 96.88 177 PHE B N 1
ATOM 3799 C CA . PHE B 1 177 ? 0.923 25.891 14.984 1 96.88 177 PHE B CA 1
ATOM 3800 C C . PHE B 1 177 ? -0.138 25.656 13.922 1 96.88 177 PHE B C 1
ATOM 3802 O O . PHE B 1 177 ? -0.982 26.516 13.672 1 96.88 177 PHE B O 1
ATOM 3809 N N . ILE B 1 178 ? -0.132 24.438 13.297 1 96.62 178 ILE B N 1
ATOM 3810 C CA . ILE B 1 178 ? -1.067 24.141 12.219 1 96.62 178 ILE B CA 1
ATOM 3811 C C . ILE B 1 178 ? -2.498 24.188 12.75 1 96.62 178 ILE B C 1
ATOM 3813 O O . ILE B 1 178 ? -3.387 24.75 12.117 1 96.62 178 ILE B O 1
ATOM 3817 N N . LYS B 1 179 ? -2.691 23.672 13.906 1 95.62 179 LYS B N 1
ATOM 3818 C CA . LYS B 1 179 ? -4.023 23.516 14.484 1 95.62 179 LYS B CA 1
ATOM 3819 C C . LYS B 1 179 ? -4.578 24.859 14.938 1 95.62 179 LYS B C 1
ATOM 3821 O O . LYS B 1 179 ? -5.77 25.141 14.789 1 95.62 179 LYS B O 1
ATOM 3826 N N . ASN B 1 180 ? -3.682 25.797 15.43 1 93.81 180 ASN B N 1
ATOM 3827 C CA . ASN B 1 180 ? -4.211 26.891 16.25 1 93.81 180 ASN B CA 1
ATOM 3828 C C . ASN B 1 180 ? -3.816 28.25 15.672 1 93.81 180 ASN B C 1
ATOM 3830 O O . ASN B 1 180 ? -4.293 29.281 16.141 1 93.81 180 ASN B O 1
ATOM 3834 N N . ALA B 1 181 ? -2.963 28.344 14.758 1 91.25 181 ALA B N 1
ATOM 3835 C CA . ALA B 1 181 ? -2.408 29.625 14.32 1 91.25 181 ALA B CA 1
ATOM 3836 C C . ALA B 1 181 ? -3.518 30.625 14.016 1 91.25 181 ALA B C 1
ATOM 3838 O O . ALA B 1 181 ? -3.439 31.797 14.422 1 91.25 181 ALA B O 1
ATOM 3839 N N . GLY B 1 182 ? -4.535 30.156 13.375 1 87.62 182 GLY B N 1
ATOM 3840 C CA . GLY B 1 182 ? -5.613 31.031 12.953 1 87.62 182 GLY B CA 1
ATOM 3841 C C . GLY B 1 182 ? -6.367 31.656 14.117 1 87.62 182 GLY B C 1
ATOM 3842 O O . GLY B 1 182 ? -7.09 32.625 13.945 1 87.62 182 GLY B O 1
ATOM 3843 N N . GLU B 1 183 ? -6.176 31.141 15.289 1 87.88 183 GLU B N 1
ATOM 3844 C CA . GLU B 1 183 ? -6.906 31.609 16.469 1 87.88 183 GLU B CA 1
ATOM 3845 C C . GLU B 1 183 ? -5.988 32.375 17.422 1 87.88 183 GLU B C 1
ATOM 3847 O O . GLU B 1 183 ? -6.434 32.875 18.453 1 87.88 183 GLU B O 1
ATOM 3852 N N . LEU B 1 184 ? -4.762 32.5 17.016 1 90.5 184 LEU B N 1
ATOM 3853 C CA . LEU B 1 184 ? -3.793 33.156 17.875 1 90.5 184 LEU B CA 1
ATOM 3854 C C . LEU B 1 184 ? -3.699 34.656 17.547 1 90.5 184 LEU B C 1
ATOM 3856 O O . LEU B 1 184 ? -3.811 35.031 16.375 1 90.5 184 LEU B O 1
ATOM 3860 N N . ASP B 1 185 ? -3.451 35.438 18.578 1 89.69 185 ASP B N 1
ATOM 3861 C CA . ASP B 1 185 ? -3.256 36.875 18.391 1 89.69 185 ASP B CA 1
ATOM 3862 C C . ASP B 1 185 ? -1.772 37.219 18.422 1 89.69 185 ASP B C 1
ATOM 3864 O O . ASP B 1 185 ? -1.385 38.312 18.016 1 89.69 185 ASP B O 1
ATOM 3868 N N . PHE B 1 186 ? -1.026 36.406 18.969 1 90.94 186 PHE B N 1
ATOM 3869 C CA . PHE B 1 186 ? 0.416 36.594 19.062 1 90.94 186 PHE B CA 1
ATOM 3870 C C . PHE B 1 186 ? 1.146 35.25 19 1 90.94 186 PHE B C 1
ATOM 3872 O O . PHE B 1 186 ? 0.541 34.188 19.203 1 90.94 186 PHE B O 1
ATOM 3879 N N . VAL B 1 187 ? 2.385 35.344 18.641 1 92.56 187 VAL B N 1
ATOM 3880 C CA . VAL B 1 187 ? 3.23 34.156 18.703 1 92.56 187 VAL B CA 1
ATOM 3881 C C . VAL B 1 187 ? 3.482 33.75 20.156 1 92.56 187 VAL B C 1
ATOM 3883 O O . VAL B 1 187 ? 3.998 34.562 20.938 1 92.56 187 VAL B O 1
ATOM 3886 N N . PRO B 1 188 ? 3.133 32.531 20.516 1 91.94 188 PRO B N 1
ATOM 3887 C CA . PRO B 1 188 ? 3.406 32.156 21.906 1 91.94 188 PRO B CA 1
ATOM 3888 C C . PRO B 1 188 ? 4.883 32.281 22.281 1 91.94 188 PRO B C 1
ATOM 3890 O O . PRO B 1 188 ? 5.754 31.984 21.453 1 91.94 188 PRO B O 1
ATOM 3893 N N . LYS B 1 189 ? 5.176 32.594 23.484 1 89.38 189 LYS B N 1
ATOM 3894 C CA . LYS B 1 189 ? 6.531 32.875 23.953 1 89.38 189 LYS B CA 1
ATOM 3895 C C . LYS B 1 189 ? 7.379 31.609 23.922 1 89.38 189 LYS B C 1
ATOM 3897 O O . LYS B 1 189 ? 8.609 31.672 23.828 1 89.38 189 LYS B O 1
ATOM 3902 N N . THR B 1 190 ? 6.734 30.469 24.016 1 90.19 190 THR B N 1
ATOM 3903 C CA . THR B 1 190 ? 7.438 29.188 24.047 1 90.19 190 THR B CA 1
ATOM 3904 C C . THR B 1 190 ? 8.055 28.875 22.688 1 90.19 190 THR B C 1
ATOM 3906 O O . THR B 1 190 ? 8.891 27.969 22.578 1 90.19 190 THR B O 1
ATOM 3909 N N . PHE B 1 191 ? 7.609 29.609 21.656 1 93.25 191 PHE B N 1
ATOM 3910 C CA . PHE B 1 191 ? 8.156 29.406 20.328 1 93.25 191 PHE B CA 1
ATOM 3911 C C . PHE B 1 191 ? 9.422 30.234 20.125 1 93.25 191 PHE B C 1
ATOM 3913 O O . PHE B 1 191 ? 9.383 31.469 20.234 1 93.25 191 PHE B O 1
ATOM 3920 N N . SER B 1 192 ? 10.562 29.562 19.906 1 91.81 192 SER B N 1
ATOM 3921 C CA . SER B 1 192 ? 11.828 30.25 19.703 1 91.81 192 SER B CA 1
ATOM 3922 C C . SER B 1 192 ? 12.562 29.734 18.484 1 91.81 192 SER B C 1
ATOM 3924 O O . SER B 1 192 ? 13.523 30.344 18.016 1 91.81 192 SER B O 1
ATOM 3926 N N . GLU B 1 193 ? 12.117 28.641 17.953 1 94 193 GLU B N 1
ATOM 3927 C CA . GLU B 1 193 ? 12.773 28.031 16.797 1 94 193 GLU B CA 1
ATOM 3928 C C . GLU B 1 193 ? 12.617 28.906 15.562 1 94 193 GLU B C 1
ATOM 3930 O O . GLU B 1 193 ? 11.5 29.297 15.203 1 94 193 GLU B O 1
ATOM 3935 N N . PRO B 1 194 ? 13.648 29.172 14.914 1 94.44 194 PRO B N 1
ATOM 3936 C CA . PRO B 1 194 ? 13.609 30.125 13.797 1 94.44 194 PRO B CA 1
ATOM 3937 C C . PRO B 1 194 ? 12.602 29.719 12.719 1 94.44 194 PRO B C 1
ATOM 3939 O O . PRO B 1 194 ? 11.859 30.562 12.211 1 94.44 194 PRO B O 1
ATOM 3942 N N . ASN B 1 195 ? 12.602 28.484 12.367 1 95.19 195 ASN B N 1
ATOM 3943 C CA . ASN B 1 195 ? 11.727 28.031 11.297 1 95.19 195 ASN B CA 1
ATOM 3944 C C . ASN B 1 195 ? 10.25 28.188 11.68 1 95.19 195 ASN B C 1
ATOM 3946 O O . ASN B 1 195 ? 9.422 28.531 10.836 1 95.19 195 ASN B O 1
ATOM 3950 N N . LEU B 1 196 ? 9.93 27.969 12.898 1 95.94 196 LEU B N 1
ATOM 3951 C CA . LEU B 1 196 ? 8.562 28.141 13.383 1 95.94 196 LEU B CA 1
ATOM 3952 C C . LEU B 1 196 ? 8.18 29.609 13.391 1 95.94 196 LEU B C 1
ATOM 3954 O O . LEU B 1 196 ? 7.051 29.969 13.031 1 95.94 196 LEU B O 1
ATOM 3958 N N . LEU B 1 197 ? 9.109 30.438 13.773 1 95 197 LEU B N 1
ATOM 3959 C CA . LEU B 1 197 ? 8.859 31.875 13.75 1 95 197 LEU B CA 1
ATOM 3960 C C . LEU B 1 197 ? 8.641 32.375 12.32 1 95 197 LEU B C 1
ATOM 3962 O O . LEU B 1 197 ? 7.754 33.188 12.078 1 95 197 LEU B O 1
ATOM 3966 N N . ASP B 1 198 ? 9.453 31.859 11.422 1 94.56 198 ASP B N 1
ATOM 3967 C CA . ASP B 1 198 ? 9.273 32.188 10.008 1 94.56 198 ASP B CA 1
ATOM 3968 C C . ASP B 1 198 ? 7.895 31.766 9.516 1 94.56 198 ASP B C 1
ATOM 3970 O O . ASP B 1 198 ? 7.27 32.469 8.711 1 94.56 198 ASP B O 1
ATOM 3974 N N . ALA B 1 199 ? 7.48 30.594 9.961 1 95.19 199 ALA B N 1
ATOM 3975 C CA . ALA B 1 199 ? 6.16 30.094 9.586 1 95.19 199 ALA B CA 1
ATOM 3976 C C . ALA B 1 199 ? 5.062 31.031 10.07 1 95.19 199 ALA B C 1
ATOM 3978 O O . ALA B 1 199 ? 4.113 31.328 9.336 1 95.19 199 ALA B O 1
ATOM 3979 N N . PHE B 1 200 ? 5.191 31.531 11.289 1 94.25 200 PHE B N 1
ATOM 3980 C CA . PHE B 1 200 ? 4.242 32.5 11.812 1 94.25 200 PHE B CA 1
ATOM 3981 C C . PHE B 1 200 ? 4.246 33.781 10.969 1 94.25 200 PHE B C 1
ATOM 3983 O O . PHE B 1 200 ? 3.191 34.375 10.719 1 94.25 200 PHE B O 1
ATOM 3990 N N . ASP B 1 201 ? 5.383 34.188 10.578 1 92.19 201 ASP B N 1
ATOM 3991 C CA . ASP B 1 201 ? 5.5 35.375 9.75 1 92.19 201 ASP B CA 1
ATOM 3992 C C . ASP B 1 201 ? 4.762 35.219 8.422 1 92.19 201 ASP B C 1
ATOM 3994 O O . ASP B 1 201 ? 4.055 36.125 7.973 1 92.19 201 ASP B O 1
ATOM 3998 N N . LEU B 1 202 ? 4.934 34.062 7.797 1 90.88 202 LEU B N 1
ATOM 3999 C CA . LEU B 1 202 ? 4.277 33.781 6.527 1 90.88 202 LEU B CA 1
ATOM 4000 C C . LEU B 1 202 ? 2.768 33.656 6.707 1 90.88 202 LEU B C 1
ATOM 4002 O O . LEU B 1 202 ? 2 34 5.797 1 90.88 202 LEU B O 1
ATOM 4006 N N . ALA B 1 203 ? 2.381 33.219 7.883 1 91.5 203 ALA B N 1
ATOM 4007 C CA . ALA B 1 203 ? 0.956 33.062 8.164 1 91.5 203 ALA B CA 1
ATOM 4008 C C . ALA B 1 203 ? 0.345 34.406 8.57 1 91.5 203 ALA B C 1
ATOM 4010 O O . ALA B 1 203 ? -0.879 34.562 8.594 1 91.5 203 ALA B O 1
ATOM 4011 N N . ASN B 1 204 ? 1.181 35.344 8.883 1 90 204 ASN B N 1
ATOM 4012 C CA . ASN B 1 204 ? 0.727 36.656 9.32 1 90 204 ASN B CA 1
ATOM 4013 C C . ASN B 1 204 ? 0.027 37.406 8.195 1 90 204 ASN B C 1
ATOM 4015 O O . ASN B 1 204 ? 0.506 37.438 7.059 1 90 204 ASN B O 1
ATOM 4019 N N . THR B 1 205 ? -1.066 38.062 8.422 1 82.44 205 THR B N 1
ATOM 4020 C CA . THR B 1 205 ? -1.9 38.719 7.418 1 82.44 205 THR B CA 1
ATOM 4021 C C . THR B 1 205 ? -1.407 40.125 7.137 1 82.44 205 THR B C 1
ATOM 4023 O O . THR B 1 205 ? -1.844 40.781 6.172 1 82.44 205 THR B O 1
ATOM 4026 N N . ALA B 1 206 ? -0.649 40.625 7.996 1 69.94 206 ALA B N 1
ATOM 4027 C CA . ALA B 1 206 ? -0.238 42.031 7.926 1 69.94 206 ALA B CA 1
ATOM 4028 C C . ALA B 1 206 ? 0.198 42.406 6.512 1 69.94 206 ALA B C 1
ATOM 4030 O O . ALA B 1 206 ? -0.034 43.531 6.062 1 69.94 206 ALA B O 1
ATOM 4031 N N . GLY B 1 207 ? 0.72 41.562 5.727 1 68.06 207 GLY B N 1
ATOM 4032 C CA . GLY B 1 207 ? 1.198 41.906 4.398 1 68.06 207 GLY B CA 1
ATOM 4033 C C . GLY B 1 207 ? 0.206 41.594 3.299 1 68.06 207 GLY B C 1
ATOM 4034 O O . GLY B 1 207 ? 0.483 41.812 2.119 1 68.06 207 GLY B O 1
ATOM 4035 N N . MET B 1 208 ? -0.988 41.312 3.686 1 77.94 208 MET B N 1
ATOM 4036 C CA . MET B 1 208 ? -1.962 40.938 2.66 1 77.94 208 MET B CA 1
ATOM 4037 C C . MET B 1 208 ? -2.934 42.094 2.402 1 77.94 208 MET B C 1
ATOM 4039 O O . MET B 1 208 ? -3.234 42.875 3.307 1 77.94 208 MET B O 1
ATOM 4043 N N . ASN B 1 209 ? -3.271 42.188 1.175 1 79.88 209 ASN B N 1
ATOM 4044 C CA . ASN B 1 209 ? -4.242 43.25 0.856 1 79.88 209 ASN B CA 1
ATOM 4045 C C . ASN B 1 209 ? -5.652 42.844 1.293 1 79.88 209 ASN B C 1
ATOM 4047 O O . ASN B 1 209 ? -5.93 41.656 1.517 1 79.88 209 ASN B O 1
ATOM 4051 N N . GLU B 1 210 ? -6.441 43.844 1.449 1 77.5 210 GLU B N 1
ATOM 4052 C CA . GLU B 1 210 ? -7.789 43.656 1.988 1 77.5 210 GLU B CA 1
ATOM 4053 C C . GLU B 1 210 ? -8.602 42.688 1.138 1 77.5 210 GLU B C 1
ATOM 4055 O O . GLU B 1 210 ? -9.336 41.844 1.67 1 77.5 210 GLU B O 1
ATOM 4060 N N . ASP B 1 211 ? -8.484 42.781 -0.1 1 75.19 211 ASP B N 1
ATOM 4061 C CA . ASP B 1 211 ? -9.25 41.906 -1.002 1 75.19 211 ASP B CA 1
ATOM 4062 C C . ASP B 1 211 ? -8.852 40.438 -0.839 1 75.19 211 ASP B C 1
ATOM 4064 O O . ASP B 1 211 ? -9.711 39.562 -0.775 1 75.19 211 ASP B O 1
ATOM 4068 N N . GLU B 1 212 ? -7.559 40.312 -0.752 1 75.44 212 GLU B N 1
ATOM 4069 C CA . GLU B 1 212 ? -7.051 38.938 -0.582 1 75.44 212 GLU B CA 1
ATOM 4070 C C . GLU B 1 212 ? -7.5 38.344 0.749 1 75.44 212 GLU B C 1
ATOM 4072 O O . GLU B 1 212 ? -7.891 37.188 0.813 1 75.44 212 GLU B O 1
ATOM 4077 N N . LEU B 1 213 ? -7.496 39.219 1.679 1 78.5 213 LEU B N 1
ATOM 4078 C CA . LEU B 1 213 ? -7.875 38.781 3.018 1 78.5 213 LEU B CA 1
ATOM 4079 C C . LEU B 1 213 ? -9.352 38.406 3.068 1 78.5 213 LEU B C 1
ATOM 4081 O O . LEU B 1 213 ? -9.719 37.375 3.666 1 78.5 213 LEU B O 1
ATOM 4085 N N . GLU B 1 214 ? -10.188 39.188 2.447 1 75.06 214 GLU B N 1
ATOM 4086 C CA . GLU B 1 214 ? -11.625 38.906 2.428 1 75.06 214 GLU B CA 1
ATOM 4087 C C . GLU B 1 214 ? -11.938 37.594 1.761 1 75.06 214 GLU B C 1
ATOM 4089 O O . GLU B 1 214 ? -12.781 36.812 2.244 1 75.06 214 GLU B O 1
ATOM 4094 N N . VAL B 1 215 ? -11.25 37.344 0.761 1 74.19 215 VAL B N 1
ATOM 4095 C CA . VAL B 1 215 ? -11.461 36.094 0.031 1 74.19 215 VAL B CA 1
ATOM 4096 C C . VAL B 1 215 ? -11.102 34.906 0.918 1 74.19 215 VAL B C 1
ATOM 4098 O O . VAL B 1 215 ? -11.836 33.906 0.976 1 74.19 215 VAL B O 1
ATOM 4101 N N . GLN B 1 216 ? -10.062 35.062 1.587 1 76.75 216 GLN B N 1
ATOM 4102 C CA . GLN B 1 216 ? -9.594 33.969 2.426 1 76.75 216 GLN B CA 1
ATOM 4103 C C . GLN B 1 216 ? -10.523 33.75 3.617 1 76.75 216 GLN B C 1
ATOM 4105 O O . GLN B 1 216 ? -10.781 32.594 4.008 1 76.75 216 GLN B O 1
ATOM 4110 N N . PHE B 1 217 ? -11.062 34.844 4.055 1 73.06 217 PHE B N 1
ATOM 4111 C CA . PHE B 1 217 ? -11.977 34.75 5.188 1 73.06 217 PHE B CA 1
ATOM 4112 C C . PHE B 1 217 ? -13.297 34.125 4.762 1 73.06 217 PHE B C 1
ATOM 4114 O O . PHE B 1 217 ? -13.844 33.25 5.473 1 73.06 217 PHE B O 1
ATOM 4121 N N . LYS B 1 218 ? -13.766 34.469 3.664 1 68.62 218 LYS B N 1
ATOM 4122 C CA . LYS B 1 218 ? -15 33.875 3.139 1 68.62 218 LYS B CA 1
ATOM 4123 C C . LYS B 1 218 ? -14.82 32.375 2.887 1 68.62 218 LYS B C 1
ATOM 4125 O O . LYS B 1 218 ? -15.711 31.578 3.199 1 68.62 218 LYS B O 1
ATOM 4130 N N . ARG B 1 219 ? -13.719 32.062 2.408 1 70 219 ARG B N 1
ATOM 4131 C CA . ARG B 1 219 ? -13.43 30.656 2.158 1 70 219 ARG B CA 1
ATOM 4132 C C . ARG B 1 219 ? -13.391 29.875 3.461 1 70 219 ARG B C 1
ATOM 4134 O O . ARG B 1 219 ? -13.953 28.781 3.547 1 70 219 ARG B O 1
ATOM 4141 N N . ARG B 1 220 ? -12.711 30.438 4.32 1 74 220 ARG B N 1
ATOM 4142 C CA . ARG B 1 220 ? -12.641 29.812 5.637 1 74 220 ARG B CA 1
ATOM 4143 C C . ARG B 1 220 ? -14.031 29.594 6.219 1 74 220 ARG B C 1
ATOM 4145 O O . ARG B 1 220 ? -14.344 28.5 6.691 1 74 220 ARG B O 1
ATOM 4152 N N . ASP B 1 221 ? -14.844 30.594 6.117 1 70.12 221 ASP B N 1
ATOM 4153 C CA . ASP B 1 221 ? -16.203 30.516 6.648 1 70.12 221 ASP B CA 1
ATOM 4154 C C . ASP B 1 221 ? -17.016 29.453 5.922 1 70.12 221 ASP B C 1
ATOM 4156 O O . ASP B 1 221 ? -17.781 28.719 6.543 1 70.12 221 ASP B O 1
ATOM 4160 N N . PHE B 1 222 ? -16.844 29.453 4.727 1 67.94 222 PHE B N 1
ATOM 4161 C CA . PHE B 1 222 ? -17.547 28.469 3.918 1 67.94 222 PHE B CA 1
ATOM 4162 C C . PHE B 1 222 ? -17.156 27.047 4.324 1 67.94 222 PHE B C 1
ATOM 4164 O O . PHE B 1 222 ? -18.016 26.188 4.508 1 67.94 222 PHE B O 1
ATOM 4171 N N . ILE B 1 223 ? -15.93 26.859 4.496 1 72.75 223 ILE B N 1
ATOM 4172 C CA . ILE B 1 223 ? -15.422 25.547 4.891 1 72.75 223 ILE B CA 1
ATOM 4173 C C . ILE B 1 223 ? -15.969 25.172 6.27 1 72.75 223 ILE B C 1
ATOM 4175 O O . ILE B 1 223 ? -16.391 24.031 6.492 1 72.75 223 ILE B O 1
ATOM 4179 N N . TRP B 1 224 ? -16.047 26.125 7.039 1 72 224 TRP B N 1
ATOM 4180 C CA . TRP B 1 224 ? -16.531 25.891 8.398 1 72 224 TRP B CA 1
ATOM 4181 C C . TRP B 1 224 ? -18.016 25.562 8.398 1 72 224 TRP B C 1
ATOM 4183 O O . TRP B 1 224 ? -18.469 24.688 9.148 1 72 224 TRP B O 1
ATOM 4193 N N . LEU B 1 225 ? -18.688 26.266 7.551 1 65.62 225 LEU B N 1
ATOM 4194 C CA . LEU B 1 225 ? -20.094 25.953 7.398 1 65.62 225 LEU B CA 1
ATOM 4195 C C . LEU B 1 225 ? -20.281 24.531 6.883 1 65.62 225 LEU B C 1
ATOM 4197 O O . LEU B 1 225 ? -21.125 23.797 7.395 1 65.62 225 LEU B O 1
ATOM 4201 N N . GLN B 1 226 ? -19.531 24.219 5.984 1 69.12 226 GLN B N 1
ATOM 4202 C CA . GLN B 1 226 ? -19.609 22.859 5.43 1 69.12 226 GLN B CA 1
ATOM 4203 C C . GLN B 1 226 ? -19.219 21.812 6.473 1 69.12 226 GLN B C 1
ATOM 4205 O O . GLN B 1 226 ? -19.859 20.766 6.574 1 69.12 226 GLN B O 1
ATOM 4210 N N . LYS B 1 227 ? -18.188 22.125 7.137 1 71.94 227 LYS B N 1
ATOM 4211 C CA . LYS B 1 227 ? -17.734 21.219 8.195 1 71.94 227 LYS B CA 1
ATOM 4212 C C . LYS B 1 227 ? -18.828 21 9.227 1 71.94 227 LYS B C 1
ATOM 4214 O O . LYS B 1 227 ? -19.094 19.859 9.633 1 71.94 227 LYS B O 1
ATOM 4219 N N . GLY B 1 228 ? -19.453 22.094 9.633 1 67.81 228 GLY B N 1
ATOM 4220 C CA . GLY B 1 228 ? -20.578 21.984 10.547 1 67.81 228 GLY B CA 1
ATOM 4221 C C . GLY B 1 228 ? -21.719 21.156 10 1 67.81 228 GLY B C 1
ATOM 4222 O O . GLY B 1 228 ? -22.312 20.344 10.719 1 67.81 228 GLY B O 1
ATOM 4223 N N . SER B 1 229 ? -21.938 21.312 8.719 1 64.62 229 SER B N 1
ATOM 4224 C CA . SER B 1 229 ? -23 20.578 8.055 1 64.62 229 SER B CA 1
ATOM 4225 C C . SER B 1 229 ? -22.688 19.078 8.008 1 64.62 229 SER B C 1
ATOM 4227 O O . SER B 1 229 ? -23.562 18.25 8.258 1 64.62 229 SER B O 1
ATOM 4229 N N . LEU B 1 230 ? -21.5 18.781 7.703 1 69.56 230 LEU B N 1
ATOM 4230 C CA . LEU B 1 230 ? -21.094 17.391 7.621 1 69.56 230 LEU B CA 1
ATOM 4231 C C . LEU B 1 230 ? -21.094 16.734 9 1 69.56 230 LEU B C 1
ATOM 4233 O O . LEU B 1 230 ? -21.484 15.578 9.156 1 69.56 230 LEU B O 1
ATOM 4237 N N . GLU B 1 231 ? -20.578 17.438 9.953 1 67.19 231 GLU B N 1
ATOM 4238 C CA . GLU B 1 231 ? -20.594 16.922 11.32 1 67.19 231 GLU B CA 1
ATOM 4239 C C . GLU B 1 231 ? -22.016 16.656 11.789 1 67.19 231 GLU B C 1
ATOM 4241 O O . GLU B 1 231 ? -22.281 15.641 12.438 1 67.19 231 GLU B O 1
ATOM 4246 N N . LYS B 1 232 ? -22.891 17.562 11.477 1 59.84 232 LYS B N 1
ATOM 4247 C CA . LYS B 1 232 ? -24.297 17.359 11.805 1 59.84 232 LYS B CA 1
ATOM 4248 C C . LYS B 1 232 ? -24.859 16.141 11.086 1 59.84 232 LYS B C 1
ATOM 4250 O O . LYS B 1 232 ? -25.562 15.328 11.688 1 59.84 232 LYS B O 1
ATOM 4255 N N . ALA B 1 233 ? -24.547 16.016 9.844 1 64 233 ALA B N 1
ATOM 4256 C CA . ALA B 1 233 ? -24.984 14.867 9.062 1 64 233 ALA B CA 1
ATOM 4257 C C . ALA B 1 233 ? -24.453 13.57 9.648 1 64 233 ALA B C 1
ATOM 4259 O O . ALA B 1 233 ? -25.172 12.57 9.727 1 64 233 ALA B O 1
ATOM 4260 N N . ARG B 1 234 ? -23.281 13.57 10.016 1 63.75 234 ARG B N 1
ATOM 4261 C CA . ARG B 1 234 ? -22.672 12.406 10.648 1 63.75 234 ARG B CA 1
ATOM 4262 C C . ARG B 1 234 ? -23.359 12.07 11.969 1 63.75 234 ARG B C 1
ATOM 4264 O O . ARG B 1 234 ? -23.672 10.906 12.234 1 63.75 234 ARG B O 1
ATOM 4271 N N . LYS B 1 235 ? -23.516 13.094 12.797 1 59.72 235 LYS B N 1
ATOM 4272 C CA . LYS B 1 235 ? -24.203 12.891 14.062 1 59.72 235 LYS B CA 1
ATOM 4273 C C . LYS B 1 235 ? -25.609 12.328 13.844 1 59.72 235 LYS B C 1
ATOM 4275 O O . LYS B 1 235 ? -26.031 11.406 14.539 1 59.72 235 LYS B O 1
ATOM 4280 N N . ASP B 1 236 ? -26.219 12.898 12.875 1 59.41 236 ASP B N 1
ATOM 4281 C CA . ASP B 1 236 ? -27.547 12.398 12.531 1 59.41 236 ASP B CA 1
ATOM 4282 C C . ASP B 1 236 ? -27.469 10.953 12.047 1 59.41 236 ASP B C 1
ATOM 4284 O O . ASP B 1 236 ? -28.312 10.125 12.398 1 59.41 236 ASP B O 1
ATOM 4288 N N . GLY B 1 237 ? -26.469 10.703 11.289 1 60.94 237 GLY B N 1
ATOM 4289 C CA . GLY B 1 237 ? -26.266 9.352 10.805 1 60.94 237 GLY B CA 1
ATOM 4290 C C . GLY B 1 237 ? -25.938 8.367 11.914 1 60.94 237 GLY B C 1
ATOM 4291 O O . GLY B 1 237 ? -26.469 7.25 11.938 1 60.94 237 GLY B O 1
ATOM 4292 N N . VAL B 1 238 ? -25.062 8.742 12.742 1 59.84 238 VAL B N 1
ATOM 4293 C CA . VAL B 1 238 ? -24.734 7.914 13.898 1 59.84 238 VAL B CA 1
ATOM 4294 C C . VAL B 1 238 ? -26 7.656 14.727 1 59.84 238 VAL B C 1
ATOM 4296 O O . VAL B 1 238 ? -26.25 6.527 15.148 1 59.84 238 VAL B O 1
ATOM 4299 N N . GLN B 1 239 ? -26.766 8.688 14.922 1 58.19 239 GLN B N 1
ATOM 4300 C CA . GLN B 1 239 ? -28 8.539 15.664 1 58.19 239 GLN B CA 1
ATOM 4301 C C . GLN B 1 239 ? -28.969 7.586 14.953 1 58.19 239 GLN B C 1
ATOM 4303 O O . GLN B 1 239 ? -29.562 6.719 15.594 1 58.19 239 GLN B O 1
ATOM 4308 N N . GLU B 1 240 ? -29.031 7.793 13.727 1 62.03 240 GLU B N 1
ATOM 4309 C CA . GLU B 1 240 ? -29.844 6.879 12.938 1 62.03 240 GLU B CA 1
ATOM 4310 C C . GLU B 1 240 ? -29.297 5.457 13 1 62.03 240 GLU B C 1
ATOM 4312 O O . GLU B 1 240 ? -30.078 4.5 13.117 1 62.03 240 GLU B O 1
ATOM 4317 N N . GLY B 1 241 ? -28.016 5.332 12.898 1 62.97 241 GLY B N 1
ATOM 4318 C CA . GLY B 1 241 ? -27.391 4.031 13.016 1 62.97 241 GLY B CA 1
ATOM 4319 C C . GLY B 1 241 ? -27.578 3.387 14.375 1 62.97 241 GLY B C 1
ATOM 4320 O O . GLY B 1 241 ? -27.859 2.189 14.461 1 62.97 241 GLY B O 1
ATOM 4321 N N . ILE B 1 242 ? -27.375 4.141 15.359 1 60.34 242 ILE B N 1
ATOM 4322 C CA . ILE B 1 242 ? -27.641 3.664 16.703 1 60.34 242 ILE B CA 1
ATOM 4323 C C . ILE B 1 242 ? -29.078 3.201 16.828 1 60.34 242 ILE B C 1
ATOM 4325 O O . ILE B 1 242 ? -29.359 2.127 17.359 1 60.34 242 ILE B O 1
ATOM 4329 N N . GLN B 1 243 ? -30.016 3.953 16.281 1 62.97 243 GLN B N 1
ATOM 4330 C CA . GLN B 1 243 ? -31.422 3.586 16.328 1 62.97 243 GLN B CA 1
ATOM 4331 C C . GLN B 1 243 ? -31.672 2.301 15.539 1 62.97 243 GLN B C 1
ATOM 4333 O O . GLN B 1 243 ? -32.375 1.408 16.016 1 62.97 243 GLN B O 1
ATOM 4338 N N . GLU B 1 244 ? -31.094 2.301 14.414 1 65.5 244 GLU B N 1
ATOM 4339 C CA . GLU B 1 244 ? -31.219 1.087 13.617 1 65.5 244 GLU B CA 1
ATOM 4340 C C . GLU B 1 244 ? -30.578 -0.109 14.32 1 65.5 244 GLU B C 1
ATOM 4342 O O . GLU B 1 244 ? -31.141 -1.205 14.328 1 65.5 244 GLU B O 1
ATOM 4347 N N . GLY B 1 245 ? -29.438 0.097 14.82 1 65.56 245 GLY B N 1
ATOM 4348 C CA . GLY B 1 245 ? -28.781 -0.944 15.586 1 65.56 245 GLY B CA 1
ATOM 4349 C C . GLY B 1 245 ? -29.578 -1.39 16.797 1 65.56 245 GLY B C 1
ATOM 4350 O O . GLY B 1 245 ? -29.656 -2.586 17.094 1 65.56 245 GLY B O 1
ATOM 4351 N N . LEU B 1 246 ? -30.047 -0.429 17.469 1 63.88 246 LEU B N 1
ATOM 4352 C CA . LEU B 1 246 ? -30.922 -0.713 18.609 1 63.88 246 LEU B CA 1
ATOM 4353 C C . LEU B 1 246 ? -32.125 -1.545 18.188 1 63.88 246 LEU B C 1
ATOM 4355 O O . LEU B 1 246 ? -32.469 -2.52 18.844 1 63.88 246 LEU B O 1
ATOM 4359 N N . GLU B 1 247 ? -32.719 -1.18 17.156 1 67.62 247 GLU B N 1
ATOM 4360 C CA . GLU B 1 247 ? -33.875 -1.92 16.656 1 67.62 247 GLU B CA 1
ATOM 4361 C C . GLU B 1 247 ? -33.469 -3.33 16.234 1 67.62 247 GLU B C 1
ATOM 4363 O O . GLU B 1 247 ? -34.188 -4.297 16.531 1 67.62 247 GLU B O 1
ATOM 4368 N N . LYS B 1 248 ? -32.406 -3.377 15.578 1 68.88 248 LYS B N 1
ATOM 4369 C CA . LYS B 1 248 ? -31.906 -4.684 15.164 1 68.88 248 LYS B CA 1
ATOM 4370 C C . LYS B 1 248 ? -31.531 -5.531 16.375 1 68.88 248 LYS B C 1
ATOM 4372 O O . LYS B 1 248 ? -31.828 -6.727 16.422 1 68.88 248 LYS B O 1
ATOM 4377 N N . GLY B 1 249 ? -30.922 -4.918 17.281 1 69 249 GLY B N 1
ATOM 4378 C CA . GLY B 1 249 ? -30.578 -5.594 18.531 1 69 249 GLY B CA 1
ATOM 4379 C C . GLY B 1 249 ? -31.781 -6.082 19.297 1 69 249 GLY B C 1
ATOM 4380 O O . GLY B 1 249 ? -31.797 -7.207 19.797 1 69 249 GLY B O 1
ATOM 4381 N N . LYS B 1 250 ? -32.719 -5.23 19.469 1 69.62 250 LYS B N 1
ATOM 4382 C CA . LYS B 1 250 ? -33.969 -5.605 20.109 1 69.62 250 LYS B CA 1
ATOM 4383 C C . LYS B 1 250 ? -34.625 -6.793 19.406 1 69.62 250 LYS B C 1
ATOM 4385 O O . LYS B 1 250 ? -35.094 -7.73 20.047 1 69.62 250 LYS B O 1
ATOM 4390 N N . ARG B 1 251 ? -34.594 -6.68 18.156 1 72.5 251 ARG B N 1
ATOM 4391 C CA . ARG B 1 251 ? -35.188 -7.762 17.375 1 72.5 251 ARG B CA 1
ATOM 4392 C C . ARG B 1 251 ? -34.438 -9.062 17.562 1 72.5 251 ARG B C 1
ATOM 4394 O O . ARG B 1 251 ? -35.031 -10.125 17.75 1 72.5 251 ARG B O 1
ATOM 4401 N N . GLU B 1 252 ? -33.188 -8.938 17.516 1 77.62 252 GLU B N 1
ATOM 4402 C CA . GLU B 1 252 ? -32.344 -10.117 17.719 1 77.62 252 GLU B CA 1
ATOM 4403 C C . GLU B 1 252 ? -32.531 -10.68 19.125 1 77.62 252 GLU B C 1
ATOM 4405 O O . GLU B 1 252 ? -32.562 -11.898 19.312 1 77.62 252 GLU B O 1
ATOM 4410 N N . ALA B 1 253 ? -32.656 -9.828 20.094 1 73.31 253 ALA B N 1
ATOM 4411 C CA . ALA B 1 253 ? -32.906 -10.234 21.469 1 73.31 253 ALA B CA 1
ATOM 4412 C C . ALA B 1 253 ? -34.281 -10.93 21.578 1 73.31 253 ALA B C 1
ATOM 4414 O O . ALA B 1 253 ? -34.406 -11.953 22.25 1 73.31 253 ALA B O 1
ATOM 4415 N N . LYS B 1 254 ? -35.25 -10.375 20.984 1 77.19 254 LYS B N 1
ATOM 4416 C CA . LYS B 1 254 ? -36.562 -10.969 20.984 1 77.19 254 LYS B CA 1
ATOM 4417 C C . LYS B 1 254 ? -36.562 -12.359 20.344 1 77.19 254 LYS B C 1
ATOM 4419 O O . LYS B 1 254 ? -37.188 -13.289 20.859 1 77.19 254 LYS B O 1
ATOM 4424 N N . LEU B 1 255 ? -35.781 -12.461 19.328 1 81.12 255 LEU B N 1
ATOM 4425 C CA . LEU B 1 255 ? -35.688 -13.742 18.641 1 81.12 255 LEU B CA 1
ATOM 4426 C C . LEU B 1 255 ? -34.938 -14.766 19.5 1 81.12 255 LEU B C 1
ATOM 4428 O O . LEU B 1 255 ? -35.344 -15.922 19.578 1 81.12 255 LEU B O 1
ATOM 4432 N N . SER B 1 256 ? -33.969 -14.336 20.078 1 80.94 256 SER B N 1
ATOM 4433 C CA . SER B 1 256 ? -33.219 -15.211 20.984 1 80.94 256 SER B CA 1
ATOM 4434 C C . SER B 1 256 ? -34.094 -15.68 22.141 1 80.94 256 SER B C 1
ATOM 4436 O O . SER B 1 256 ? -34.094 -16.859 22.484 1 80.94 256 SER B O 1
ATOM 4438 N N . ILE B 1 257 ? -34.906 -14.805 22.672 1 79.25 257 ILE B N 1
ATOM 4439 C CA . ILE B 1 257 ? -35.812 -15.117 23.766 1 79.25 257 ILE B CA 1
ATOM 4440 C C . ILE B 1 257 ? -36.875 -16.078 23.281 1 79.25 257 ILE B C 1
ATOM 4442 O O . ILE B 1 257 ? -37.219 -17.062 23.969 1 79.25 257 ILE B O 1
ATOM 4446 N N . ALA B 1 258 ? -37.312 -15.836 22.094 1 81.38 258 ALA B N 1
ATOM 4447 C CA . ALA B 1 258 ? -38.344 -16.703 21.516 1 81.38 258 ALA B CA 1
ATOM 4448 C C . ALA B 1 258 ? -37.812 -18.125 21.344 1 81.38 258 ALA B C 1
ATOM 4450 O O . ALA B 1 258 ? -38.5 -19.094 21.672 1 81.38 258 ALA B O 1
ATOM 4451 N N . ARG B 1 259 ? -36.656 -18.234 20.891 1 84.69 259 ARG B N 1
ATOM 4452 C CA . ARG B 1 259 ? -36.031 -19.531 20.688 1 84.69 259 ARG B CA 1
ATOM 4453 C C . ARG B 1 259 ? -35.875 -20.266 22.016 1 84.69 259 ARG B C 1
ATOM 4455 O O . ARG B 1 259 ? -36.125 -21.469 22.109 1 84.69 259 ARG B O 1
ATOM 4462 N N . ASN B 1 260 ? -35.406 -19.484 22.984 1 81.25 260 ASN B N 1
ATOM 4463 C CA . ASN B 1 260 ? -35.25 -20.047 24.328 1 81.25 260 ASN B CA 1
ATOM 4464 C C . ASN B 1 260 ? -36.562 -20.531 24.906 1 81.25 260 ASN B C 1
ATOM 4466 O O . ASN B 1 260 ? -36.625 -21.594 25.531 1 81.25 260 ASN B O 1
ATOM 4470 N N . LEU B 1 261 ? -37.625 -19.844 24.656 1 83.5 261 LEU B N 1
ATOM 4471 C CA . LEU B 1 261 ? -38.938 -20.188 25.172 1 83.5 261 LEU B CA 1
ATOM 4472 C C . LEU B 1 261 ? -39.5 -21.391 24.422 1 83.5 261 LEU B C 1
ATOM 4474 O O . LEU B 1 261 ? -40.156 -22.25 25.016 1 83.5 261 LEU B O 1
ATOM 4478 N N . LEU B 1 262 ? -39.219 -21.469 23.188 1 84.94 262 LEU B N 1
ATOM 4479 C CA . LEU B 1 262 ? -39.656 -22.609 22.406 1 84.94 262 LEU B CA 1
ATOM 4480 C C . LEU B 1 262 ? -38.938 -23.891 22.875 1 84.94 262 LEU B C 1
ATOM 4482 O O . LEU B 1 262 ? -39.594 -24.938 22.969 1 84.94 262 LEU B O 1
ATOM 4486 N N . ALA B 1 263 ? -37.719 -23.719 23.188 1 84.25 263 ALA B N 1
ATOM 4487 C CA . ALA B 1 263 ? -36.969 -24.859 23.703 1 84.25 263 ALA B CA 1
ATOM 4488 C C . ALA B 1 263 ? -37.531 -25.359 25.016 1 84.25 263 ALA B C 1
ATOM 4490 O O . ALA B 1 263 ? -37.375 -26.531 25.359 1 84.25 263 ALA B O 1
ATOM 4491 N N . GLN B 1 264 ? -38.25 -24.516 25.734 1 83.81 264 GLN B N 1
ATOM 4492 C CA . GLN B 1 264 ? -38.875 -24.859 27.016 1 83.81 264 GLN B CA 1
ATOM 4493 C C . GLN B 1 264 ? -40.344 -25.25 26.812 1 83.81 264 GLN B C 1
ATOM 4495 O O . GLN B 1 264 ? -41.094 -25.328 27.781 1 83.81 264 GLN B O 1
ATOM 4500 N N . ASN B 1 265 ? -40.688 -25.391 25.516 1 86 265 ASN B N 1
ATOM 4501 C CA . ASN B 1 265 ? -41.969 -25.891 25.094 1 86 265 ASN B CA 1
ATOM 4502 C C . ASN B 1 265 ? -43.094 -24.938 25.469 1 86 265 ASN B C 1
ATOM 4504 O O . ASN B 1 265 ? -44.188 -25.359 25.859 1 86 265 ASN B O 1
ATOM 4508 N N . ILE B 1 266 ? -42.781 -23.672 25.5 1 84 266 ILE B N 1
ATOM 4509 C CA . ILE B 1 266 ? -43.812 -22.672 25.734 1 84 266 ILE B CA 1
ATOM 4510 C C . ILE B 1 266 ? -44.656 -22.469 24.469 1 84 266 ILE B C 1
ATOM 4512 O O . ILE B 1 266 ? -44.125 -22.547 23.359 1 84 266 ILE B O 1
ATOM 4516 N N . ALA B 1 267 ? -45.875 -22.266 24.625 1 86.69 267 ALA B N 1
ATOM 4517 C CA . ALA B 1 267 ? -46.812 -22.156 23.516 1 86.69 267 ALA B CA 1
ATOM 4518 C C . ALA B 1 267 ? -46.531 -20.938 22.656 1 86.69 267 ALA B C 1
ATOM 4520 O O . ALA B 1 267 ? -46.219 -19.859 23.188 1 86.69 267 ALA B O 1
ATOM 4521 N N . PRO B 1 268 ? -46.531 -20.984 21.344 1 87.69 268 PRO B N 1
ATOM 4522 C CA . PRO B 1 268 ? -46.219 -19.891 20.406 1 87.69 268 PRO B CA 1
ATOM 4523 C C . PRO B 1 268 ? -47.031 -18.641 20.672 1 87.69 268 PRO B C 1
ATOM 4525 O O . PRO B 1 268 ? -46.531 -17.516 20.484 1 87.69 268 PRO B O 1
ATOM 4528 N N . GLU B 1 269 ? -48.219 -18.891 21.188 1 85.75 269 GLU B N 1
ATOM 4529 C CA . GLU B 1 269 ? -49.062 -17.75 21.453 1 85.75 269 GLU B CA 1
ATOM 4530 C C . GLU B 1 269 ? -48.531 -16.906 22.609 1 85.75 269 GLU B C 1
ATOM 4532 O O . GLU B 1 269 ? -48.594 -15.68 22.562 1 85.75 269 GLU B O 1
ATOM 4537 N N . ILE B 1 270 ? -47.969 -17.547 23.609 1 84.69 270 ILE B N 1
ATOM 4538 C CA . ILE B 1 270 ? -47.406 -16.891 24.766 1 84.69 270 ILE B CA 1
ATOM 4539 C C . ILE B 1 270 ? -46.094 -16.172 24.359 1 84.69 270 ILE B C 1
ATOM 4541 O O . ILE B 1 270 ? -45.844 -15.039 24.781 1 84.69 270 ILE B O 1
ATOM 4545 N N . ILE B 1 271 ? -45.344 -16.812 23.547 1 87.06 271 ILE B N 1
ATOM 4546 C CA . ILE B 1 271 ? -44.062 -16.25 23.078 1 87.06 271 ILE B CA 1
ATOM 4547 C C . ILE B 1 271 ? -44.344 -15.008 22.234 1 87.06 271 ILE B C 1
ATOM 4549 O O . ILE B 1 271 ? -43.656 -13.984 22.391 1 87.06 271 ILE B O 1
ATOM 4553 N N . ALA B 1 272 ? -45.344 -15.086 21.406 1 85 272 ALA B N 1
ATOM 4554 C CA . ALA B 1 272 ? -45.688 -13.953 20.562 1 85 272 ALA B CA 1
ATOM 4555 C C . ALA B 1 272 ? -46.156 -12.75 21.391 1 85 272 ALA B C 1
ATOM 4557 O O . ALA B 1 272 ? -45.719 -11.625 21.141 1 85 272 ALA B O 1
ATOM 4558 N N . SER B 1 273 ? -46.938 -13.047 22.375 1 84.25 273 SER B N 1
ATOM 4559 C CA . SER B 1 273 ? -47.438 -11.977 23.219 1 84.25 273 SER B CA 1
ATOM 4560 C C . SER B 1 273 ? -46.344 -11.391 24.094 1 84.25 273 SER B C 1
ATOM 4562 O O . SER B 1 273 ? -46.312 -10.18 24.344 1 84.25 273 SER B O 1
ATOM 4564 N N . SER B 1 274 ? -45.406 -12.172 24.5 1 79.06 274 SER B N 1
ATOM 4565 C CA . SER B 1 274 ? -44.344 -11.75 25.422 1 79.06 274 SER B CA 1
ATOM 4566 C C . SER B 1 274 ? -43.219 -11.016 24.672 1 79.06 274 SER B C 1
ATOM 4568 O O . SER B 1 274 ? -42.625 -10.102 25.219 1 79.06 274 SER B O 1
ATOM 4570 N N . THR B 1 275 ? -43.031 -11.406 23.453 1 82.12 275 THR B N 1
ATOM 4571 C CA . THR B 1 275 ? -41.906 -10.867 22.719 1 82.12 275 THR B CA 1
ATOM 4572 C C . THR B 1 275 ? -42.344 -9.781 21.75 1 82.12 275 THR B C 1
ATOM 4574 O O . THR B 1 275 ? -41.531 -8.961 21.312 1 82.12 275 THR B O 1
ATOM 4577 N N . GLY B 1 276 ? -43.656 -9.836 21.453 1 83 276 GLY B N 1
ATOM 4578 C CA . GLY B 1 276 ? -44.188 -8.891 20.469 1 83 276 GLY B CA 1
ATOM 4579 C C . GLY B 1 276 ? -43.906 -9.312 19.047 1 83 276 GLY B C 1
ATOM 4580 O O . GLY B 1 276 ? -44.188 -8.555 18.109 1 83 276 GLY B O 1
ATOM 4581 N N . LEU B 1 277 ? -43.344 -10.547 18.906 1 85.25 277 LEU B N 1
ATOM 4582 C CA . LEU B 1 277 ? -43.125 -11.102 17.578 1 85.25 277 LEU B CA 1
ATOM 4583 C C . LEU B 1 277 ? -44.375 -11.734 17.016 1 85.25 277 LEU B C 1
ATOM 4585 O O . LEU B 1 277 ? -45.281 -12.102 17.781 1 85.25 277 LEU B O 1
ATOM 4589 N N . SER B 1 278 ? -44.406 -11.75 15.719 1 85.88 278 SER B N 1
ATOM 4590 C CA . SER B 1 278 ? -45.594 -12.344 15.109 1 85.88 278 SER B CA 1
ATOM 4591 C C . SER B 1 278 ? -45.625 -13.852 15.344 1 85.88 278 SER B C 1
ATOM 4593 O O . SER B 1 278 ? -44.594 -14.508 15.438 1 85.88 278 SER B O 1
ATOM 4595 N N . LYS B 1 279 ? -46.844 -14.273 15.422 1 86.5 279 LYS B N 1
ATOM 4596 C CA . LYS B 1 279 ? -47.062 -15.703 15.617 1 86.5 279 LYS B CA 1
ATOM 4597 C C . LYS B 1 279 ? -46.5 -16.516 14.461 1 86.5 279 LYS B C 1
ATOM 4599 O O . LYS B 1 279 ? -45.906 -17.578 14.672 1 86.5 279 LYS B O 1
ATOM 4604 N N . GLU B 1 280 ? -46.625 -15.961 13.359 1 85.19 280 GLU B N 1
ATOM 4605 C CA . GLU B 1 280 ? -46.125 -16.625 12.156 1 85.19 280 GLU B CA 1
ATOM 4606 C C . GLU B 1 280 ? -44.625 -16.828 12.227 1 85.19 280 GLU B C 1
ATOM 4608 O O . GLU B 1 280 ? -44.094 -17.891 11.875 1 85.19 280 GLU B O 1
ATOM 4613 N N . LEU B 1 281 ? -44 -15.828 12.688 1 86.56 281 LEU B N 1
ATOM 4614 C CA . LEU B 1 281 ? -42.531 -15.883 12.797 1 86.56 281 LEU B CA 1
ATOM 4615 C C . LEU B 1 281 ? -42.125 -16.906 13.836 1 86.56 281 LEU B C 1
ATOM 4617 O O . LEU B 1 281 ? -41.156 -17.641 13.633 1 86.56 281 LEU B O 1
ATOM 4621 N N . ILE B 1 282 ? -42.906 -17.031 14.883 1 85.06 282 ILE B N 1
ATOM 4622 C CA . ILE B 1 282 ? -42.594 -17.953 15.977 1 85.06 282 ILE B CA 1
ATOM 4623 C C . ILE B 1 282 ? -42.781 -19.391 15.508 1 85.06 282 ILE B C 1
ATOM 4625 O O . ILE B 1 282 ? -41.969 -20.266 15.812 1 85.06 282 ILE B O 1
ATOM 4629 N N . ILE B 1 283 ? -43.75 -19.562 14.711 1 84.5 283 ILE B N 1
ATOM 4630 C CA . ILE B 1 283 ? -44.031 -20.891 14.18 1 84.5 283 ILE B CA 1
ATOM 4631 C C . ILE B 1 283 ? -42.938 -21.297 13.195 1 84.5 283 ILE B C 1
ATOM 4633 O O . ILE B 1 283 ? -42.5 -22.438 13.195 1 84.5 283 ILE B O 1
ATOM 4637 N N . ARG B 1 284 ? -42.531 -20.375 12.516 1 85.44 284 ARG B N 1
ATOM 4638 C CA . ARG B 1 284 ? -41.438 -20.625 11.562 1 85.44 284 ARG B CA 1
ATOM 4639 C C . ARG B 1 284 ? -40.156 -21 12.289 1 85.44 284 ARG B C 1
ATOM 4641 O O . ARG B 1 284 ? -39.406 -21.875 11.836 1 85.44 284 ARG B O 1
ATOM 4648 N N . LEU B 1 285 ? -39.906 -20.297 13.297 1 82.88 285 LEU B N 1
ATOM 4649 C CA . LEU B 1 285 ? -38.719 -20.562 14.117 1 82.88 285 LEU B CA 1
ATOM 4650 C C . LEU B 1 285 ? -38.781 -21.953 14.727 1 82.88 285 LEU B C 1
ATOM 4652 O O . LEU B 1 285 ? -37.75 -22.656 14.805 1 82.88 285 LEU B O 1
ATOM 4656 N N . ARG B 1 286 ? -39.938 -22.391 15.094 1 80.31 286 ARG B N 1
ATOM 4657 C CA . ARG B 1 286 ? -40.156 -23.719 15.664 1 80.31 286 ARG B CA 1
ATOM 4658 C C . ARG B 1 286 ? -39.875 -24.797 14.633 1 80.31 286 ARG B C 1
ATOM 4660 O O . ARG B 1 286 ? -39.25 -25.828 14.953 1 80.31 286 ARG B O 1
ATOM 4667 N N . ASP B 1 287 ? -40.188 -24.422 13.406 1 77.81 287 ASP B N 1
ATOM 4668 C CA . ASP B 1 287 ? -40.062 -25.422 12.352 1 77.81 287 ASP B CA 1
ATOM 4669 C C . ASP B 1 287 ? -38.594 -25.5 11.852 1 77.81 287 ASP B C 1
ATOM 4671 O O . ASP B 1 287 ? -38.219 -26.5 11.227 1 77.81 287 ASP B O 1
ATOM 4675 N N . GLN B 1 288 ? -37.906 -24.547 12 1 72.12 288 GLN B N 1
ATOM 4676 C CA . GLN B 1 288 ? -36.531 -24.531 11.578 1 72.12 288 GLN B CA 1
ATOM 4677 C C . GLN B 1 288 ? -35.625 -25.188 12.617 1 72.12 288 GLN B C 1
ATOM 4679 O O . GLN B 1 288 ? -34.531 -25.656 12.289 1 72.12 288 GLN B O 1
ATOM 4684 N N . GLU B 1 289 ? -36.031 -25.25 13.812 1 61.88 289 GLU B N 1
ATOM 4685 C CA . GLU B 1 289 ? -35.312 -25.984 14.844 1 61.88 289 GLU B CA 1
ATOM 4686 C C . GLU B 1 289 ? -35.719 -27.453 14.875 1 61.88 289 GLU B C 1
ATOM 4688 O O . GLU B 1 289 ? -36.875 -27.781 14.625 1 61.88 289 GLU B O 1
#

Organism: NCBI:txid1859131

Solvent-accessible surface area (backbone atoms only — not comparable to full-atom values): 31441 Å² total; per-residue (Å²): 100,55,32,41,47,35,60,38,71,66,40,33,28,54,32,50,47,33,86,86,10,52,66,36,36,42,54,51,46,50,48,72,48,86,60,91,58,80,60,65,86,46,69,44,76,44,66,53,80,67,55,82,62,57,86,64,45,52,79,66,85,49,60,31,30,34,37,36,68,85,56,32,32,39,38,33,36,69,38,60,62,93,51,86,32,47,74,48,39,56,51,36,49,43,23,38,59,52,41,65,66,44,42,69,84,58,60,49,62,71,67,52,30,29,35,34,39,35,37,27,63,44,84,83,59,86,91,56,74,67,35,65,48,46,30,30,37,19,30,75,84,80,58,47,69,73,58,81,46,52,32,42,33,39,37,26,46,71,56,59,75,73,51,84,90,62,54,83,45,71,44,44,47,50,54,48,44,48,71,39,36,42,77,35,53,63,82,61,83,87,65,74,53,63,49,60,52,50,39,49,55,57,32,35,44,86,84,53,53,69,68,60,47,50,52,52,48,51,50,50,49,49,50,50,50,48,39,52,50,48,50,48,51,47,53,50,45,49,51,48,46,50,50,49,47,48,51,49,48,51,50,51,49,37,50,53,50,42,52,55,39,47,75,70,67,48,56,55,69,58,45,18,67,74,56,69,45,54,53,67,58,47,53,49,53,56,68,73,96,101,53,32,41,46,35,60,38,70,67,41,32,30,54,33,51,48,33,86,86,10,51,65,37,36,42,55,52,46,51,48,73,48,85,60,91,61,81,61,66,86,47,67,45,78,44,66,54,82,66,55,81,64,57,83,67,46,51,81,66,85,50,62,33,28,32,38,37,69,85,56,32,35,38,38,32,38,69,40,61,62,92,52,84,32,48,73,48,40,56,52,35,50,43,24,37,58,51,41,65,66,42,41,71,84,56,61,49,61,70,65,54,29,30,37,33,41,36,38,27,61,44,85,83,58,85,90,54,72,68,36,67,48,47,28,31,35,19,29,74,85,81,58,48,68,73,59,79,47,53,33,43,34,39,36,27,46,71,58,58,77,74,52,84,90,62,54,83,47,70,45,44,47,53,54,47,44,47,70,41,34,42,77,35,56,64,81,60,83,87,65,74,53,65,49,60,53,51,39,50,56,57,31,35,43,85,84,52,52,70,69,62,49,50,52,51,48,52,49,52,49,50,50,49,51,48,38,51,51,50,51,48,51,47,52,51,45,50,50,49,45,49,50,49,46,49,52,50,47,51,48,51,50,37,48,51,51,42,51,55,39,48,74,69,68,48,55,54,70,57,44,18,68,73,56,70,46,54,55,66,58,45,52,49,54,56,67,74,98

Sequence (578 aa):
MDFLDVKTDFAFKRVFGSEQSKEILIDFLNAVIDFEDAGITDLTIVDPYQVPLLKGMKDSYVDVKAVLSDHRKVIIEMQVLNVEGFEKRVLYNAAKLYSNQLKKSEKYATLEPVIALTITDFEMFPEFDRVISYWNLREKESFVQYSGDIELIFIELPKFTKNEKELCSVTDKWIYFIKNAGELDFVPKTFSEPNLLDAFDLANTAGMNEDELEVQFKRRDFIWLQKGSLEKARKDGVQEGIQEGLEKGKREAKLSIARNLLAQNIAPEIIASSTGLSKELIIRLRDQEMDFLDVKTDFAFKRVFGSEQSKEILIDFLNAVIDFEDAGITDLTIVDPYQVPLLKGMKDSYVDVKAVLSDHRKVIIEMQVLNVEGFEKRVLYNAAKLYSNQLKKSEKYATLEPVIALTITDFEMFPEFDRVISYWNLREKESFVQYSGDIELIFIELPKFTKNEKELCSVTDKWIYFIKNAGELDFVPKTFSEPNLLDAFDLANTAGMNEDELEVQFKRRDFIWLQKGSLEKARKDGVQEGIQEGLEKGKREAKLSIARNLLAQNIAPEIIASSTGLSKELIIRLRDQE

Secondary structure (DSSP, 8-state):
--B--TTSHHHHIIIIISGGGHHHHHHHHHHHS--SSS----EEEE-TT-S---TTB-----SEEEEETTS-EEEEEEE-S--TTHHHHHHHHHHHHHHTT-BTT--GGGPPPEEEEEEESS---TT---SEEEEEEEETTT--B--SSEEEEEEEGGG----GGG--SHHHHHHHHHHHGGG-SS--TT---HHHHHHHHHHBGGGS-HHHHHHHHHHHHHHHHHHHHHHHHHHHHHHHHHHHHHHHHHHHHHHHHHHHHHHTT--HHHHHHHH---HHHHHHHHHH-/--B--TTSHHHHIIIIISGGGHHHHHHHHHHHS--SSS----EEEE-TT-S---TTBPP---SEEEEETTS-EEEEEEE-S--TTHHHHHHHHHHHHHHTT-BTT--GGGPPPEEEEEEESS---TT---SEEEEEEEETTT--B--SSEEEEEEEGGG----GGG--SHHHHHHHHHHHGGG-SS--TT---HHHHHHHHHHBGGGS-HHHHHHHHHHHHHHHHHHHHHHHHHHHHHHHHHHHHHHHHHHHHHHHHHHHHHHTT--HHHHHHHH---HHHHHHHHHH-

Nearest PDB structures (foldseek):
  6xl1-assembly1_B  TM=4.346E-01  e=9.336E-01  Treponema succinifaciens DSM 2489
  5lhc-assembly1_A  TM=5.157E-01  e=2.077E+00  Bacillus sp. (in: firmicutes)
  5liz-assembly1_A  TM=5.191E-01  e=3.842E+00  Bacillus sp. (in: firmicutes)
  8p7f-assembly1_A  TM=3.094E-01  e=4.621E+00  Brevundimonas diminuta
  6xl1-assembly1_B  TM=4.372E-01  e=9.881E-01  Treponema succinifaciens DSM 2489

InterPro domains:
  IPR010106 Recombination-promoting nuclease RpnA [TIGR01784] (7-282)